Protein AF-A0A2E6X3G9-F1 (afdb_monomer_lite)

pLDDT: mean 79.65, std 15.15, range [26.84, 96.88]

Sequence (685 aa):
MIRTSRDEYEKSLRKLVILDYIDKNKSSPKREELFELMRIARKKYPNLDNIGFSGYEVRVPSFKDISSSEMENSNNSLIRKDFATIIEKLSGLSDLIEDHYRSFKATVDKAHKLNSSIEAKLNNLLLLSGRTDVFVAGIEETFDTNEFIQQDVSDVEYNPGYITLGRERFIPEMIDSAKFKVRVHAPKGKLGSSQKSTPRNLLYQDGSDWILYVYTSYAEGDVFANIEVDLTPVNQEGIYVGDVRLSGDPLEVNGKMDASIHYTTNGWDYNLLEPSNIRFEKGENLFSVGKEDVKKLKISLRKTAADTIDGNRSVYIFSLDSLEILTGTYTAKTTSTLVAGPYEVLTDTGEPVNFSLATMVHGTCCIVPSETSVDFFLSKDGVNWYPTSYLEDSIDVVHFSGIANDSIYVMDEDKSDDALIMDNNIFALYDIDTSFGTEALLNAYVPAELADKFVLQNTIVKRNLRQRDVNGNLYEFTGDSYTTCGWFKDQSNLRYKTTIYVDSFEGAVLNLGGTSAYLNGRLVTGEVVIPQGYHDFATNYSNWQTVEPGLEKVDLLQEKDKLYPFNHKYMIEGYAYPPFFEGEKVYNSTGRENFGASLEYVSPERFNSSEFDNNLYIYTVEEYNENLFFKVKVQSNNSNWVNELVDVDYMLRTDDLNTVYVKAILRTSNTAITPHINKFQVRVI

Structure (mmCIF, N/CA/C/O backbone):
data_AF-A0A2E6X3G9-F1
#
_entry.id   AF-A0A2E6X3G9-F1
#
loop_
_atom_site.group_PDB
_atom_site.id
_atom_site.type_symbol
_atom_site.label_atom_id
_atom_site.label_alt_id
_atom_site.label_comp_id
_atom_site.label_asym_id
_atom_site.label_entity_id
_atom_site.label_seq_id
_atom_site.pdbx_PDB_ins_code
_atom_site.Cartn_x
_atom_site.Cartn_y
_atom_site.Cartn_z
_atom_site.occupancy
_atom_site.B_iso_or_equiv
_atom_site.auth_seq_id
_atom_site.auth_comp_id
_atom_site.auth_asym_id
_atom_site.auth_atom_id
_atom_site.pdbx_PDB_model_num
ATOM 1 N N . MET A 1 1 ? -5.910 -5.733 56.977 1.00 45.88 1 MET A N 1
ATOM 2 C CA . MET A 1 1 ? -6.829 -6.887 57.098 1.00 45.88 1 MET A CA 1
ATOM 3 C C . MET A 1 1 ? -7.496 -7.039 58.472 1.00 45.88 1 MET A C 1
ATOM 5 O O . MET A 1 1 ? -8.702 -7.183 58.486 1.00 45.88 1 MET A O 1
ATOM 9 N N . ILE A 1 2 ? -6.816 -6.958 59.629 1.00 41.81 2 ILE A N 1
ATOM 10 C CA . ILE A 1 2 ? -7.485 -7.189 60.943 1.00 41.81 2 ILE A CA 1
ATOM 11 C C . ILE A 1 2 ? -8.426 -6.037 61.381 1.00 41.81 2 ILE A C 1
ATOM 13 O O . ILE A 1 2 ? -9.414 -6.276 62.072 1.00 41.81 2 ILE A O 1
ATOM 17 N N . ARG A 1 3 ? -8.171 -4.789 60.954 1.00 44.38 3 ARG A N 1
ATOM 18 C CA . ARG A 1 3 ? -8.976 -3.614 61.359 1.00 44.38 3 ARG A CA 1
ATOM 19 C C . ARG A 1 3 ? -10.386 -3.550 60.752 1.00 44.38 3 ARG A C 1
ATOM 21 O O . ARG A 1 3 ? -11.263 -3.007 61.404 1.00 44.38 3 ARG A O 1
ATOM 28 N N . THR A 1 4 ? -10.624 -4.123 59.572 1.00 51.69 4 THR A N 1
ATOM 29 C CA . THR A 1 4 ? -11.922 -4.040 58.874 1.00 51.69 4 THR A CA 1
ATOM 30 C C . THR A 1 4 ? -12.985 -4.977 59.455 1.00 51.69 4 THR A C 1
ATOM 32 O O . THR A 1 4 ? -14.165 -4.655 59.420 1.00 51.69 4 THR A O 1
ATOM 35 N N . SER A 1 5 ? -12.591 -6.097 60.080 1.00 49.91 5 SER A N 1
ATOM 36 C CA . SER A 1 5 ? -13.560 -7.057 60.644 1.00 49.91 5 SER A CA 1
ATOM 37 C C . SER A 1 5 ? -14.341 -6.531 61.857 1.00 49.91 5 SER A C 1
ATOM 39 O O . SER A 1 5 ? -15.464 -6.990 62.088 1.00 49.91 5 SER A O 1
ATOM 41 N N . ARG A 1 6 ? -13.743 -5.577 62.589 1.00 57.12 6 ARG A N 1
ATOM 42 C CA . ARG A 1 6 ? -14.258 -4.970 63.826 1.00 57.12 6 ARG A CA 1
ATOM 43 C C . ARG A 1 6 ? -15.338 -3.918 63.549 1.00 57.12 6 ARG A C 1
ATOM 45 O O . ARG A 1 6 ? -16.261 -3.763 64.336 1.00 57.12 6 ARG A O 1
ATOM 52 N N . ASP A 1 7 ? -15.256 -3.240 62.404 1.00 69.00 7 ASP A N 1
ATOM 53 C CA . ASP A 1 7 ? -16.150 -2.124 62.073 1.00 69.00 7 ASP A CA 1
ATOM 54 C C . ASP A 1 7 ? -17.559 -2.578 61.653 1.00 69.00 7 ASP A C 1
ATOM 56 O O . ASP A 1 7 ? -18.525 -1.847 61.868 1.00 69.00 7 ASP A O 1
ATOM 60 N N . GLU A 1 8 ? -17.721 -3.771 61.075 1.00 72.25 8 GLU A N 1
ATOM 61 C CA . GLU A 1 8 ? -19.023 -4.201 60.536 1.00 72.25 8 GLU A CA 1
ATOM 62 C C . GLU A 1 8 ? -19.986 -4.742 61.591 1.00 72.25 8 GLU A C 1
ATOM 64 O O . GLU A 1 8 ? -21.133 -4.305 61.653 1.00 72.25 8 GLU A O 1
ATOM 69 N N . TYR A 1 9 ? -19.525 -5.599 62.503 1.00 76.25 9 TYR A N 1
ATOM 70 C CA . TYR A 1 9 ? -20.349 -6.001 63.649 1.00 76.25 9 TYR A CA 1
ATOM 71 C C . TYR A 1 9 ? -20.615 -4.820 64.590 1.00 76.25 9 TYR A C 1
ATOM 73 O O . TYR A 1 9 ? -21.684 -4.741 65.196 1.00 76.25 9 TYR A O 1
ATOM 81 N N . GLU A 1 10 ? -19.706 -3.843 64.655 1.00 81.62 10 GLU A N 1
ATOM 82 C CA . GLU A 1 10 ? -19.920 -2.588 65.374 1.00 81.62 10 GLU A CA 1
ATOM 83 C C . GLU A 1 10 ? -21.004 -1.713 64.713 1.00 81.62 10 GLU A C 1
ATOM 85 O O . GLU A 1 10 ? -21.842 -1.139 65.420 1.00 81.62 10 GLU A O 1
ATOM 90 N N . LYS A 1 11 ? -21.063 -1.662 63.374 1.00 83.12 11 LYS A N 1
ATOM 91 C CA . LYS A 1 11 ? -22.165 -1.037 62.617 1.00 83.12 11 LYS A CA 1
ATOM 92 C C . LYS A 1 11 ? -23.489 -1.778 62.821 1.00 83.12 11 LYS A C 1
ATOM 94 O O . LYS A 1 11 ? -24.495 -1.124 63.107 1.00 83.12 11 LYS A O 1
ATOM 99 N N . SER A 1 12 ? -23.499 -3.109 62.750 1.00 81.25 12 SER A N 1
ATOM 100 C CA . SER A 1 12 ? -24.694 -3.929 62.995 1.00 81.25 12 SER A CA 1
ATOM 101 C C . SER A 1 12 ? -25.208 -3.775 64.429 1.00 81.25 12 SER A C 1
ATOM 103 O O . SER A 1 12 ? -26.409 -3.596 64.639 1.00 81.25 12 SER A O 1
ATOM 105 N N . LEU A 1 13 ? -24.311 -3.735 65.420 1.00 84.38 13 LEU A N 1
ATOM 106 C CA . LEU A 1 13 ? -24.647 -3.472 66.822 1.00 84.38 13 LEU A CA 1
ATOM 107 C C . LEU A 1 13 ? -25.245 -2.074 66.990 1.00 84.38 13 LEU A C 1
ATOM 109 O O . LEU A 1 13 ? -26.254 -1.906 67.673 1.00 84.38 13 LEU A O 1
ATOM 113 N N . ARG A 1 14 ? -24.669 -1.073 66.319 1.00 87.94 14 ARG A N 1
ATOM 114 C CA . ARG A 1 14 ? -25.187 0.298 66.319 1.00 87.94 14 ARG A CA 1
ATOM 115 C C . ARG A 1 14 ? -26.580 0.388 65.713 1.00 87.94 14 ARG A C 1
ATOM 117 O O . ARG A 1 14 ? -27.444 1.039 66.294 1.00 87.94 14 ARG A O 1
ATOM 124 N N . LYS A 1 15 ? -26.816 -0.284 64.587 1.00 85.75 15 LYS A N 1
ATOM 125 C CA . LYS A 1 15 ? -28.132 -0.362 63.941 1.00 85.75 15 LYS A CA 1
ATOM 126 C C . LYS A 1 15 ? -29.156 -1.028 64.860 1.00 85.75 15 LYS A C 1
ATOM 128 O O . LYS A 1 15 ? -30.250 -0.501 65.020 1.00 85.75 15 LYS A O 1
ATOM 133 N N . LEU A 1 16 ? -28.780 -2.125 65.516 1.00 82.94 16 LEU A N 1
ATOM 134 C CA . LEU A 1 16 ? -29.636 -2.845 66.461 1.00 82.94 16 LEU A CA 1
ATOM 135 C C . LEU A 1 16 ? -30.019 -1.978 67.663 1.00 82.94 16 LEU A C 1
ATOM 137 O O . LEU A 1 16 ? -31.193 -1.879 67.996 1.00 82.94 16 LEU A O 1
ATOM 141 N N . VAL A 1 17 ? -29.048 -1.288 68.260 1.00 88.38 17 VAL A N 1
ATOM 142 C CA . VAL A 1 17 ? -29.282 -0.370 69.382 1.00 88.38 17 VAL A CA 1
ATOM 143 C C . VAL A 1 17 ? -30.216 0.780 68.995 1.00 88.38 17 VAL A C 1
ATOM 145 O O . VAL A 1 17 ? -31.086 1.157 69.779 1.00 88.38 17 VAL A O 1
ATOM 148 N N . ILE A 1 18 ? -30.050 1.335 67.792 1.00 86.88 18 ILE A N 1
ATOM 149 C CA . ILE A 1 18 ? -30.921 2.398 67.277 1.00 86.88 18 ILE A CA 1
ATOM 150 C C . ILE A 1 18 ? -32.346 1.872 67.075 1.00 86.88 18 ILE A C 1
ATOM 152 O O . ILE A 1 18 ? -33.290 2.527 67.509 1.00 86.88 18 ILE A O 1
ATOM 156 N N . LEU A 1 19 ? -32.507 0.696 66.463 1.00 84.38 19 LEU A N 1
ATOM 157 C CA . LEU A 1 19 ? -33.818 0.089 66.218 1.00 84.38 19 LEU A CA 1
ATOM 158 C C . LEU A 1 19 ? -34.545 -0.254 67.524 1.00 84.38 19 LEU A C 1
ATOM 160 O O . LEU A 1 19 ? -35.695 0.141 67.689 1.00 84.38 19 LEU A O 1
ATOM 164 N N . ASP A 1 20 ? -33.861 -0.880 68.485 1.00 84.06 20 ASP A N 1
ATOM 165 C CA . ASP A 1 20 ? -34.421 -1.199 69.805 1.00 84.06 20 ASP A CA 1
ATOM 166 C C . ASP A 1 20 ? -34.873 0.062 70.560 1.00 84.06 20 ASP A C 1
ATOM 168 O O . ASP A 1 20 ? -35.872 0.047 71.286 1.00 84.06 20 ASP A O 1
ATOM 172 N N . TYR A 1 21 ? -34.132 1.163 70.410 1.00 89.31 21 TYR A N 1
ATOM 173 C CA . TYR A 1 21 ? -34.493 2.442 71.010 1.00 89.31 21 TYR A CA 1
ATOM 174 C C . TYR A 1 21 ? -35.708 3.070 70.322 1.00 89.31 21 TYR A C 1
ATOM 176 O O . TYR A 1 21 ? -36.612 3.544 71.013 1.00 89.31 21 TYR A O 1
ATOM 184 N N . ILE A 1 22 ? -35.753 3.052 68.986 1.00 89.12 22 ILE A N 1
ATOM 185 C CA . ILE A 1 22 ? -36.886 3.559 68.202 1.00 89.12 22 ILE A CA 1
ATOM 186 C C . ILE A 1 22 ? -38.154 2.773 68.537 1.00 89.12 22 ILE A C 1
ATOM 188 O O . ILE A 1 22 ? -39.205 3.376 68.752 1.00 89.12 22 ILE A O 1
ATOM 192 N N . ASP A 1 23 ? -38.070 1.450 68.658 1.00 85.06 23 ASP A N 1
ATOM 193 C CA . ASP A 1 23 ? -39.238 0.628 68.967 1.00 85.06 23 ASP A CA 1
ATOM 194 C C . ASP A 1 23 ? -39.823 0.937 70.345 1.00 85.06 23 ASP A C 1
ATOM 196 O O . ASP A 1 23 ? -41.051 1.011 70.481 1.00 85.06 23 ASP A O 1
ATOM 200 N N . LYS A 1 24 ? -38.959 1.183 71.338 1.00 89.56 24 LYS A N 1
ATOM 201 C CA . LYS A 1 24 ? -39.355 1.502 72.717 1.00 89.56 24 LYS A CA 1
ATOM 202 C C . LYS A 1 24 ? -39.828 2.941 72.902 1.00 89.56 24 LYS A C 1
ATOM 204 O O . LYS A 1 24 ? -40.799 3.163 73.617 1.00 89.56 24 LYS A O 1
ATOM 209 N N . ASN A 1 25 ? -39.158 3.908 72.277 1.00 89.12 25 ASN A N 1
ATOM 210 C CA . ASN A 1 25 ? -39.354 5.336 72.555 1.00 89.12 25 ASN A CA 1
ATOM 211 C C . ASN A 1 25 ? -40.037 6.101 71.413 1.00 89.12 25 ASN A C 1
ATOM 213 O O . ASN A 1 25 ? -40.255 7.306 71.534 1.00 89.12 25 ASN A O 1
ATOM 217 N N . LYS A 1 26 ? -40.334 5.426 70.294 1.00 90.94 26 LYS A N 1
ATOM 218 C CA . LYS A 1 26 ? -40.932 5.991 69.069 1.00 90.94 26 LYS A CA 1
ATOM 219 C C . LYS A 1 26 ? -40.206 7.238 68.541 1.00 90.94 26 LYS A C 1
ATOM 221 O O . LYS A 1 26 ? -40.800 8.072 67.867 1.00 90.94 26 LYS A O 1
ATOM 226 N N . SER A 1 27 ? -38.914 7.364 68.841 1.00 87.38 27 SER A N 1
ATOM 227 C CA . SER A 1 27 ? -38.043 8.459 68.411 1.00 87.38 27 SER A CA 1
ATOM 228 C C . SER A 1 27 ? -36.598 7.970 68.269 1.00 87.38 27 SER A C 1
ATOM 230 O O . SER A 1 27 ? -36.230 6.945 68.841 1.00 87.38 27 SER A O 1
ATOM 232 N N . SER A 1 28 ? -35.782 8.673 67.479 1.00 88.50 28 SER A N 1
ATOM 233 C CA . SER A 1 28 ? -34.363 8.336 67.295 1.00 88.50 28 SER A CA 1
ATOM 234 C C . SER A 1 28 ? -33.524 8.792 68.497 1.00 88.50 28 SER A C 1
ATOM 236 O O . SER A 1 28 ? -33.748 9.899 68.993 1.00 88.50 28 SER A O 1
ATOM 238 N N . PRO A 1 29 ? -32.529 8.003 68.945 1.00 91.44 29 PRO A N 1
ATOM 239 C CA . PRO A 1 29 ? -31.705 8.372 70.093 1.00 91.44 29 PRO A CA 1
ATOM 240 C C . PRO A 1 29 ? -30.840 9.596 69.784 1.00 91.44 29 PRO A C 1
ATOM 242 O O . PRO A 1 29 ? -30.264 9.713 68.695 1.00 91.44 29 PRO A O 1
ATOM 245 N N . LYS A 1 30 ? -30.686 10.495 70.762 1.00 91.94 30 LYS A N 1
ATOM 246 C CA . LYS A 1 30 ? -29.699 11.584 70.668 1.00 91.94 30 LYS A CA 1
ATOM 247 C C . LYS A 1 30 ? -28.282 11.008 70.691 1.00 91.94 30 LYS A C 1
ATOM 249 O O . LYS A 1 30 ? -28.054 9.901 71.170 1.00 91.94 30 LYS A O 1
ATOM 254 N N . ARG A 1 31 ? -27.294 11.766 70.204 1.00 88.62 31 ARG A N 1
ATOM 255 C CA . ARG A 1 31 ? -25.899 11.294 70.099 1.00 88.62 31 ARG A CA 1
ATOM 256 C C . ARG A 1 31 ? -25.341 10.778 71.433 1.00 88.62 31 ARG A C 1
ATOM 258 O O . ARG A 1 31 ? -24.706 9.730 71.449 1.00 88.62 31 ARG A O 1
ATOM 265 N N . GLU A 1 32 ? -25.594 11.492 72.526 1.00 88.75 32 GLU A N 1
ATOM 266 C CA . GLU A 1 32 ? -25.148 11.132 73.883 1.00 88.75 32 GLU A CA 1
ATOM 267 C C . GLU A 1 32 ? -25.835 9.858 74.399 1.00 88.75 32 GLU A C 1
ATOM 269 O O . GLU A 1 32 ? -25.177 8.969 74.935 1.00 88.75 32 GLU A O 1
ATOM 274 N N . GLU A 1 33 ? -27.139 9.721 74.150 1.00 88.38 33 GLU A N 1
ATOM 275 C CA . GLU A 1 33 ? -27.919 8.527 74.497 1.00 88.38 33 GLU A CA 1
ATOM 276 C C . GLU A 1 33 ? -27.451 7.309 73.696 1.00 88.38 33 GLU A C 1
ATOM 278 O O . GLU A 1 33 ? -27.271 6.228 74.251 1.00 88.38 33 GLU A O 1
ATOM 283 N N . LEU A 1 34 ? -27.175 7.488 72.401 1.00 90.00 34 LEU A N 1
ATOM 284 C CA . LEU A 1 34 ? -26.642 6.438 71.542 1.00 90.00 34 LEU A CA 1
ATOM 285 C C . LEU A 1 34 ? -25.278 5.943 72.034 1.00 90.00 34 LEU A C 1
ATOM 287 O O . LEU A 1 34 ? -25.022 4.743 71.984 1.00 90.00 34 LEU A O 1
ATOM 291 N N . PHE A 1 35 ? -24.409 6.831 72.527 1.00 88.56 35 PHE A N 1
ATOM 292 C CA . PHE A 1 35 ? -23.124 6.426 73.101 1.00 88.56 35 PHE A CA 1
ATOM 293 C C . PHE A 1 35 ? -23.295 5.559 74.349 1.00 88.56 35 PHE A C 1
ATOM 295 O O . PHE A 1 35 ? -22.632 4.525 74.459 1.00 88.56 35 PHE A O 1
ATOM 302 N N . GLU A 1 36 ? -24.196 5.929 75.260 1.00 89.00 36 GLU A N 1
ATOM 303 C CA . GLU A 1 36 ? -24.451 5.118 76.454 1.00 89.00 36 GLU A CA 1
ATOM 304 C C . GLU A 1 36 ? -25.123 3.785 76.124 1.00 89.00 36 GLU A C 1
ATOM 306 O O . GLU A 1 36 ? -24.706 2.737 76.623 1.00 89.00 36 GLU A O 1
ATOM 311 N N . LEU A 1 37 ? -26.092 3.779 75.209 1.00 90.12 37 LEU A N 1
ATOM 312 C CA . LEU A 1 37 ? -26.730 2.547 74.752 1.00 90.12 37 LEU A CA 1
ATOM 313 C C . LEU A 1 37 ? -25.734 1.619 74.048 1.00 90.12 37 LEU A C 1
ATOM 315 O O . LEU A 1 37 ? -25.735 0.414 74.295 1.00 90.12 37 LEU A O 1
ATOM 319 N N . MET A 1 38 ? -24.830 2.171 73.236 1.00 90.62 38 MET A N 1
ATOM 320 C CA . MET A 1 38 ? -23.735 1.417 72.623 1.00 90.62 38 MET A CA 1
ATOM 321 C C . MET A 1 38 ? -22.768 0.858 73.666 1.00 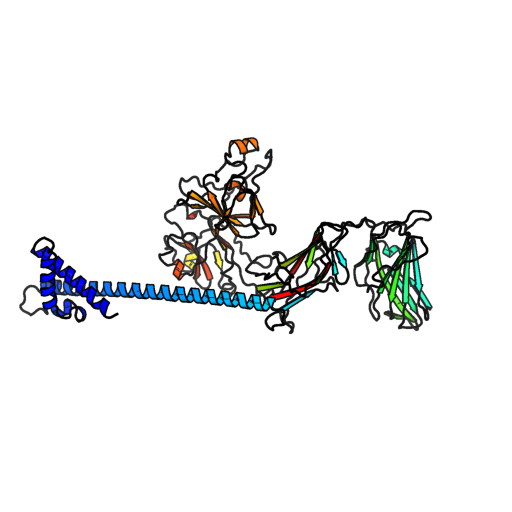90.62 38 MET A C 1
ATOM 323 O O . MET A 1 38 ? -22.312 -0.277 73.529 1.00 90.62 38 MET A O 1
ATOM 327 N N . ARG A 1 39 ? -22.465 1.610 74.730 1.00 89.12 39 ARG A N 1
ATOM 328 C CA . ARG A 1 39 ? -21.618 1.132 75.832 1.00 89.12 39 ARG A CA 1
ATOM 329 C C . ARG A 1 39 ? -22.267 -0.043 76.565 1.00 89.12 39 ARG A C 1
ATOM 331 O O . ARG A 1 39 ? -21.594 -1.039 76.833 1.00 89.12 39 ARG A O 1
ATOM 338 N N . ILE A 1 40 ? -23.568 0.046 76.841 1.00 88.56 40 ILE A N 1
ATOM 339 C CA . ILE A 1 40 ? -24.354 -1.034 77.454 1.00 88.56 40 ILE A CA 1
ATOM 340 C C . ILE A 1 40 ? -24.380 -2.259 76.534 1.00 88.56 40 ILE A C 1
ATOM 342 O O . ILE A 1 40 ? -24.102 -3.372 76.983 1.00 88.56 40 ILE A O 1
ATOM 346 N N . ALA A 1 41 ? -24.645 -2.059 75.244 1.00 85.94 41 ALA A N 1
ATOM 347 C CA . ALA A 1 41 ? -24.705 -3.134 74.264 1.00 85.94 41 ALA A CA 1
ATOM 348 C C . ALA A 1 41 ? -23.351 -3.846 74.105 1.00 85.94 41 ALA A C 1
ATOM 350 O O . ALA A 1 41 ? -23.295 -5.070 74.142 1.00 85.94 41 ALA A O 1
ATOM 351 N N . ARG A 1 42 ? -22.233 -3.113 74.057 1.00 86.50 42 ARG A N 1
ATOM 352 C CA . ARG A 1 42 ? -20.881 -3.709 74.029 1.00 86.50 42 ARG A CA 1
ATOM 353 C C . ARG A 1 42 ? -20.564 -4.543 75.263 1.00 86.50 42 ARG A C 1
ATOM 355 O O . ARG A 1 42 ? -19.873 -5.550 75.160 1.00 86.50 42 ARG A O 1
ATOM 362 N N . LYS A 1 43 ? -21.062 -4.133 76.431 1.00 88.25 43 LYS A N 1
ATOM 363 C CA . LYS A 1 43 ? -20.915 -4.916 77.662 1.00 88.25 43 LYS A CA 1
ATOM 364 C C . LYS A 1 43 ? -21.759 -6.194 77.622 1.00 88.25 43 LYS A C 1
ATOM 366 O O . LYS A 1 43 ? -21.354 -7.195 78.202 1.00 88.25 43 LYS A O 1
ATOM 371 N N . LYS A 1 44 ? -22.914 -6.150 76.951 1.00 85.06 44 LYS A N 1
ATOM 372 C CA . LYS A 1 44 ? -23.829 -7.285 76.772 1.00 85.06 44 LYS A CA 1
ATOM 373 C C . LYS A 1 44 ? -23.314 -8.308 75.750 1.00 85.06 44 LYS A C 1
ATOM 375 O O . LYS A 1 44 ? -23.487 -9.498 75.978 1.00 85.06 44 LYS A O 1
ATOM 380 N N . TYR A 1 45 ? -22.640 -7.861 74.689 1.00 85.31 45 TYR A N 1
ATOM 381 C CA . TYR A 1 45 ? -22.064 -8.717 73.643 1.00 85.31 45 TYR A CA 1
ATOM 382 C C . TYR A 1 45 ? -20.523 -8.595 73.584 1.00 85.31 45 TYR A C 1
ATOM 384 O O . TYR A 1 45 ? -19.974 -8.034 72.628 1.00 85.31 45 TYR A O 1
ATOM 392 N N . PRO A 1 46 ? -19.786 -9.067 74.609 1.00 79.94 46 PRO A N 1
ATOM 393 C CA . PRO A 1 46 ? -18.330 -8.963 74.638 1.00 79.94 46 PRO A CA 1
ATOM 394 C C . PRO A 1 46 ? -17.693 -9.986 73.691 1.00 79.94 46 PRO A C 1
ATOM 396 O O . PRO A 1 46 ? -17.771 -11.176 73.976 1.00 79.94 46 PRO A O 1
ATOM 399 N N . ASN A 1 47 ? -16.999 -9.532 72.638 1.00 81.19 47 ASN A N 1
ATOM 400 C CA . ASN A 1 47 ? -16.427 -10.334 71.530 1.00 81.19 47 ASN A CA 1
ATOM 401 C C . ASN A 1 47 ? -17.411 -10.711 70.405 1.00 81.19 47 ASN A C 1
ATOM 403 O O . ASN A 1 47 ? -17.224 -11.732 69.741 1.00 81.19 47 ASN A O 1
ATOM 407 N N . LEU A 1 48 ? -18.417 -9.862 70.162 1.00 81.44 48 LEU A N 1
ATOM 408 C CA . LEU A 1 48 ? -19.401 -10.017 69.083 1.00 81.44 48 LEU A CA 1
ATOM 409 C C . LEU A 1 48 ? -18.777 -10.387 67.723 1.00 81.44 48 LEU A C 1
ATOM 411 O O . LEU A 1 48 ? -19.310 -11.240 67.024 1.00 81.44 48 LEU A O 1
ATOM 415 N N . ASP A 1 49 ? -17.616 -9.821 67.394 1.00 74.81 49 ASP A N 1
ATOM 416 C CA . ASP A 1 49 ? -16.926 -10.046 66.116 1.00 74.81 49 ASP A CA 1
ATOM 417 C C . ASP A 1 49 ? -16.508 -11.509 65.876 1.00 74.81 49 ASP A C 1
ATOM 419 O O . ASP A 1 49 ? -16.351 -11.915 64.725 1.00 74.81 49 ASP A O 1
ATOM 423 N N . ASN A 1 50 ? -16.324 -12.290 66.949 1.00 77.38 50 ASN A N 1
ATOM 424 C CA . ASN A 1 50 ? -15.849 -13.675 66.886 1.00 77.38 50 ASN A CA 1
ATOM 425 C C . ASN A 1 50 ? -16.983 -14.709 66.938 1.00 77.38 50 ASN A C 1
ATOM 427 O O . ASN A 1 50 ? -16.801 -15.817 66.444 1.00 77.38 50 ASN A O 1
ATOM 431 N N . ILE A 1 51 ? -18.109 -14.384 67.586 1.00 79.19 51 ILE A N 1
ATOM 432 C CA . ILE A 1 51 ? -19.163 -15.363 67.924 1.00 79.19 51 ILE A CA 1
ATOM 433 C C . ILE A 1 51 ? -20.533 -14.990 67.316 1.00 79.19 51 ILE A C 1
ATOM 435 O O . ILE A 1 51 ? -21.430 -15.828 67.275 1.00 79.19 51 ILE A O 1
ATOM 439 N N . GLY A 1 52 ? -20.705 -13.762 66.808 1.00 79.94 52 GLY A N 1
ATOM 440 C CA . GLY A 1 52 ? -21.973 -13.276 66.249 1.00 79.94 52 GLY A CA 1
ATOM 441 C C . GLY A 1 52 ? -23.051 -13.025 67.313 1.00 79.94 52 GLY A C 1
ATOM 442 O O . GLY A 1 52 ? -22.877 -13.343 68.490 1.00 79.94 52 GLY A O 1
ATOM 443 N N . PHE A 1 53 ? -24.179 -12.427 66.928 1.00 80.19 53 PHE A N 1
ATOM 444 C CA . PHE A 1 53 ? -25.326 -12.187 67.812 1.00 80.19 53 PHE A CA 1
ATOM 445 C C . PHE A 1 53 ? -25.962 -13.498 68.291 1.00 80.19 53 PHE A C 1
ATOM 447 O O . PHE A 1 53 ? -26.357 -13.611 69.455 1.00 80.19 53 PHE A O 1
ATOM 454 N N . SER A 1 54 ? -26.024 -14.501 67.414 1.00 80.12 54 SER A N 1
ATOM 455 C CA . SER A 1 54 ? -26.558 -15.829 67.721 1.00 80.12 54 SER A CA 1
ATOM 456 C C . SER A 1 54 ? -25.757 -16.548 68.811 1.00 80.12 54 SER A C 1
ATOM 458 O O . SER A 1 54 ? -26.345 -17.241 69.639 1.00 80.12 54 SER A O 1
ATOM 460 N N . GLY A 1 55 ? -24.448 -16.301 68.906 1.00 76.00 55 GLY A N 1
ATOM 461 C CA . GLY A 1 55 ? -23.584 -16.878 69.935 1.00 76.00 55 GLY A CA 1
ATOM 462 C C . GLY A 1 55 ? -23.903 -16.465 71.377 1.00 76.00 55 GLY A C 1
ATOM 463 O O . GLY A 1 55 ? -23.523 -17.178 72.304 1.00 76.00 55 GLY A O 1
ATOM 464 N N . TYR A 1 56 ? -24.602 -15.341 71.588 1.00 76.12 56 TYR A N 1
ATOM 465 C CA . TYR A 1 56 ? -24.926 -14.832 72.932 1.00 76.12 56 TYR A CA 1
ATOM 466 C C . TYR A 1 56 ? -26.386 -15.029 73.333 1.00 76.12 56 TYR A C 1
ATOM 468 O O . TYR A 1 56 ? -26.681 -15.129 74.523 1.00 76.12 56 TYR A O 1
ATOM 476 N N . GLU A 1 57 ? -27.309 -15.016 72.370 1.00 74.19 57 GLU A N 1
ATOM 477 C CA . GLU A 1 57 ? -28.742 -14.891 72.662 1.00 74.19 57 GLU A CA 1
ATOM 478 C C . GLU A 1 57 ? -29.599 -16.060 72.201 1.00 74.19 57 GLU A C 1
ATOM 480 O O . GLU A 1 57 ? -30.771 -16.110 72.576 1.00 74.19 57 GLU A O 1
ATOM 485 N N . VAL A 1 58 ? -29.035 -17.020 71.461 1.00 77.25 58 VAL A N 1
ATOM 486 C CA . VAL A 1 58 ? -29.770 -18.240 71.121 1.00 77.25 58 VAL A CA 1
ATOM 487 C C . VAL A 1 58 ? -30.104 -19.000 72.400 1.00 77.25 58 VAL A C 1
ATOM 489 O O . VAL A 1 58 ? -29.228 -19.396 73.171 1.00 77.25 58 VAL A O 1
ATOM 492 N N . ARG A 1 59 ? -31.401 -19.206 72.629 1.00 74.00 59 ARG A N 1
ATOM 493 C CA . ARG A 1 59 ? -31.907 -19.994 73.756 1.00 74.00 59 ARG A CA 1
ATOM 494 C C . ARG A 1 59 ? -32.361 -21.355 73.262 1.00 74.00 59 ARG A C 1
ATOM 496 O O . ARG A 1 59 ? -33.085 -21.446 72.271 1.00 74.00 59 ARG A O 1
ATOM 503 N N . VAL A 1 60 ? -31.953 -22.402 73.973 1.00 69.69 60 VAL A N 1
ATOM 504 C CA . VAL A 1 60 ? -32.477 -23.753 73.760 1.00 69.69 60 VAL A CA 1
ATOM 505 C C . VAL A 1 60 ? -33.803 -23.854 74.517 1.00 69.69 60 VAL A C 1
ATOM 507 O O . VAL A 1 60 ? -33.812 -23.581 75.721 1.00 69.69 60 VAL A O 1
ATOM 510 N N . PRO A 1 61 ? -34.919 -24.209 73.857 1.00 61.97 61 PRO A N 1
ATOM 511 C CA . PRO A 1 61 ? -36.209 -24.294 74.527 1.00 61.97 61 PRO A CA 1
ATOM 512 C C . PRO A 1 61 ? -36.175 -25.364 75.620 1.00 61.97 61 PRO A C 1
ATOM 514 O O . PRO A 1 61 ? -35.824 -26.518 75.367 1.00 61.97 61 PRO A O 1
ATOM 517 N N . SER A 1 62 ? -36.538 -24.984 76.849 1.00 59.91 62 SER A N 1
ATOM 518 C CA . SER A 1 62 ? -36.752 -25.943 77.930 1.00 59.91 62 SER A CA 1
ATOM 519 C C . SER A 1 62 ? -38.183 -26.486 77.865 1.00 59.91 62 SER A C 1
ATOM 521 O O . SER A 1 62 ? -39.103 -25.797 77.426 1.00 59.91 62 SER A O 1
ATOM 523 N N . PHE A 1 63 ? -38.394 -27.729 78.309 1.00 54.44 63 PHE A N 1
ATOM 524 C CA . PHE A 1 63 ? -39.655 -28.481 78.155 1.00 54.44 63 PHE A CA 1
ATOM 525 C C . PHE A 1 63 ? -40.890 -27.834 78.836 1.00 54.44 63 PHE A C 1
ATOM 527 O O . PHE A 1 63 ? -41.982 -28.395 78.792 1.00 54.44 63 PHE A O 1
ATOM 534 N N . LYS A 1 64 ? -40.736 -26.683 79.508 1.00 56.22 64 LYS A N 1
ATOM 535 C CA . LYS A 1 64 ? -41.794 -25.974 80.246 1.00 56.22 64 LYS A CA 1
ATOM 536 C C . LYS A 1 64 ? -41.949 -24.491 79.883 1.00 56.22 64 LYS A C 1
ATOM 538 O O . LYS A 1 64 ? -42.792 -23.832 80.489 1.00 56.22 64 LYS A O 1
ATOM 543 N N . ASP A 1 65 ? -41.175 -23.968 78.935 1.00 52.69 65 ASP A N 1
ATOM 544 C CA . ASP A 1 65 ? -41.251 -22.549 78.578 1.00 52.69 65 ASP A CA 1
ATOM 545 C C . ASP A 1 65 ? -42.377 -22.248 77.574 1.00 52.69 65 ASP A C 1
ATOM 547 O O . ASP A 1 65 ? -42.784 -23.088 76.770 1.00 52.69 65 ASP A O 1
ATOM 551 N N . ILE A 1 66 ? -42.898 -21.022 77.668 1.00 52.94 66 ILE A N 1
ATOM 552 C CA . ILE A 1 66 ? -43.978 -20.454 76.851 1.00 52.94 66 ILE A CA 1
ATOM 553 C C . ILE A 1 66 ? -43.632 -20.561 75.356 1.00 52.94 66 ILE A C 1
ATOM 555 O O . ILE A 1 66 ? -42.524 -20.220 74.957 1.00 52.94 66 ILE A O 1
ATOM 559 N N . SER A 1 67 ? -44.606 -21.040 74.571 1.00 59.50 67 SER A N 1
ATOM 560 C CA . SER A 1 67 ? -44.661 -21.131 73.101 1.00 59.50 67 SER A CA 1
ATOM 561 C C . SER A 1 67 ? -43.313 -21.280 72.383 1.00 59.50 67 SER A C 1
ATOM 563 O O . SER A 1 67 ? -42.657 -20.294 72.044 1.00 59.50 67 SER A O 1
ATOM 565 N N . SER A 1 68 ? -42.945 -22.519 72.040 1.00 64.69 68 SER A N 1
ATOM 566 C CA . SER A 1 68 ? -41.738 -22.851 71.262 1.00 64.69 68 SER A CA 1
ATOM 567 C C . SER A 1 68 ? -41.554 -21.997 69.997 1.00 64.69 68 SER A C 1
ATOM 569 O O . SER A 1 68 ? -40.422 -21.707 69.618 1.00 64.69 68 SER A O 1
ATOM 571 N N . SER A 1 69 ? -42.649 -21.527 69.392 1.00 69.88 69 SER A N 1
ATOM 572 C CA . SER A 1 69 ? -42.647 -20.678 68.197 1.00 69.88 69 SER A CA 1
ATOM 573 C C . SER A 1 69 ? -42.098 -19.262 68.416 1.00 69.88 69 SER A C 1
ATOM 575 O O . SER A 1 69 ? -41.434 -18.730 67.531 1.00 69.88 69 SER A O 1
ATOM 577 N N . GLU A 1 70 ? -42.326 -18.626 69.570 1.00 74.19 70 GLU A N 1
ATOM 578 C CA . GLU A 1 70 ? -41.798 -17.276 69.839 1.00 74.19 70 GLU A CA 1
ATOM 579 C C . GLU A 1 70 ? -40.279 -17.314 70.029 1.00 74.19 70 GLU A C 1
ATOM 581 O O . GLU A 1 70 ? -39.551 -16.457 69.521 1.00 74.19 70 GLU A O 1
ATOM 586 N N . MET A 1 71 ? -39.797 -18.354 70.712 1.00 73.94 71 MET A N 1
ATOM 587 C CA . MET A 1 71 ? -38.371 -18.575 70.936 1.00 73.94 71 MET A CA 1
ATOM 588 C C . MET A 1 71 ? -37.648 -18.929 69.631 1.00 73.94 71 MET A C 1
ATOM 590 O O . MET A 1 71 ? -36.583 -18.382 69.347 1.00 73.94 71 MET A O 1
ATOM 594 N N . GLU A 1 72 ? -38.256 -19.772 68.797 1.00 76.94 72 GLU A N 1
ATOM 595 C CA . GLU A 1 72 ? -37.743 -20.103 67.467 1.00 76.94 72 GLU A CA 1
ATOM 596 C C . GLU A 1 72 ? -37.698 -18.875 66.544 1.00 76.94 72 GLU A C 1
ATOM 598 O O . GLU A 1 72 ? -36.679 -18.625 65.900 1.00 76.94 72 GLU A O 1
ATOM 603 N N . ASN A 1 73 ? -38.742 -18.040 66.540 1.00 79.94 73 ASN A N 1
ATOM 604 C CA . ASN A 1 73 ? -38.767 -16.796 65.765 1.00 79.94 73 ASN A CA 1
ATOM 605 C C . ASN A 1 73 ? -37.678 -15.806 66.208 1.00 79.94 73 ASN A C 1
ATOM 607 O O . ASN A 1 73 ? -37.046 -15.160 65.366 1.00 79.94 73 ASN A O 1
ATOM 611 N N . SER A 1 74 ? -37.420 -15.706 67.515 1.00 78.75 74 SER A N 1
ATOM 612 C CA . SER A 1 74 ? -36.344 -14.871 68.058 1.00 78.75 74 SER A CA 1
ATOM 613 C C . SER A 1 74 ? -34.961 -15.382 67.640 1.00 78.75 74 SER A C 1
ATOM 615 O O . SER A 1 74 ? -34.158 -14.610 67.107 1.00 78.75 74 SER A O 1
ATOM 617 N N . ASN A 1 75 ? -34.715 -16.689 67.778 1.00 80.25 75 ASN A N 1
ATOM 618 C CA . ASN A 1 75 ? -33.470 -17.326 67.345 1.00 80.25 75 ASN A CA 1
ATOM 619 C C . ASN A 1 75 ? -33.248 -17.146 65.831 1.00 80.25 75 ASN A C 1
ATOM 621 O O . ASN A 1 75 ? -32.166 -16.740 65.409 1.00 80.25 75 ASN A O 1
ATOM 625 N N . ASN A 1 76 ? -34.287 -17.351 65.013 1.00 80.62 76 ASN A N 1
ATOM 626 C CA . ASN A 1 76 ? -34.226 -17.160 63.562 1.00 80.62 76 ASN A CA 1
ATOM 627 C C . ASN A 1 76 ? -33.916 -15.709 63.174 1.00 80.62 76 ASN A C 1
ATOM 629 O O . ASN A 1 76 ? -33.133 -15.465 62.256 1.00 80.62 76 ASN A O 1
ATOM 633 N N . SER A 1 77 ? -34.486 -14.730 63.878 1.00 80.44 77 SER A N 1
ATOM 634 C CA . SER A 1 77 ? -34.168 -13.314 63.668 1.00 80.44 77 SER A CA 1
ATOM 635 C C . SER A 1 77 ? -32.698 -13.000 63.982 1.00 80.44 77 SER A C 1
ATOM 637 O O . SER A 1 77 ? -32.072 -12.225 63.261 1.00 80.44 77 SER A O 1
ATOM 639 N N . LEU A 1 78 ? -32.128 -13.589 65.036 1.00 78.00 78 LEU A N 1
ATOM 640 C CA . LEU A 1 78 ? -30.718 -13.396 65.399 1.00 78.00 78 LEU A CA 1
ATOM 641 C C . LEU A 1 78 ? -29.773 -14.031 64.373 1.00 78.00 78 LEU A C 1
ATOM 643 O O . LEU A 1 78 ? -28.836 -13.377 63.924 1.00 78.00 78 LEU A O 1
ATOM 647 N N . ILE A 1 79 ? -30.075 -15.251 63.926 1.00 81.81 79 ILE A N 1
ATOM 648 C CA . ILE A 1 79 ? -29.317 -15.938 62.872 1.00 81.81 79 ILE A CA 1
ATOM 649 C C . ILE A 1 79 ? -29.351 -15.129 61.566 1.00 81.81 79 ILE A C 1
ATOM 651 O O . ILE A 1 79 ? -28.313 -14.915 60.946 1.00 81.81 79 ILE A O 1
ATOM 655 N N . ARG A 1 80 ? -30.515 -14.593 61.170 1.00 81.12 80 ARG A N 1
ATOM 656 C CA . ARG A 1 80 ? -30.633 -13.725 59.981 1.00 81.12 80 ARG A CA 1
ATOM 657 C C . ARG A 1 80 ? -29.772 -12.462 60.071 1.00 81.12 80 ARG A C 1
ATOM 659 O O . ARG A 1 80 ? -29.257 -12.015 59.050 1.00 81.12 80 ARG A O 1
ATOM 666 N N . LYS A 1 81 ? -29.602 -11.888 61.267 1.00 78.12 81 LYS A N 1
ATOM 667 C CA . LYS A 1 81 ? -28.741 -10.712 61.487 1.00 78.12 81 LYS A CA 1
ATOM 668 C C . LYS A 1 81 ? -27.255 -11.046 61.324 1.00 78.12 81 LYS A C 1
ATOM 670 O O . LYS A 1 81 ? -26.523 -10.254 60.727 1.00 78.12 81 LYS A O 1
ATOM 675 N N . ASP A 1 82 ? -26.828 -12.213 61.800 1.00 77.94 82 ASP A N 1
ATOM 676 C CA . ASP A 1 82 ? -25.464 -12.703 61.570 1.00 77.94 82 ASP A CA 1
ATOM 677 C C . ASP A 1 82 ? -25.222 -12.985 60.084 1.00 77.94 82 ASP A C 1
ATOM 679 O O . ASP A 1 82 ? -24.231 -12.512 59.530 1.00 77.94 82 ASP A O 1
ATOM 683 N N . PHE A 1 83 ? -26.166 -13.647 59.405 1.00 80.88 83 PHE A N 1
ATOM 684 C CA . PHE A 1 83 ? -26.097 -13.869 57.957 1.00 80.88 83 PHE A CA 1
ATOM 685 C C . PHE A 1 83 ? -25.975 -12.565 57.165 1.00 80.88 83 PHE A C 1
ATOM 687 O O . PHE A 1 83 ? -25.114 -12.470 56.298 1.00 80.88 83 PHE A O 1
ATOM 694 N N . ALA A 1 84 ? -26.783 -11.548 57.478 1.00 78.44 84 ALA A N 1
ATOM 695 C CA . ALA A 1 84 ? -26.700 -10.251 56.806 1.00 78.44 84 ALA A CA 1
ATOM 696 C C . ALA A 1 84 ? -25.319 -9.595 56.979 1.00 78.44 84 ALA A C 1
ATOM 698 O O . ALA A 1 84 ? -24.757 -9.083 56.017 1.00 78.44 84 ALA A O 1
ATOM 699 N N . THR A 1 85 ? -24.743 -9.674 58.184 1.00 78.31 85 THR A N 1
ATOM 700 C CA . THR A 1 85 ? -23.407 -9.120 58.463 1.00 78.31 85 THR A CA 1
ATOM 701 C C . THR A 1 85 ? -22.308 -9.904 57.733 1.00 78.31 85 THR A C 1
ATOM 703 O O . THR A 1 85 ? -21.339 -9.322 57.263 1.00 78.31 85 THR A O 1
ATOM 706 N N . ILE A 1 86 ? -22.442 -11.228 57.598 1.00 78.12 86 ILE A N 1
ATOM 707 C CA . ILE A 1 86 ? -21.499 -12.057 56.827 1.00 78.12 86 ILE A CA 1
ATOM 708 C C . ILE A 1 86 ? -21.587 -11.752 55.325 1.00 78.12 86 ILE A C 1
ATOM 710 O O . ILE A 1 86 ? -20.554 -11.693 54.662 1.00 78.12 86 ILE A O 1
ATOM 714 N N . ILE A 1 87 ? -22.793 -11.546 54.791 1.00 79.31 87 ILE A N 1
ATOM 715 C CA . ILE A 1 87 ? -23.002 -11.195 53.379 1.00 79.31 87 ILE A CA 1
ATOM 716 C C . ILE A 1 87 ? -22.345 -9.850 53.051 1.00 79.31 87 ILE A C 1
ATOM 718 O O . ILE A 1 87 ? -21.635 -9.764 52.052 1.00 79.31 87 ILE A O 1
ATOM 722 N N . GLU A 1 88 ? -22.511 -8.831 53.902 1.00 76.44 88 GLU A N 1
ATOM 723 C CA . GLU A 1 88 ? -21.831 -7.537 53.726 1.00 76.44 88 GLU A CA 1
ATOM 724 C C . GLU A 1 88 ? -20.299 -7.703 53.706 1.00 76.44 88 GLU A C 1
ATOM 726 O O . GLU A 1 88 ? -19.645 -7.195 52.792 1.00 76.44 88 GLU A O 1
ATOM 731 N N . LYS A 1 89 ? -19.733 -8.520 54.612 1.00 76.62 89 LYS A N 1
ATOM 732 C CA . LYS A 1 89 ? -18.293 -8.847 54.608 1.00 76.62 89 LYS A CA 1
ATOM 733 C C . LYS A 1 89 ? -17.836 -9.518 53.318 1.00 76.62 89 LYS A C 1
ATOM 735 O O . LYS A 1 89 ? -16.765 -9.195 52.807 1.00 76.62 89 LYS A O 1
ATOM 740 N N . LEU A 1 90 ? -18.602 -10.493 52.830 1.00 75.06 90 LEU A N 1
ATOM 741 C CA . LEU A 1 90 ? -18.276 -11.218 51.602 1.00 75.06 90 LEU A CA 1
ATOM 742 C C . LEU A 1 90 ? -18.317 -10.289 50.386 1.00 75.06 90 LEU A C 1
ATOM 744 O O . LEU A 1 90 ? -17.405 -10.352 49.567 1.00 75.06 90 LEU A O 1
ATOM 748 N N . SER A 1 91 ? -19.301 -9.388 50.316 1.00 73.56 91 SER A N 1
ATOM 749 C CA . SER A 1 91 ? -19.378 -8.363 49.270 1.00 73.56 91 SER A CA 1
ATOM 750 C C . SER A 1 91 ? -18.146 -7.457 49.292 1.00 73.56 91 SER A C 1
ATOM 752 O O . SER A 1 91 ? -17.469 -7.334 48.280 1.00 73.56 91 SER A O 1
ATOM 754 N N . GLY A 1 92 ? -17.774 -6.912 50.456 1.00 76.44 92 GLY A N 1
ATOM 755 C CA . GLY A 1 92 ? -16.605 -6.032 50.555 1.00 76.44 92 GLY A CA 1
ATOM 756 C C . GLY A 1 92 ? -15.269 -6.728 50.257 1.00 76.44 92 GLY A C 1
ATOM 757 O O . GLY A 1 92 ? -14.328 -6.093 49.783 1.00 76.44 92 GLY A O 1
ATOM 758 N N . LEU A 1 93 ? -15.158 -8.037 50.518 1.00 77.38 93 LEU A N 1
ATOM 759 C CA . LEU A 1 93 ? -13.999 -8.832 50.094 1.00 77.38 93 LEU A CA 1
ATOM 760 C C . LEU A 1 93 ? -13.986 -9.072 48.581 1.00 77.38 93 LEU A C 1
ATOM 762 O O . LEU A 1 93 ? -12.907 -9.039 47.993 1.00 77.38 93 LEU A O 1
ATOM 766 N N . SER A 1 94 ? -15.152 -9.302 47.972 1.00 77.94 94 SER A N 1
ATOM 767 C CA . SER A 1 94 ? -15.298 -9.433 46.519 1.00 77.94 94 SER A CA 1
ATOM 768 C C . SER A 1 94 ? -14.832 -8.164 45.808 1.00 77.94 94 SER A C 1
ATOM 770 O O . SER A 1 94 ? -13.964 -8.250 44.942 1.00 77.94 94 SER A O 1
ATOM 772 N N . ASP A 1 95 ? -15.308 -6.997 46.252 1.00 75.88 95 ASP A N 1
ATOM 773 C CA . ASP A 1 95 ? -14.928 -5.693 45.691 1.00 75.88 95 ASP A CA 1
ATOM 774 C C . ASP A 1 95 ? -13.404 -5.479 45.756 1.00 75.88 95 ASP A C 1
ATOM 776 O O . ASP A 1 95 ? -12.767 -5.056 44.795 1.00 75.88 95 ASP A O 1
ATOM 780 N N . LEU A 1 96 ? -12.780 -5.850 46.881 1.00 76.69 96 LEU A N 1
ATOM 781 C CA . LEU A 1 96 ? -11.334 -5.708 47.073 1.00 76.69 96 LEU A CA 1
ATOM 782 C C . LEU A 1 96 ? -10.524 -6.648 46.165 1.00 76.69 96 LEU A C 1
ATOM 784 O O . LEU A 1 96 ? -9.459 -6.269 45.671 1.00 76.69 96 LEU A O 1
ATOM 788 N N . ILE A 1 97 ? -11.005 -7.878 45.952 1.00 80.94 97 ILE A N 1
ATOM 789 C CA . ILE A 1 97 ? -10.393 -8.823 45.007 1.00 80.94 97 ILE A CA 1
ATOM 790 C C . ILE A 1 97 ? -10.495 -8.277 43.582 1.00 80.94 97 ILE A C 1
ATOM 792 O O . ILE A 1 97 ? -9.510 -8.331 42.845 1.00 80.94 97 ILE A O 1
ATOM 796 N N . GLU A 1 98 ? -11.647 -7.722 43.212 1.00 78.12 98 GLU A N 1
ATOM 797 C CA . GLU A 1 98 ? -11.873 -7.136 41.896 1.00 78.12 98 GLU A CA 1
ATOM 798 C C . GLU A 1 98 ? -10.956 -5.930 41.645 1.00 78.12 98 GLU A C 1
ATOM 800 O O . GLU A 1 98 ? -10.273 -5.879 40.621 1.00 78.12 98 GLU A O 1
ATOM 805 N N . ASP A 1 99 ? -10.844 -5.014 42.609 1.00 77.81 99 ASP A N 1
ATOM 806 C CA . ASP A 1 99 ? -9.937 -3.863 42.537 1.00 77.81 99 ASP A CA 1
ATOM 807 C C . ASP A 1 99 ? -8.472 -4.296 42.362 1.00 77.81 99 ASP A C 1
ATOM 809 O O . ASP A 1 99 ? -7.731 -3.754 41.533 1.00 77.81 99 ASP A O 1
ATOM 813 N N . HIS A 1 100 ? -8.037 -5.305 43.123 1.00 83.25 100 HIS A N 1
ATOM 814 C CA . HIS A 1 100 ? -6.691 -5.861 42.996 1.00 83.25 100 HIS A CA 1
ATOM 815 C C . HIS A 1 100 ? -6.469 -6.537 41.639 1.00 83.25 100 HIS A C 1
ATOM 817 O O . HIS A 1 100 ? -5.406 -6.356 41.041 1.00 83.25 100 HIS A O 1
ATOM 823 N N . TYR A 1 101 ? -7.456 -7.281 41.136 1.00 84.19 101 TYR A N 1
ATOM 824 C CA . TYR A 1 101 ? -7.396 -7.909 39.820 1.00 84.19 101 TYR A CA 1
ATOM 825 C C . TYR A 1 101 ? -7.293 -6.861 38.705 1.00 84.19 101 TYR A C 1
ATOM 827 O O . TYR A 1 101 ? -6.401 -6.958 37.861 1.00 84.19 101 TYR A O 1
ATOM 835 N N . ARG A 1 102 ? -8.123 -5.808 38.745 1.00 71.88 102 ARG A N 1
ATOM 836 C CA . ARG A 1 102 ? -8.076 -4.677 37.800 1.00 71.88 102 ARG A CA 1
ATOM 837 C C . ARG A 1 102 ? -6.701 -4.006 37.795 1.00 71.88 102 ARG A C 1
ATOM 839 O O . ARG A 1 102 ? -6.135 -3.763 36.731 1.00 71.88 102 ARG A O 1
ATOM 846 N N . SER A 1 103 ? -6.129 -3.761 38.976 1.00 73.62 103 SER A N 1
ATOM 847 C CA . SER A 1 103 ? -4.790 -3.173 39.123 1.00 73.62 103 SER A CA 1
ATOM 848 C C . SER A 1 103 ? -3.679 -4.077 38.567 1.00 73.62 103 SER A C 1
ATOM 850 O O . SER A 1 103 ? -2.783 -3.615 37.849 1.00 73.62 103 SER A O 1
ATOM 852 N N . PHE A 1 104 ? -3.748 -5.384 38.842 1.00 81.38 104 PHE A N 1
ATOM 853 C CA . PHE A 1 104 ? -2.790 -6.356 38.316 1.00 81.38 104 PHE A CA 1
ATOM 854 C C . PHE A 1 104 ? -2.881 -6.466 36.791 1.00 81.38 104 PHE A C 1
ATOM 856 O O . PHE A 1 104 ? -1.856 -6.364 36.118 1.00 81.38 104 PHE A O 1
ATOM 863 N N . LYS A 1 105 ? -4.093 -6.571 36.234 1.00 72.12 105 LYS A N 1
ATOM 864 C CA . LYS A 1 105 ? -4.332 -6.606 34.785 1.00 72.12 105 LYS A CA 1
ATOM 865 C C . LYS A 1 105 ? -3.799 -5.351 34.098 1.00 72.12 105 LYS A C 1
ATOM 867 O O . LYS A 1 105 ? -3.012 -5.468 33.169 1.00 72.12 105 LYS A O 1
ATOM 872 N N . ALA A 1 106 ? -4.098 -4.162 34.624 1.00 64.00 106 ALA A N 1
ATOM 873 C CA . ALA A 1 106 ? -3.553 -2.911 34.091 1.00 64.00 106 ALA A CA 1
ATOM 874 C C . ALA A 1 106 ? -2.011 -2.889 34.087 1.00 64.00 106 ALA A C 1
ATOM 876 O O . ALA A 1 106 ? -1.387 -2.328 33.183 1.00 64.00 106 ALA A O 1
ATOM 877 N N . THR A 1 107 ? -1.382 -3.517 35.086 1.00 77.38 107 THR A N 1
ATOM 878 C CA . THR A 1 107 ? 0.079 -3.662 35.151 1.00 77.38 107 THR A CA 1
ATOM 879 C C . THR A 1 107 ? 0.600 -4.641 34.096 1.00 77.38 107 THR A C 1
ATOM 881 O O . THR A 1 107 ? 1.591 -4.333 33.433 1.00 77.38 107 THR A O 1
ATOM 884 N N . VAL A 1 108 ? -0.071 -5.780 33.903 1.00 76.00 108 VAL A N 1
ATOM 885 C CA . VAL A 1 108 ? 0.253 -6.766 32.859 1.00 76.00 108 VAL A CA 1
ATOM 886 C C . VAL A 1 108 ? 0.097 -6.156 31.466 1.00 76.00 108 VAL A C 1
ATOM 888 O O . VAL A 1 108 ? 1.032 -6.228 30.675 1.00 76.00 108 VAL A O 1
ATOM 891 N N . ASP A 1 109 ? -1.006 -5.460 31.192 1.00 60.94 109 ASP A N 1
ATOM 892 C CA . ASP A 1 109 ? -1.253 -4.789 29.910 1.00 60.94 109 ASP A CA 1
ATOM 893 C C . ASP A 1 109 ? -0.182 -3.732 29.621 1.00 60.94 109 ASP A C 1
ATOM 895 O O . ASP A 1 109 ? 0.317 -3.607 28.500 1.00 60.94 109 ASP A O 1
ATOM 899 N N . LYS A 1 110 ? 0.225 -2.974 30.646 1.00 68.56 110 LYS A N 1
ATOM 900 C CA . LYS A 1 110 ? 1.318 -2.006 30.527 1.00 68.56 110 LYS A CA 1
ATOM 901 C C . LYS A 1 110 ? 2.653 -2.693 30.239 1.00 68.56 110 LYS A C 1
ATOM 903 O O . LYS A 1 110 ? 3.413 -2.192 29.413 1.00 68.56 110 LYS A O 1
ATOM 908 N N . ALA A 1 111 ? 2.944 -3.813 30.899 1.00 70.56 111 ALA A N 1
ATOM 909 C CA . ALA A 1 111 ? 4.154 -4.594 30.656 1.00 70.56 111 ALA A CA 1
ATOM 910 C C . ALA A 1 111 ? 4.165 -5.194 29.241 1.00 70.56 111 ALA A C 1
ATOM 912 O O . ALA A 1 111 ? 5.181 -5.101 28.560 1.00 70.56 111 ALA A O 1
ATOM 913 N N . HIS A 1 112 ? 3.031 -5.712 28.766 1.00 63.09 112 HIS A N 1
ATOM 914 C CA . HIS A 1 112 ? 2.874 -6.219 27.404 1.00 63.09 112 HIS A CA 1
ATOM 915 C C . HIS A 1 112 ? 3.099 -5.112 26.367 1.00 63.09 112 HIS A C 1
ATOM 917 O O . HIS A 1 112 ? 3.911 -5.273 25.462 1.00 63.09 112 HIS A O 1
ATOM 923 N N . LYS A 1 113 ? 2.463 -3.942 26.536 1.00 59.38 113 LYS A N 1
ATOM 924 C CA . LYS A 1 113 ? 2.678 -2.771 25.662 1.00 59.38 113 LYS A CA 1
ATOM 925 C C . LYS A 1 113 ? 4.141 -2.325 25.637 1.00 59.38 113 LYS A C 1
ATOM 927 O O . LYS A 1 113 ? 4.657 -1.965 24.582 1.00 59.38 113 LYS A O 1
ATOM 932 N N . LEU A 1 114 ? 4.815 -2.349 26.789 1.00 66.12 114 LEU A N 1
ATOM 933 C CA . LEU A 1 114 ? 6.247 -2.059 26.868 1.00 66.12 114 LEU A CA 1
ATOM 934 C C . LEU A 1 114 ? 7.078 -3.112 26.129 1.00 66.12 114 LEU A C 1
ATOM 936 O O . LEU A 1 114 ? 7.994 -2.730 25.410 1.00 66.12 114 LEU A O 1
ATOM 940 N N . ASN A 1 115 ? 6.749 -4.398 26.265 1.00 65.88 115 ASN A N 1
ATOM 941 C CA . ASN A 1 115 ? 7.463 -5.478 25.590 1.00 65.88 115 ASN A CA 1
ATOM 942 C C . ASN A 1 115 ? 7.327 -5.377 24.065 1.00 65.88 115 ASN A C 1
ATOM 944 O O . ASN A 1 115 ? 8.342 -5.314 23.380 1.00 65.88 115 ASN A O 1
ATOM 948 N N . SER A 1 116 ? 6.105 -5.219 23.545 1.00 58.50 116 SER A N 1
ATOM 949 C CA . SER A 1 116 ? 5.871 -4.997 22.110 1.00 58.50 116 SER A CA 1
ATOM 950 C C . SER A 1 116 ? 6.571 -3.734 21.596 1.00 58.50 116 SER A C 1
ATOM 952 O O . SER A 1 116 ? 7.098 -3.716 20.489 1.00 58.50 116 SER A O 1
ATOM 954 N N . SER A 1 117 ? 6.635 -2.669 22.405 1.00 59.19 117 SER A N 1
ATOM 955 C CA . SER A 1 117 ? 7.377 -1.455 22.041 1.00 59.19 117 SER A CA 1
ATOM 956 C C . SER A 1 117 ? 8.894 -1.673 22.002 1.00 59.19 117 SER A C 1
ATOM 958 O O . SER A 1 117 ? 9.568 -1.072 21.167 1.00 59.19 117 SER A O 1
ATOM 960 N N . ILE A 1 118 ? 9.445 -2.493 22.902 1.00 69.31 118 ILE A N 1
ATOM 961 C CA . ILE A 1 118 ? 10.869 -2.855 22.905 1.00 69.31 118 ILE A CA 1
ATOM 962 C C . ILE A 1 118 ? 11.191 -3.736 21.698 1.00 69.31 118 ILE A C 1
ATOM 964 O O . ILE A 1 118 ? 12.184 -3.478 21.027 1.00 69.31 118 ILE A O 1
ATOM 968 N N . GLU A 1 119 ? 10.344 -4.717 21.399 1.00 67.25 119 GLU A N 1
ATOM 969 C CA . GLU A 1 119 ? 10.479 -5.604 20.242 1.00 67.25 119 GLU A CA 1
ATOM 970 C C . GLU A 1 119 ? 10.446 -4.823 18.924 1.00 67.25 119 GLU A C 1
ATOM 972 O O . GLU A 1 119 ? 11.373 -4.933 18.129 1.00 67.25 119 GLU A O 1
ATOM 977 N N . ALA A 1 120 ? 9.473 -3.925 18.740 1.00 62.84 120 ALA A N 1
ATOM 978 C CA . ALA A 1 120 ? 9.414 -3.057 17.563 1.00 62.84 120 ALA A CA 1
ATOM 979 C C . ALA A 1 120 ? 10.677 -2.189 17.413 1.00 62.84 120 ALA A C 1
ATOM 981 O O . ALA A 1 120 ? 11.216 -2.039 16.319 1.00 62.84 120 ALA A O 1
ATOM 982 N N . LYS A 1 121 ? 11.199 -1.645 18.522 1.00 68.12 121 LYS A N 1
ATOM 983 C CA . LYS A 1 121 ? 12.465 -0.895 18.507 1.00 68.12 121 LYS A CA 1
ATOM 984 C C . LYS A 1 121 ? 13.653 -1.782 18.147 1.00 68.12 121 LYS A C 1
ATOM 986 O O . LYS A 1 121 ? 14.533 -1.317 17.432 1.00 68.12 121 LYS A O 1
ATOM 991 N N . LEU A 1 122 ? 13.696 -3.018 18.643 1.00 74.50 122 LEU A N 1
ATOM 992 C CA . LEU A 1 122 ? 14.753 -3.976 18.331 1.00 74.50 122 LEU A CA 1
ATOM 993 C C . LEU A 1 122 ? 14.725 -4.346 16.844 1.00 74.50 122 LEU A C 1
ATOM 995 O O . LEU A 1 122 ? 15.761 -4.256 16.198 1.00 74.50 122 LEU A O 1
ATOM 999 N N . ASN A 1 123 ? 13.554 -4.672 16.296 1.00 68.50 123 ASN A N 1
ATOM 1000 C CA . ASN A 1 123 ? 13.390 -5.023 14.883 1.00 68.50 123 ASN A CA 1
ATOM 1001 C C . ASN A 1 123 ? 13.804 -3.862 13.971 1.00 68.50 123 ASN A C 1
ATOM 1003 O O . ASN A 1 123 ? 14.576 -4.059 13.036 1.00 68.50 123 ASN A O 1
ATOM 1007 N N . ASN A 1 124 ? 13.397 -2.632 14.302 1.00 67.38 124 ASN A N 1
ATOM 1008 C CA . ASN A 1 124 ? 13.827 -1.446 13.561 1.00 67.38 124 ASN A CA 1
ATOM 1009 C C . ASN A 1 124 ? 15.346 -1.254 13.640 1.00 67.38 124 ASN A C 1
ATOM 1011 O O . ASN A 1 124 ? 15.986 -0.968 12.634 1.00 67.38 124 ASN A O 1
ATOM 1015 N N . LEU A 1 125 ? 15.948 -1.441 14.818 1.00 73.06 125 LEU A N 1
ATOM 1016 C CA . LEU A 1 125 ? 17.402 -1.363 14.963 1.00 73.06 125 LEU A CA 1
ATOM 1017 C C . LEU A 1 125 ? 18.118 -2.449 14.153 1.00 73.06 125 LEU A C 1
ATOM 1019 O O . LEU A 1 125 ? 19.136 -2.148 13.538 1.00 73.06 125 LEU A O 1
ATOM 1023 N N . LEU A 1 126 ? 17.601 -3.679 14.123 1.00 75.62 126 LEU A N 1
ATOM 1024 C CA . LEU A 1 126 ? 18.176 -4.777 13.343 1.00 75.62 126 LEU A CA 1
ATOM 1025 C C . LEU A 1 126 ? 18.153 -4.459 11.845 1.00 75.62 126 LEU A C 1
ATOM 1027 O O . LEU A 1 126 ? 19.205 -4.516 11.206 1.00 75.62 126 LEU A O 1
ATOM 1031 N N . LEU A 1 127 ? 17.003 -4.022 11.320 1.00 73.50 127 LEU A N 1
ATOM 1032 C CA . LEU A 1 127 ? 16.847 -3.629 9.917 1.00 73.50 127 LEU A CA 1
ATOM 1033 C C . LEU A 1 127 ? 17.786 -2.478 9.521 1.00 73.50 127 LEU A C 1
ATOM 1035 O O . LEU A 1 127 ? 18.413 -2.530 8.463 1.00 73.50 127 LEU A O 1
ATOM 1039 N N . LEU A 1 128 ? 17.942 -1.478 10.395 1.00 69.75 128 LEU A N 1
ATOM 1040 C CA . LEU A 1 128 ? 18.724 -0.266 10.122 1.00 69.75 128 LEU A CA 1
ATOM 1041 C C . LEU A 1 128 ? 20.227 -0.411 10.401 1.00 69.75 128 LEU A C 1
ATOM 1043 O O . LEU A 1 128 ? 21.024 0.367 9.885 1.00 69.75 128 LEU A O 1
ATOM 1047 N N . SER A 1 129 ? 20.654 -1.385 11.211 1.00 67.38 129 SER A N 1
ATOM 1048 C CA . SER A 1 129 ? 22.044 -1.467 11.699 1.00 67.38 129 SER A CA 1
ATOM 1049 C C . SER A 1 129 ? 23.096 -1.799 10.630 1.00 67.38 129 SER A C 1
ATOM 1051 O O . SER A 1 129 ? 24.289 -1.837 10.943 1.00 67.38 129 SER A O 1
ATOM 1053 N N . GLY A 1 130 ? 22.695 -2.046 9.377 1.00 57.34 130 GLY A N 1
ATOM 1054 C CA . GLY A 1 130 ? 23.578 -2.238 8.218 1.00 57.34 130 GLY A CA 1
ATOM 1055 C C . GLY A 1 130 ? 24.451 -3.501 8.252 1.00 57.34 130 GLY A C 1
ATOM 1056 O O . GLY A 1 130 ? 24.937 -3.941 7.210 1.00 57.34 130 GLY A O 1
ATOM 1057 N N . ARG A 1 131 ? 24.617 -4.147 9.410 1.00 58.81 131 ARG A N 1
ATOM 1058 C CA . ARG A 1 131 ? 25.365 -5.399 9.572 1.00 58.81 131 ARG A CA 1
ATOM 1059 C C . ARG A 1 131 ? 24.538 -6.582 9.071 1.00 58.81 131 ARG A C 1
ATOM 1061 O O . ARG A 1 131 ? 23.313 -6.550 9.132 1.00 58.81 131 ARG A O 1
ATOM 1068 N N . THR A 1 132 ? 25.218 -7.589 8.529 1.00 54.06 132 THR A N 1
ATOM 1069 C CA . THR A 1 132 ? 24.639 -8.902 8.227 1.00 54.06 132 THR A CA 1
ATOM 1070 C C . THR A 1 132 ? 24.321 -9.579 9.556 1.00 54.06 132 THR A C 1
ATOM 1072 O O . THR A 1 132 ? 25.242 -9.950 10.289 1.00 54.06 132 THR A O 1
ATOM 1075 N N . ASP A 1 133 ? 23.040 -9.661 9.891 1.00 59.44 133 ASP A N 1
ATOM 1076 C CA . ASP A 1 133 ? 22.540 -10.381 11.059 1.00 59.44 133 ASP A CA 1
ATOM 1077 C C . ASP A 1 133 ? 21.741 -11.593 10.570 1.00 59.44 133 ASP A C 1
ATOM 1079 O O . ASP A 1 133 ? 21.100 -11.527 9.525 1.00 59.44 133 ASP A O 1
ATOM 1083 N N . VAL A 1 134 ? 21.785 -12.697 11.314 1.00 59.53 134 VAL A N 1
ATOM 1084 C CA . VAL A 1 134 ? 21.193 -13.993 10.922 1.00 59.53 134 VAL A CA 1
ATOM 1085 C C . VAL A 1 134 ? 19.667 -13.904 10.797 1.00 59.53 134 VAL A C 1
ATOM 1087 O O . VAL A 1 134 ? 19.040 -14.734 10.150 1.00 59.53 134 VAL A O 1
ATOM 1090 N N . PHE A 1 135 ? 19.069 -12.886 11.413 1.00 59.81 135 PHE A N 1
ATOM 1091 C CA . PHE A 1 135 ? 17.628 -12.656 11.422 1.00 59.81 135 PHE A CA 1
ATOM 1092 C C . PHE A 1 135 ? 17.128 -11.785 10.266 1.00 59.81 135 PHE A C 1
ATOM 1094 O O . PHE A 1 135 ? 15.929 -11.557 10.182 1.00 59.81 135 PHE A O 1
ATOM 1101 N N . VAL A 1 136 ? 18.013 -11.272 9.407 1.00 74.12 136 VAL A N 1
ATOM 1102 C CA . VAL A 1 136 ? 17.639 -10.362 8.318 1.00 74.12 136 VAL A CA 1
ATOM 1103 C C . VAL A 1 136 ? 17.886 -11.048 6.981 1.00 74.12 136 VAL A C 1
ATOM 1105 O O . VAL A 1 136 ? 19.029 -11.345 6.639 1.00 74.12 136 VAL A O 1
ATOM 1108 N N . ALA A 1 137 ? 16.819 -11.248 6.215 1.00 83.75 137 ALA A N 1
ATOM 1109 C CA . ALA A 1 137 ? 16.897 -11.663 4.817 1.00 83.75 137 ALA A CA 1
ATOM 1110 C C . ALA A 1 137 ? 16.729 -10.445 3.895 1.00 83.75 137 ALA A C 1
ATOM 1112 O O . ALA A 1 137 ? 16.455 -9.331 4.354 1.00 83.75 137 ALA A O 1
ATOM 1113 N N . GLY A 1 138 ? 16.912 -10.620 2.590 1.00 88.12 138 GLY A N 1
ATOM 1114 C CA . GLY A 1 138 ? 16.762 -9.513 1.657 1.00 88.12 138 GLY A CA 1
ATOM 1115 C C . GLY A 1 138 ? 16.953 -9.895 0.202 1.00 88.12 138 GLY A C 1
ATOM 1116 O O . GLY A 1 138 ? 17.255 -11.039 -0.122 1.00 88.12 138 GLY A O 1
ATOM 1117 N N . ILE A 1 139 ? 16.780 -8.900 -0.659 1.00 92.44 139 ILE A N 1
ATOM 1118 C CA . ILE A 1 139 ? 16.965 -9.009 -2.105 1.00 92.44 139 ILE A CA 1
ATOM 1119 C C . ILE A 1 139 ? 17.910 -7.910 -2.593 1.00 92.44 139 ILE A C 1
ATOM 1121 O O . ILE A 1 139 ? 18.027 -6.845 -1.975 1.00 92.44 139 ILE A O 1
ATOM 1125 N N . GLU A 1 140 ? 18.558 -8.161 -3.723 1.00 92.44 140 GLU A N 1
ATOM 1126 C CA . GLU A 1 140 ? 19.386 -7.195 -4.437 1.00 92.44 140 GLU A CA 1
ATOM 1127 C C . GLU A 1 140 ? 19.092 -7.289 -5.934 1.00 92.44 140 GLU A C 1
ATOM 1129 O O . GLU A 1 140 ? 19.063 -8.381 -6.493 1.00 92.44 140 GLU A O 1
ATOM 1134 N N . GLU A 1 141 ? 18.898 -6.135 -6.567 1.00 92.94 141 GLU A N 1
ATOM 1135 C CA . GLU A 1 141 ? 18.730 -5.999 -8.012 1.00 92.94 141 GLU A CA 1
ATOM 1136 C C . GLU A 1 141 ? 19.814 -5.065 -8.553 1.00 92.94 141 GLU A C 1
ATOM 1138 O O . GLU A 1 141 ? 19.989 -3.953 -8.042 1.00 92.94 141 GLU A O 1
ATOM 1143 N N . THR A 1 142 ? 20.535 -5.517 -9.580 1.00 90.06 142 THR A N 1
ATOM 1144 C CA . THR A 1 142 ? 21.641 -4.793 -10.233 1.00 90.06 142 THR A CA 1
ATOM 1145 C C . THR A 1 142 ? 21.333 -4.400 -11.676 1.00 90.06 142 THR A C 1
ATOM 1147 O O . THR A 1 142 ? 22.153 -3.740 -12.311 1.00 90.06 142 THR A O 1
ATOM 1150 N N . PHE A 1 143 ? 20.168 -4.785 -12.207 1.00 88.31 143 PHE A N 1
ATOM 1151 C CA . PHE A 1 143 ? 19.740 -4.525 -13.584 1.00 88.31 143 PHE A CA 1
ATOM 1152 C C . PHE A 1 143 ? 20.716 -5.057 -14.643 1.00 88.31 143 PHE A C 1
ATOM 1154 O O . PHE A 1 143 ? 20.741 -4.591 -15.785 1.00 88.31 143 PHE A O 1
ATOM 1161 N N . ASP A 1 144 ? 21.508 -6.069 -14.281 1.00 78.25 144 ASP A N 1
ATOM 1162 C CA . ASP A 1 144 ? 22.293 -6.845 -15.242 1.00 78.25 144 ASP A CA 1
ATOM 1163 C C . ASP A 1 144 ? 21.375 -7.651 -16.173 1.00 78.25 144 ASP A C 1
ATOM 1165 O O . ASP A 1 144 ? 21.771 -7.990 -17.282 1.00 78.25 144 ASP A O 1
ATOM 1169 N N . THR A 1 145 ? 20.146 -7.936 -15.729 1.00 77.44 145 THR A N 1
ATOM 1170 C CA . THR A 1 145 ? 19.097 -8.596 -16.512 1.00 77.44 145 THR A CA 1
ATOM 1171 C C . THR A 1 145 ? 17.751 -7.898 -16.309 1.00 77.44 145 THR A C 1
ATOM 1173 O O . THR A 1 145 ? 17.573 -7.137 -15.359 1.00 77.44 145 THR A O 1
ATOM 1176 N N . ASN A 1 146 ? 16.794 -8.189 -17.193 1.00 77.88 146 ASN A N 1
ATOM 1177 C CA . ASN A 1 146 ? 15.432 -7.640 -17.159 1.00 77.88 146 ASN A CA 1
ATOM 1178 C C . ASN A 1 146 ? 14.379 -8.586 -16.590 1.00 77.88 146 ASN A C 1
ATOM 1180 O O . ASN A 1 146 ? 13.190 -8.296 -16.696 1.00 77.88 146 ASN A O 1
ATOM 1184 N N . GLU A 1 147 ? 14.790 -9.728 -16.045 1.00 84.81 147 GLU A N 1
ATOM 1185 C CA . GLU A 1 147 ? 13.879 -10.826 -15.714 1.00 84.81 147 GLU A CA 1
ATOM 1186 C C . GLU A 1 147 ? 12.784 -10.414 -14.722 1.00 84.81 147 GLU A C 1
ATOM 1188 O O . GLU A 1 147 ? 11.631 -10.807 -14.880 1.00 84.81 147 GLU A O 1
ATOM 1193 N N . PHE A 1 148 ? 13.126 -9.570 -13.748 1.00 87.38 148 PHE A N 1
ATOM 1194 C CA . PHE A 1 148 ? 12.208 -9.141 -12.695 1.00 87.38 148 PHE A CA 1
ATOM 1195 C C . PHE A 1 148 ? 11.507 -7.808 -12.984 1.00 87.38 148 PHE A C 1
ATOM 1197 O O . PHE A 1 148 ? 10.732 -7.345 -12.152 1.00 87.38 148 PHE A O 1
ATOM 1204 N N . ILE A 1 149 ? 11.750 -7.166 -14.131 1.00 89.19 149 ILE A N 1
ATOM 1205 C CA . ILE A 1 149 ? 11.104 -5.891 -14.474 1.00 89.19 149 ILE A CA 1
ATOM 1206 C C . ILE A 1 149 ? 9.766 -6.168 -15.160 1.00 89.19 149 ILE A C 1
ATOM 1208 O O . ILE A 1 149 ? 9.714 -6.774 -16.231 1.00 89.19 149 ILE A O 1
ATOM 1212 N N . GLN A 1 150 ? 8.679 -5.643 -14.594 1.00 87.88 150 GLN A N 1
ATOM 1213 C CA . GLN A 1 150 ? 7.347 -5.747 -15.188 1.00 87.88 150 GLN A CA 1
ATOM 1214 C C . GLN A 1 150 ? 7.189 -4.701 -16.296 1.00 87.88 150 GLN A C 1
ATOM 1216 O O . GLN A 1 150 ? 6.829 -3.550 -16.044 1.00 87.88 150 GLN A O 1
ATOM 1221 N N . GLN A 1 151 ? 7.536 -5.076 -17.528 1.00 82.44 151 GLN A N 1
ATOM 1222 C CA . GLN A 1 151 ? 7.589 -4.166 -18.684 1.00 82.44 151 GLN A CA 1
ATOM 1223 C C . GLN A 1 151 ? 6.220 -3.619 -19.121 1.00 82.44 151 GLN A C 1
ATOM 1225 O O . GLN A 1 151 ? 6.152 -2.620 -19.831 1.00 82.44 151 GLN A O 1
ATOM 1230 N N . ASP A 1 152 ? 5.133 -4.277 -18.735 1.00 78.25 152 ASP A N 1
ATOM 1231 C CA . ASP A 1 152 ? 3.755 -3.898 -19.048 1.00 78.25 152 ASP A CA 1
ATOM 1232 C C . ASP A 1 152 ? 3.258 -2.711 -18.212 1.00 78.25 152 ASP A C 1
ATOM 1234 O O . ASP A 1 152 ? 2.489 -1.884 -18.709 1.00 78.25 152 ASP A O 1
ATOM 1238 N N . VAL A 1 153 ? 3.727 -2.603 -16.968 1.00 85.44 153 VAL A N 1
ATOM 1239 C CA . VAL A 1 153 ? 3.381 -1.516 -16.037 1.00 85.44 153 VAL A CA 1
ATOM 1240 C C . VAL A 1 153 ? 4.517 -0.516 -15.825 1.00 85.44 153 VAL A C 1
ATOM 1242 O O . VAL A 1 153 ? 4.278 0.597 -15.352 1.00 85.44 153 VAL A O 1
ATOM 1245 N N . SER A 1 154 ? 5.747 -0.885 -16.186 1.00 88.75 154 SER A N 1
ATOM 1246 C CA . SER A 1 154 ? 6.909 -0.003 -16.123 1.00 88.75 154 SER A CA 1
ATOM 1247 C C . SER A 1 154 ? 7.016 0.846 -17.381 1.00 88.75 154 SER A C 1
ATOM 1249 O O . SER A 1 154 ? 6.941 0.345 -18.499 1.00 88.75 154 SER A O 1
ATOM 1251 N N . ASP A 1 155 ? 7.264 2.140 -17.212 1.00 88.75 155 ASP A N 1
ATOM 1252 C CA . ASP A 1 155 ? 7.439 3.069 -18.328 1.00 88.75 155 ASP A CA 1
ATOM 1253 C C . ASP A 1 155 ? 8.787 3.792 -18.295 1.00 88.75 155 ASP A C 1
ATOM 1255 O O . ASP A 1 155 ? 8.909 4.873 -18.867 1.00 88.75 155 ASP A O 1
ATOM 1259 N N . VAL A 1 156 ? 9.771 3.176 -17.637 1.00 89.75 156 VAL A N 1
ATOM 1260 C CA . VAL A 1 156 ? 11.190 3.552 -17.580 1.00 89.75 156 VAL A CA 1
ATOM 1261 C C . VAL A 1 156 ? 11.981 3.033 -18.780 1.00 89.75 156 VAL A C 1
ATOM 1263 O O . VAL A 1 156 ? 11.549 2.135 -19.499 1.00 89.75 156 VAL A O 1
ATOM 1266 N N . GLU A 1 157 ? 13.167 3.593 -18.993 1.00 85.94 157 GLU A N 1
ATOM 1267 C CA . GLU A 1 157 ? 14.120 3.080 -19.968 1.00 85.94 157 GLU A CA 1
ATOM 1268 C C . GLU A 1 157 ? 15.151 2.178 -19.286 1.00 85.94 157 GLU A C 1
ATOM 1270 O O . GLU A 1 157 ? 15.819 2.580 -18.328 1.00 85.94 157 GLU A O 1
ATOM 1275 N N . TYR A 1 158 ? 15.307 0.974 -19.827 1.00 82.19 158 TYR A N 1
ATOM 1276 C CA . TYR A 1 158 ? 16.312 0.023 -19.386 1.00 82.19 158 TYR A CA 1
ATOM 1277 C C . TYR A 1 158 ? 17.625 0.182 -20.155 1.00 82.19 158 TYR A C 1
ATOM 1279 O O . TYR A 1 158 ? 17.639 0.198 -21.386 1.00 82.19 158 TYR A O 1
ATOM 1287 N N . ASN A 1 159 ? 18.732 0.223 -19.418 1.00 76.31 159 ASN A N 1
ATOM 1288 C CA . ASN A 1 159 ? 20.080 0.097 -19.946 1.00 76.31 159 ASN A CA 1
ATOM 1289 C C . ASN A 1 159 ? 20.828 -0.997 -19.156 1.00 76.31 159 ASN A C 1
ATOM 1291 O O . ASN A 1 159 ? 20.575 -1.168 -17.964 1.00 76.31 159 ASN A O 1
ATOM 1295 N N . PRO A 1 160 ? 21.779 -1.726 -19.765 1.00 73.44 160 PRO A N 1
ATOM 1296 C CA . PRO A 1 160 ? 22.576 -2.706 -19.031 1.00 73.44 160 PRO A CA 1
ATOM 1297 C C . PRO A 1 160 ? 23.252 -2.078 -17.798 1.00 73.44 160 PRO A C 1
ATOM 1299 O O . PRO A 1 160 ? 24.092 -1.182 -17.930 1.00 73.44 160 PRO A O 1
ATOM 1302 N N . GLY A 1 161 ? 22.864 -2.533 -16.602 1.00 74.81 161 GLY A N 1
ATOM 1303 C CA . GLY A 1 161 ? 23.389 -2.066 -15.314 1.00 74.81 161 GLY A CA 1
ATOM 1304 C C . GLY A 1 161 ? 22.778 -0.771 -14.756 1.00 74.81 161 GLY A C 1
ATOM 1305 O O . GLY A 1 161 ? 23.288 -0.259 -13.752 1.00 74.81 161 GLY A O 1
ATOM 1306 N N . TYR A 1 162 ? 21.740 -0.194 -15.384 1.00 87.00 162 TYR A N 1
ATOM 1307 C CA . TYR A 1 162 ? 20.943 0.882 -14.776 1.00 87.00 162 TYR A CA 1
ATOM 1308 C C . TYR A 1 162 ? 19.586 1.140 -15.453 1.00 87.00 162 TYR A C 1
ATOM 1310 O O . TYR A 1 162 ? 19.377 0.901 -16.638 1.00 87.00 162 TYR A O 1
ATOM 1318 N N . ILE A 1 163 ? 18.676 1.761 -14.707 1.00 90.12 163 ILE A N 1
ATOM 1319 C CA . ILE A 1 163 ? 17.378 2.233 -15.205 1.00 90.12 163 ILE A CA 1
ATOM 1320 C C . ILE A 1 163 ? 17.305 3.756 -15.130 1.00 90.12 163 ILE A C 1
ATOM 1322 O O . ILE A 1 163 ? 17.828 4.361 -14.193 1.00 90.12 163 ILE A O 1
ATOM 1326 N N . THR A 1 164 ? 16.655 4.384 -16.110 1.00 91.31 164 THR A N 1
ATOM 1327 C CA . THR A 1 164 ? 16.450 5.839 -16.171 1.00 91.31 164 THR A CA 1
ATOM 1328 C C . THR A 1 164 ? 15.023 6.199 -16.598 1.00 91.31 164 THR A C 1
ATOM 1330 O O . THR A 1 164 ? 14.193 5.326 -16.858 1.00 91.31 164 THR A O 1
ATOM 1333 N N . LEU A 1 165 ? 14.710 7.497 -16.634 1.00 88.56 165 LEU A N 1
ATOM 1334 C CA . LEU A 1 165 ? 13.436 8.013 -17.137 1.00 88.56 165 LEU A CA 1
ATOM 1335 C C . LEU A 1 165 ? 13.136 7.447 -18.524 1.00 88.56 165 LEU A C 1
ATOM 1337 O O . LEU A 1 165 ? 13.973 7.485 -19.424 1.00 88.56 165 LEU A O 1
ATOM 1341 N N . GLY A 1 166 ? 11.919 6.949 -18.693 1.00 83.69 166 GLY A N 1
ATOM 1342 C CA . GLY A 1 166 ? 11.461 6.473 -19.977 1.00 83.69 166 GLY A CA 1
ATOM 1343 C C . GLY A 1 166 ? 11.240 7.593 -20.970 1.00 83.69 166 GLY A C 1
ATOM 1344 O O . GLY A 1 166 ? 11.241 8.789 -20.665 1.00 83.69 166 GLY A O 1
ATOM 1345 N N . ARG A 1 167 ? 11.036 7.166 -22.207 1.00 76.50 167 ARG A N 1
ATOM 1346 C CA . ARG A 1 167 ? 11.004 8.039 -23.375 1.00 76.50 167 ARG A CA 1
ATOM 1347 C C . ARG A 1 167 ? 9.594 8.087 -23.948 1.00 76.50 167 ARG A C 1
ATOM 1349 O O . ARG A 1 167 ? 8.837 7.117 -23.850 1.00 76.50 167 ARG A O 1
ATOM 1356 N N . GLU A 1 168 ? 9.213 9.220 -24.530 1.00 65.00 168 GLU A N 1
ATOM 1357 C CA . GLU A 1 168 ? 8.037 9.248 -25.403 1.00 65.00 168 GLU A CA 1
ATOM 1358 C C . GLU A 1 168 ? 8.281 8.328 -26.610 1.00 65.00 168 GLU A C 1
ATOM 1360 O O . GLU A 1 168 ? 9.414 8.193 -27.074 1.00 65.00 168 GLU A O 1
ATOM 1365 N N . ARG A 1 169 ? 7.233 7.632 -27.082 1.00 56.97 169 ARG A N 1
ATOM 1366 C CA . ARG A 1 169 ? 7.364 6.633 -28.154 1.00 56.97 169 ARG A CA 1
ATOM 1367 C C . ARG A 1 169 ? 8.032 7.261 -29.375 1.00 56.97 169 ARG A C 1
ATOM 1369 O O . ARG A 1 169 ? 7.479 8.174 -29.984 1.00 56.97 169 ARG A O 1
ATOM 1376 N N . PHE A 1 170 ? 9.186 6.719 -29.748 1.00 60.50 170 PHE A N 1
ATOM 1377 C CA . PHE A 1 170 ? 9.819 7.033 -31.017 1.00 60.50 170 PHE A CA 1
ATOM 1378 C C . PHE A 1 170 ? 8.906 6.644 -32.176 1.00 60.50 170 PHE A C 1
ATOM 1380 O O . PHE A 1 170 ? 8.188 5.643 -32.112 1.00 60.50 170 PHE A O 1
ATOM 1387 N N . ILE A 1 171 ? 8.963 7.423 -33.251 1.00 58.69 171 ILE A N 1
ATOM 1388 C CA . ILE A 1 171 ? 8.416 7.007 -34.534 1.00 58.69 171 ILE A CA 1
ATOM 1389 C C . ILE A 1 171 ? 9.526 6.165 -35.178 1.00 58.69 171 ILE A C 1
ATOM 1391 O O . ILE A 1 171 ? 10.625 6.684 -35.383 1.00 58.69 171 ILE A O 1
ATOM 1395 N N . PRO A 1 172 ? 9.315 4.860 -35.426 1.00 62.19 172 PRO A N 1
ATOM 1396 C CA . PRO A 1 172 ? 10.288 4.089 -36.177 1.00 62.19 172 PRO A CA 1
ATOM 1397 C C . PRO A 1 172 ? 10.405 4.708 -37.567 1.00 62.19 172 PRO A C 1
ATOM 1399 O O . PRO A 1 172 ? 9.400 4.879 -38.265 1.00 62.19 172 PRO A O 1
ATOM 1402 N N . GLU A 1 173 ? 11.624 5.051 -37.971 1.00 71.50 173 GLU A N 1
ATOM 1403 C CA . GLU A 1 173 ? 11.861 5.471 -39.343 1.00 71.50 173 GLU A CA 1
ATOM 1404 C C . GLU A 1 173 ? 11.672 4.253 -40.233 1.00 71.50 173 GLU A C 1
ATOM 1406 O O . GLU A 1 173 ? 12.303 3.212 -40.021 1.00 71.50 173 GLU A O 1
ATOM 1411 N N . MET A 1 174 ? 10.819 4.369 -41.250 1.00 66.94 174 MET A N 1
ATOM 1412 C CA . MET A 1 174 ? 10.705 3.310 -42.243 1.00 66.94 174 MET A CA 1
ATOM 1413 C C . MET A 1 174 ? 12.006 3.237 -43.046 1.00 66.94 174 MET A C 1
ATOM 1415 O O . MET A 1 174 ? 12.210 3.944 -44.033 1.00 66.94 174 MET A O 1
ATOM 1419 N N . ILE A 1 175 ? 12.889 2.327 -42.644 1.00 73.31 175 ILE A N 1
ATOM 1420 C CA . ILE A 1 175 ? 14.157 2.038 -43.321 1.00 73.31 175 ILE A CA 1
ATOM 1421 C C . ILE A 1 175 ? 13.974 1.169 -44.578 1.00 73.31 175 ILE A C 1
ATOM 1423 O O . ILE A 1 175 ? 14.950 0.676 -45.142 1.00 73.31 175 ILE A O 1
ATOM 1427 N N . ASP A 1 176 ? 12.746 1.034 -45.084 1.00 72.75 176 ASP A N 1
ATOM 1428 C CA . ASP A 1 176 ? 12.393 0.267 -46.287 1.00 72.75 176 ASP A CA 1
ATOM 1429 C C . ASP A 1 176 ? 13.205 0.688 -47.526 1.00 72.75 176 ASP A C 1
ATOM 1431 O O . ASP A 1 176 ? 13.495 -0.124 -48.413 1.00 72.75 176 ASP A O 1
ATOM 1435 N N . SER A 1 177 ? 13.609 1.963 -47.591 1.00 71.62 177 SER A N 1
ATOM 1436 C CA . SER A 1 177 ? 14.461 2.504 -48.657 1.00 71.62 177 SER A CA 1
ATOM 1437 C C . SER A 1 177 ? 15.968 2.467 -48.368 1.00 71.62 177 SER A C 1
ATOM 1439 O O . SER A 1 177 ? 16.761 2.809 -49.253 1.00 71.62 177 SER A O 1
ATOM 1441 N N . ALA A 1 178 ? 16.384 2.059 -47.167 1.00 80.00 178 ALA A N 1
ATOM 1442 C CA . ALA A 1 178 ? 17.785 2.034 -46.765 1.00 80.00 178 ALA A CA 1
ATOM 1443 C C . ALA A 1 178 ? 18.573 0.955 -47.523 1.00 80.00 178 ALA A C 1
ATOM 1445 O O . ALA A 1 178 ? 18.080 -0.131 -47.852 1.00 80.00 178 ALA A O 1
ATOM 1446 N N . LYS A 1 179 ? 19.845 1.245 -47.817 1.00 84.81 179 LYS A N 1
ATOM 1447 C CA . LYS A 1 179 ? 20.739 0.281 -48.472 1.00 84.81 179 LYS A CA 1
ATOM 1448 C C . LYS A 1 179 ? 21.585 -0.430 -47.431 1.00 84.81 179 LYS A C 1
ATOM 1450 O O . LYS A 1 179 ? 22.416 0.188 -46.775 1.00 84.81 179 LYS A O 1
ATOM 1455 N N . PHE A 1 180 ? 21.426 -1.746 -47.366 1.00 87.88 180 PHE A N 1
ATOM 1456 C CA . PHE A 1 180 ? 22.209 -2.611 -46.494 1.00 87.88 180 PHE A CA 1
ATOM 1457 C C . PHE A 1 180 ? 23.438 -3.147 -47.219 1.00 87.88 180 PHE A C 1
ATOM 1459 O O . PHE A 1 180 ? 23.350 -3.688 -48.327 1.00 87.88 180 PHE A O 1
ATOM 1466 N N . LYS A 1 181 ? 24.594 -3.066 -46.566 1.00 91.56 181 LYS A N 1
ATOM 1467 C CA . LYS A 1 181 ? 25.828 -3.697 -47.022 1.00 91.56 181 LYS A CA 1
ATOM 1468 C C . LYS A 1 181 ? 26.461 -4.484 -45.887 1.00 91.56 181 LYS A C 1
ATOM 1470 O O . LYS A 1 181 ? 27.010 -3.921 -44.948 1.00 91.56 181 LYS A O 1
ATOM 1475 N N . VAL A 1 182 ? 26.462 -5.805 -46.025 1.00 92.75 182 VAL A N 1
ATOM 1476 C CA . VAL A 1 182 ? 27.109 -6.698 -45.060 1.00 92.75 182 VAL A CA 1
ATOM 1477 C C . VAL A 1 182 ? 28.548 -6.977 -45.489 1.00 92.75 182 VAL A C 1
ATOM 1479 O O . VAL A 1 182 ? 28.810 -7.366 -46.630 1.00 92.75 182 VAL A O 1
ATOM 1482 N N . ARG A 1 183 ? 29.501 -6.807 -44.571 1.00 94.00 183 ARG A N 1
ATOM 1483 C CA . ARG A 1 183 ? 30.911 -7.163 -44.761 1.00 94.00 183 ARG A CA 1
ATOM 1484 C C . ARG A 1 183 ? 31.402 -8.007 -43.599 1.00 94.00 183 ARG A C 1
ATOM 1486 O O . ARG A 1 183 ? 31.286 -7.629 -42.441 1.00 94.00 183 ARG A O 1
ATOM 1493 N N . VAL A 1 184 ? 32.037 -9.121 -43.931 1.00 94.56 184 VAL A N 1
ATOM 1494 C CA . VAL A 1 184 ? 32.614 -10.033 -42.941 1.00 94.56 184 VAL A CA 1
ATOM 1495 C C . VAL A 1 184 ? 34.126 -9.890 -42.919 1.00 94.56 184 VAL A C 1
ATOM 1497 O O . VAL A 1 184 ? 34.761 -9.999 -43.977 1.00 94.56 184 VAL A O 1
ATOM 1500 N N . HIS A 1 185 ? 34.687 -9.724 -41.725 1.00 93.56 185 HIS A N 1
ATOM 1501 C CA . HIS A 1 185 ? 36.119 -9.652 -41.476 1.00 93.56 185 HIS A CA 1
ATOM 1502 C C . HIS A 1 185 ? 36.546 -10.751 -40.493 1.00 93.56 185 HIS A C 1
ATOM 1504 O O . HIS A 1 185 ? 36.006 -10.857 -39.400 1.00 93.56 185 HIS A O 1
ATOM 1510 N N . ALA A 1 186 ? 37.518 -11.567 -40.898 1.00 92.88 186 ALA A N 1
ATOM 1511 C CA . ALA A 1 186 ? 38.132 -12.611 -40.078 1.00 92.88 186 ALA A CA 1
ATOM 1512 C C . ALA A 1 186 ? 39.655 -12.547 -40.320 1.00 92.88 186 ALA A C 1
ATOM 1514 O O . ALA A 1 186 ? 40.105 -12.965 -41.395 1.00 92.88 186 ALA A O 1
ATOM 1515 N N . PRO A 1 187 ? 40.450 -11.978 -39.390 1.00 87.44 187 PRO A N 1
ATOM 1516 C CA . PRO A 1 187 ? 41.833 -11.567 -39.651 1.00 87.44 187 PRO A CA 1
ATOM 1517 C C . PRO A 1 187 ? 42.786 -12.700 -40.048 1.00 87.44 187 PRO A C 1
ATOM 1519 O O . PRO A 1 187 ? 43.737 -12.466 -40.789 1.00 87.44 187 PRO A O 1
ATOM 1522 N N . LYS A 1 188 ? 42.561 -13.925 -39.552 1.00 82.56 188 LYS A N 1
ATOM 1523 C CA . LYS A 1 188 ? 43.552 -15.017 -39.605 1.00 82.56 188 LYS A CA 1
ATOM 1524 C C . LYS A 1 188 ? 43.221 -16.168 -40.562 1.00 82.56 188 LYS A C 1
ATOM 1526 O O . LYS A 1 188 ? 43.950 -17.153 -40.573 1.00 82.56 188 LYS A O 1
ATOM 1531 N N . GLY A 1 189 ? 42.148 -16.088 -41.354 1.00 84.88 189 GLY A N 1
ATOM 1532 C CA . GLY A 1 189 ? 41.775 -17.231 -42.202 1.00 84.88 189 GLY A CA 1
ATOM 1533 C C . GLY A 1 189 ? 40.312 -17.317 -42.607 1.00 84.88 189 GLY A C 1
ATOM 1534 O O . GLY A 1 189 ? 39.705 -18.377 -42.473 1.00 84.88 189 GLY A O 1
ATOM 1535 N N . LYS A 1 190 ? 39.730 -16.219 -43.104 1.00 94.19 190 LYS A N 1
ATOM 1536 C CA . LYS A 1 190 ? 38.400 -16.257 -43.728 1.00 94.19 190 LYS A CA 1
ATOM 1537 C C . LYS A 1 190 ? 38.426 -17.170 -44.959 1.00 94.19 190 LYS A C 1
ATOM 1539 O O . LYS A 1 190 ? 39.115 -16.867 -45.929 1.00 94.19 190 LYS A O 1
ATOM 1544 N N . LEU A 1 191 ? 37.641 -18.243 -44.939 1.00 93.81 191 LEU A N 1
ATOM 1545 C CA . LEU A 1 191 ? 37.473 -19.158 -46.073 1.00 93.81 191 LEU A CA 1
ATOM 1546 C C . LEU A 1 191 ? 36.274 -18.767 -46.944 1.00 93.81 191 LEU A C 1
ATOM 1548 O O . LEU A 1 191 ? 36.296 -18.961 -48.156 1.00 93.81 191 LEU A O 1
ATOM 1552 N N . GLY A 1 192 ? 35.233 -18.196 -46.338 1.00 93.19 192 GLY A N 1
ATOM 1553 C CA . GLY A 1 192 ? 34.034 -17.759 -47.044 1.00 93.19 192 GLY A CA 1
ATOM 1554 C C . GLY A 1 192 ? 32.946 -17.268 -46.096 1.00 93.19 192 GLY A C 1
ATOM 1555 O O . GLY A 1 192 ? 33.130 -17.223 -44.882 1.00 93.19 192 GLY A O 1
ATOM 1556 N N . SER A 1 193 ? 31.802 -16.895 -46.656 1.00 93.69 193 SER A N 1
ATOM 1557 C CA . SER A 1 193 ? 30.586 -16.593 -45.900 1.00 93.69 193 SER A CA 1
ATOM 1558 C C . SER A 1 193 ? 29.364 -16.902 -46.757 1.00 93.69 193 SER A C 1
ATOM 1560 O O . SER A 1 193 ? 29.401 -16.651 -47.962 1.00 93.69 193 SER A O 1
ATOM 1562 N N . SER A 1 194 ? 28.296 -17.408 -46.154 1.00 93.81 194 SER A N 1
ATOM 1563 C CA . SER A 1 194 ? 27.005 -17.635 -46.807 1.00 93.81 194 SER A CA 1
ATOM 1564 C C . SER A 1 194 ? 25.898 -16.974 -45.988 1.00 93.81 194 SER A C 1
ATOM 1566 O O . SER A 1 194 ? 25.952 -16.932 -44.762 1.00 93.81 194 SER A O 1
ATOM 1568 N N . GLN A 1 195 ? 24.911 -16.404 -46.670 1.00 91.00 195 GLN A N 1
ATOM 1569 C CA . GLN A 1 195 ? 23.723 -15.827 -46.043 1.00 91.00 195 GLN A CA 1
ATOM 1570 C C . GLN A 1 195 ? 22.547 -16.749 -46.328 1.00 91.00 195 GLN A C 1
ATOM 1572 O O . GLN A 1 195 ? 22.336 -17.124 -47.482 1.00 91.00 195 GLN A O 1
ATOM 1577 N N . LYS A 1 196 ? 21.804 -17.127 -45.288 1.00 89.62 196 LYS A N 1
ATOM 1578 C CA . LYS A 1 196 ? 20.585 -17.937 -45.435 1.00 89.62 196 LYS A CA 1
ATOM 1579 C C . LYS A 1 196 ? 19.365 -17.069 -45.727 1.00 89.62 196 LYS A C 1
ATOM 1581 O O . LYS A 1 196 ? 18.464 -17.508 -46.433 1.00 89.62 196 LYS A O 1
ATOM 1586 N N . SER A 1 197 ? 19.380 -15.836 -45.240 1.00 85.19 197 SER A N 1
ATOM 1587 C CA . SER A 1 197 ? 18.325 -14.839 -45.406 1.00 85.19 197 SER A CA 1
ATOM 1588 C C . SER A 1 197 ? 18.922 -13.497 -45.819 1.00 85.19 197 SER A C 1
ATOM 1590 O O . SER A 1 197 ? 20.112 -13.221 -45.632 1.00 85.19 197 SER A O 1
ATOM 1592 N N . THR A 1 198 ? 18.106 -12.667 -46.466 1.00 83.88 198 THR A N 1
ATOM 1593 C CA . THR A 1 198 ? 18.560 -11.365 -46.962 1.00 83.88 198 THR A CA 1
ATOM 1594 C C . THR A 1 198 ? 18.608 -10.351 -45.822 1.00 83.88 198 THR A C 1
ATOM 1596 O O . THR A 1 198 ? 17.779 -10.439 -44.924 1.00 83.88 198 THR A O 1
ATOM 1599 N N . PRO A 1 199 ? 19.492 -9.337 -45.858 1.00 83.12 199 PRO A N 1
ATOM 1600 C CA . PRO A 1 199 ? 19.483 -8.266 -44.857 1.00 83.12 199 PRO A CA 1
ATOM 1601 C C . PRO A 1 199 ? 18.158 -7.495 -44.763 1.00 83.12 199 PRO A C 1
ATOM 1603 O O . PRO A 1 199 ? 17.953 -6.788 -43.790 1.00 83.12 199 PRO A O 1
ATOM 1606 N N . ARG A 1 200 ? 17.252 -7.631 -45.746 1.00 79.62 200 ARG A N 1
ATOM 1607 C CA . ARG A 1 200 ? 15.896 -7.065 -45.668 1.00 79.62 200 ARG A CA 1
ATOM 1608 C C . ARG A 1 200 ? 15.025 -7.718 -44.600 1.00 79.62 200 ARG A C 1
ATOM 1610 O O . ARG A 1 200 ? 14.063 -7.096 -44.186 1.00 79.62 200 ARG A O 1
ATOM 1617 N N . ASN A 1 201 ? 15.356 -8.930 -44.161 1.00 83.19 201 ASN A N 1
ATOM 1618 C CA . ASN A 1 201 ? 14.674 -9.561 -43.037 1.00 83.19 201 ASN A CA 1
ATOM 1619 C C . ASN A 1 201 ? 14.807 -8.729 -41.753 1.00 83.19 201 ASN A C 1
ATOM 1621 O O . ASN A 1 201 ? 13.903 -8.742 -40.943 1.00 83.19 201 ASN A O 1
ATOM 1625 N N . LEU A 1 202 ? 15.865 -7.917 -41.635 1.00 86.00 202 LEU A N 1
ATOM 1626 C CA . LEU A 1 202 ? 16.059 -7.019 -40.498 1.00 86.00 202 LEU A CA 1
ATOM 1627 C C . LEU A 1 202 ? 15.032 -5.873 -40.428 1.00 86.00 202 LEU A C 1
ATOM 1629 O O . LEU A 1 202 ? 15.029 -5.144 -39.446 1.00 86.00 202 LEU A O 1
ATOM 1633 N N . LEU A 1 203 ? 14.219 -5.647 -41.468 1.00 82.50 203 LEU A N 1
ATOM 1634 C CA . LEU A 1 203 ? 13.302 -4.501 -41.536 1.00 82.50 203 LEU A CA 1
ATOM 1635 C C . LEU A 1 203 ? 12.075 -4.646 -40.629 1.00 82.50 203 LEU A C 1
ATOM 1637 O O . LEU A 1 203 ? 11.484 -3.636 -40.258 1.00 82.50 203 LEU A O 1
ATOM 1641 N N . TYR A 1 204 ? 11.676 -5.876 -40.304 1.00 78.31 204 TYR A N 1
ATOM 1642 C CA . TYR A 1 204 ? 10.460 -6.149 -39.546 1.00 78.31 204 TYR A CA 1
ATOM 1643 C C . TYR A 1 204 ? 10.749 -7.196 -38.475 1.00 78.31 204 TYR A C 1
ATOM 1645 O O . TYR A 1 204 ? 11.400 -8.196 -38.752 1.00 78.31 204 TYR A O 1
ATOM 1653 N N . GLN A 1 205 ? 10.232 -6.984 -37.266 1.00 78.19 205 GLN A N 1
ATOM 1654 C CA . GLN A 1 205 ? 10.236 -7.988 -36.202 1.00 78.19 205 GLN A CA 1
ATOM 1655 C C . GLN A 1 205 ? 9.117 -9.006 -36.467 1.00 78.19 205 GLN A C 1
ATOM 1657 O O . GLN A 1 205 ? 8.031 -8.935 -35.892 1.00 78.19 205 GLN A O 1
ATOM 1662 N N . ASP A 1 206 ? 9.344 -9.899 -37.430 1.00 79.19 206 ASP A N 1
ATOM 1663 C CA . ASP A 1 206 ? 8.377 -10.917 -37.857 1.00 79.19 206 ASP A CA 1
ATOM 1664 C C . ASP A 1 206 ? 8.797 -12.350 -37.476 1.00 79.19 206 ASP A C 1
ATOM 1666 O O . ASP A 1 206 ? 8.105 -13.313 -37.821 1.00 79.19 206 ASP A O 1
ATOM 1670 N N . GLY A 1 207 ? 9.909 -12.490 -36.743 1.00 79.31 207 GLY A N 1
ATOM 1671 C CA . GLY A 1 207 ? 10.501 -13.765 -36.349 1.00 79.31 207 GLY A CA 1
ATOM 1672 C C . GLY A 1 207 ? 11.317 -14.440 -37.457 1.00 79.31 207 GLY A C 1
ATOM 1673 O O . GLY A 1 207 ? 11.723 -15.596 -37.303 1.00 79.31 207 GLY A O 1
ATOM 1674 N N . SER A 1 208 ? 11.537 -13.780 -38.599 1.00 83.75 208 SER A N 1
ATOM 1675 C CA . SER A 1 208 ? 12.303 -14.319 -39.725 1.00 83.75 208 SER A CA 1
ATOM 1676 C C . SER A 1 208 ? 13.773 -13.912 -39.662 1.00 83.75 208 SER A C 1
ATOM 1678 O O . SER A 1 208 ? 14.235 -13.133 -40.496 1.00 83.75 208 SER A O 1
ATOM 1680 N N . ASP A 1 209 ? 14.546 -14.536 -38.774 1.00 87.06 209 ASP A N 1
ATOM 1681 C CA . ASP A 1 209 ? 15.958 -14.201 -38.551 1.00 87.06 209 ASP A CA 1
ATOM 1682 C C . ASP A 1 209 ? 16.788 -13.996 -39.837 1.00 87.06 209 ASP A C 1
ATOM 1684 O O . ASP A 1 209 ? 16.878 -14.851 -40.736 1.00 87.06 209 ASP A O 1
ATOM 1688 N N . TRP A 1 210 ? 17.508 -12.878 -39.889 1.00 92.75 210 TRP A N 1
ATOM 1689 C CA . TRP A 1 210 ? 18.691 -12.712 -40.716 1.00 92.75 210 TRP A CA 1
ATOM 1690 C C . TRP A 1 210 ? 19.837 -13.571 -40.168 1.00 92.75 210 TRP A C 1
ATOM 1692 O O . TRP A 1 210 ? 20.347 -13.315 -39.082 1.00 92.75 210 TRP A O 1
ATOM 1702 N N . ILE A 1 211 ? 20.279 -14.571 -40.938 1.00 93.19 211 ILE A N 1
ATOM 1703 C CA . ILE A 1 211 ? 21.328 -15.511 -40.524 1.00 93.19 211 ILE A CA 1
ATOM 1704 C C . ILE A 1 211 ? 22.506 -15.470 -41.501 1.00 93.19 211 ILE A C 1
ATOM 1706 O O . ILE A 1 211 ? 22.371 -15.737 -42.705 1.00 93.19 211 ILE A O 1
ATOM 1710 N N . LEU A 1 212 ? 23.692 -15.207 -40.954 1.00 95.25 212 LEU A N 1
ATOM 1711 C CA . LEU A 1 212 ? 24.971 -15.196 -41.652 1.00 95.25 212 LEU A CA 1
ATOM 1712 C C . LEU A 1 212 ? 25.902 -16.274 -41.093 1.00 95.25 212 LEU A C 1
ATOM 1714 O O . LEU A 1 212 ? 26.291 -16.236 -39.928 1.00 95.25 212 LEU A O 1
ATOM 1718 N N . TYR A 1 213 ? 26.348 -17.170 -41.969 1.00 96.19 213 TYR A N 1
ATOM 1719 C CA . TYR A 1 213 ? 27.400 -18.138 -41.686 1.00 96.19 213 TYR A CA 1
ATOM 1720 C C . TYR A 1 213 ? 28.741 -17.598 -42.176 1.00 96.19 213 TYR A C 1
ATOM 1722 O O . TYR A 1 213 ? 28.893 -17.203 -43.338 1.00 96.19 213 TYR A O 1
ATOM 1730 N N . VAL A 1 214 ? 29.745 -17.617 -41.308 1.00 96.31 214 VAL A N 1
ATOM 1731 C CA . VAL A 1 214 ? 31.123 -17.251 -41.631 1.00 96.31 214 VAL A CA 1
ATOM 1732 C C . VAL A 1 214 ? 32.015 -18.465 -41.437 1.00 96.31 214 VAL A C 1
ATOM 1734 O O . VAL A 1 214 ? 32.101 -19.012 -40.343 1.00 96.31 214 VAL A O 1
ATOM 1737 N N . TYR A 1 215 ? 32.700 -18.867 -42.507 1.00 96.69 215 TYR A N 1
ATOM 1738 C CA . TYR A 1 215 ? 33.589 -20.022 -42.507 1.00 96.69 215 TYR A CA 1
ATOM 1739 C C . TYR A 1 215 ? 35.035 -19.565 -42.339 1.00 96.69 215 TYR A C 1
ATOM 1741 O O . TYR A 1 215 ? 35.537 -18.760 -43.136 1.00 96.69 215 TYR A O 1
ATOM 1749 N N . THR A 1 216 ? 35.728 -20.120 -41.354 1.00 96.88 216 THR A N 1
ATOM 1750 C CA . THR A 1 216 ? 37.140 -19.846 -41.069 1.00 96.88 216 THR A CA 1
ATOM 1751 C C . THR A 1 216 ? 37.950 -21.139 -40.980 1.00 96.88 216 THR A C 1
ATOM 1753 O O . THR A 1 216 ? 37.413 -22.242 -40.851 1.00 96.88 216 THR A O 1
ATOM 1756 N N . SER A 1 217 ? 39.274 -21.009 -41.066 1.00 95.12 217 SER A N 1
ATOM 1757 C CA . SER A 1 217 ? 40.223 -22.109 -40.857 1.00 95.12 217 SER A CA 1
ATOM 1758 C C . SER A 1 217 ? 40.593 -22.339 -39.384 1.00 95.12 217 SER A C 1
ATOM 1760 O O . SER A 1 217 ? 41.490 -23.132 -39.111 1.00 95.12 217 SER A O 1
ATOM 1762 N N . TYR A 1 218 ? 39.974 -21.614 -38.447 1.00 94.44 218 TYR A N 1
ATOM 1763 C CA . TYR A 1 218 ? 40.278 -21.648 -37.014 1.00 94.44 218 TYR A CA 1
ATOM 1764 C C . TYR A 1 218 ? 38.991 -21.608 -36.184 1.00 94.44 218 TYR A C 1
ATOM 1766 O O . TYR A 1 218 ? 38.064 -20.884 -36.543 1.00 94.44 218 TYR A O 1
ATOM 1774 N N . ALA A 1 219 ? 38.963 -22.352 -35.076 1.00 91.75 219 ALA A N 1
ATOM 1775 C CA . ALA A 1 219 ? 37.803 -22.435 -34.184 1.00 91.75 219 ALA A CA 1
ATOM 1776 C C . ALA A 1 219 ? 37.750 -21.308 -33.139 1.00 91.75 219 ALA A C 1
ATOM 1778 O O . ALA A 1 219 ? 36.670 -20.978 -32.662 1.00 91.75 219 ALA A O 1
ATOM 1779 N N . GLU A 1 220 ? 38.900 -20.709 -32.811 1.00 92.81 220 GLU A N 1
ATOM 1780 C CA . GLU A 1 220 ? 39.027 -19.618 -31.840 1.00 92.81 220 GLU A CA 1
ATOM 1781 C C . GLU A 1 220 ? 39.790 -18.433 -32.444 1.00 92.81 220 GLU A C 1
ATOM 1783 O O . GLU A 1 220 ? 40.873 -18.578 -33.020 1.00 92.81 220 GLU A O 1
ATOM 1788 N N . GLY A 1 221 ? 39.211 -17.245 -32.319 1.00 91.31 221 GLY A N 1
ATOM 1789 C CA . GLY A 1 221 ? 39.711 -15.982 -32.841 1.00 91.31 221 GLY A CA 1
ATOM 1790 C C . GLY A 1 221 ? 38.575 -15.037 -33.225 1.00 91.31 221 GLY A C 1
ATOM 1791 O O . GLY A 1 221 ? 37.435 -15.455 -33.421 1.00 91.31 221 GLY A O 1
ATOM 1792 N N . ASP A 1 222 ? 38.904 -13.756 -33.367 1.00 93.62 222 ASP A N 1
ATOM 1793 C CA . ASP A 1 222 ? 37.910 -12.727 -33.657 1.00 93.62 222 ASP A CA 1
ATOM 1794 C C . ASP A 1 222 ? 37.332 -12.855 -35.067 1.00 93.62 222 ASP A C 1
ATOM 1796 O O . ASP A 1 222 ? 38.059 -12.884 -36.068 1.00 93.62 222 ASP A O 1
ATOM 1800 N N . VAL A 1 223 ? 36.006 -12.890 -35.145 1.00 95.44 223 VAL A N 1
ATOM 1801 C CA . VAL A 1 223 ? 35.237 -12.825 -36.384 1.00 95.44 223 VAL A CA 1
ATOM 1802 C C . VAL A 1 223 ? 34.205 -11.717 -36.246 1.00 95.44 223 VAL A C 1
ATOM 1804 O O . VAL A 1 223 ? 33.464 -11.676 -35.269 1.00 95.44 223 VAL A O 1
ATOM 1807 N N . PHE A 1 224 ? 34.160 -10.829 -37.239 1.00 95.81 224 PHE A N 1
ATOM 1808 C CA . PHE A 1 224 ? 33.277 -9.669 -37.260 1.00 95.81 224 PHE A CA 1
ATOM 1809 C C . PHE A 1 224 ? 32.311 -9.727 -38.444 1.00 95.81 224 PHE A C 1
ATOM 1811 O O . PHE A 1 224 ? 32.738 -9.867 -39.599 1.00 95.81 224 PHE A O 1
ATOM 1818 N N . ALA A 1 225 ? 31.027 -9.519 -38.176 1.00 95.56 225 ALA A N 1
ATOM 1819 C CA . ALA A 1 225 ? 30.000 -9.239 -39.167 1.00 95.56 225 ALA A CA 1
ATOM 1820 C C . ALA A 1 225 ? 29.593 -7.763 -39.059 1.00 95.56 225 ALA A C 1
ATOM 1822 O O . ALA A 1 225 ? 29.020 -7.332 -38.067 1.00 95.56 225 ALA A O 1
ATOM 1823 N N . ASN A 1 226 ? 29.918 -6.976 -40.084 1.00 95.50 226 ASN A N 1
ATOM 1824 C CA . ASN A 1 226 ? 29.609 -5.551 -40.133 1.00 95.50 226 ASN A CA 1
ATOM 1825 C C . ASN A 1 226 ? 28.414 -5.321 -41.056 1.00 95.50 226 ASN A C 1
ATOM 1827 O O . ASN A 1 226 ? 28.507 -5.618 -42.250 1.00 95.50 226 ASN A O 1
ATOM 1831 N N . ILE A 1 227 ? 27.333 -4.767 -40.526 1.00 94.50 227 ILE A N 1
ATOM 1832 C CA . ILE A 1 227 ? 26.134 -4.363 -41.256 1.00 94.50 227 ILE A CA 1
ATOM 1833 C C . ILE A 1 227 ? 26.186 -2.843 -41.390 1.00 94.50 227 ILE A C 1
ATOM 1835 O O . ILE A 1 227 ? 26.086 -2.118 -40.407 1.00 94.50 227 ILE A O 1
ATOM 1839 N N . GLU A 1 228 ? 26.413 -2.361 -42.606 1.00 94.19 228 GLU A N 1
ATOM 1840 C CA . GLU A 1 228 ? 26.417 -0.937 -42.942 1.00 94.19 228 GLU A CA 1
ATOM 1841 C C . GLU A 1 228 ? 25.042 -0.566 -43.507 1.00 94.19 228 GLU A C 1
ATOM 1843 O O . GLU A 1 228 ? 24.589 -1.189 -44.471 1.00 94.19 228 GLU A O 1
ATOM 1848 N N . VAL A 1 229 ? 24.389 0.422 -42.898 1.00 91.94 229 VAL A N 1
ATOM 1849 C CA . VAL A 1 229 ? 23.073 0.937 -43.286 1.00 91.94 229 VAL A CA 1
ATOM 1850 C C . VAL A 1 229 ? 23.240 2.369 -43.762 1.00 91.94 229 VAL A C 1
ATOM 1852 O O . VAL A 1 229 ? 23.669 3.243 -43.007 1.00 91.94 229 VAL A O 1
ATOM 1855 N N . ASP A 1 230 ? 22.938 2.590 -45.038 1.00 90.50 230 ASP A N 1
ATOM 1856 C CA . ASP A 1 230 ? 22.933 3.920 -45.638 1.00 90.50 230 ASP A CA 1
ATOM 1857 C C . ASP A 1 230 ? 21.557 4.562 -45.439 1.00 90.50 230 ASP A C 1
ATOM 1859 O O . ASP A 1 230 ? 20.565 4.071 -45.988 1.00 90.50 230 ASP A O 1
ATOM 1863 N N . LEU A 1 231 ? 21.515 5.623 -44.631 1.00 86.00 231 LEU A N 1
ATOM 1864 C CA . LEU A 1 231 ? 20.288 6.310 -44.214 1.00 86.00 231 LEU A CA 1
ATOM 1865 C C . LEU A 1 231 ? 19.939 7.485 -45.117 1.00 86.00 231 LEU A C 1
ATOM 1867 O O . LEU A 1 231 ? 18.832 8.004 -45.053 1.00 86.00 231 LEU A O 1
ATOM 1871 N N . THR A 1 232 ? 20.867 7.899 -45.980 1.00 79.19 232 THR A N 1
ATOM 1872 C CA . THR A 1 232 ? 20.646 9.017 -46.897 1.00 79.19 232 THR A CA 1
ATOM 1873 C C . THR A 1 232 ? 20.513 8.520 -48.335 1.00 79.19 232 THR A C 1
ATOM 1875 O O . THR A 1 232 ? 21.422 7.879 -48.872 1.00 79.19 232 THR A O 1
ATOM 1878 N N . PRO A 1 233 ? 19.424 8.863 -49.045 1.00 62.97 233 PRO A N 1
ATOM 1879 C CA . PRO A 1 233 ? 19.449 8.888 -50.496 1.00 62.97 233 PRO A CA 1
ATOM 1880 C C . PRO A 1 233 ? 20.543 9.862 -50.955 1.00 62.97 233 PRO A C 1
ATOM 1882 O O . PRO A 1 233 ? 20.768 10.910 -50.351 1.00 62.97 233 PRO A O 1
ATOM 1885 N N . VAL A 1 234 ? 21.259 9.505 -52.021 1.00 52.62 234 VAL A N 1
ATOM 1886 C CA . VAL A 1 234 ? 22.418 10.257 -52.530 1.00 52.62 234 VAL A CA 1
ATOM 1887 C C . VAL A 1 234 ? 22.088 11.761 -52.651 1.00 52.62 234 VAL A C 1
ATOM 1889 O O . VAL A 1 234 ? 21.242 12.125 -53.463 1.00 52.62 234 VAL A O 1
ATOM 1892 N N . ASN A 1 235 ? 22.800 12.611 -51.890 1.00 50.31 235 ASN A N 1
ATOM 1893 C CA . ASN A 1 235 ? 22.726 14.091 -51.839 1.00 50.31 235 ASN A CA 1
ATOM 1894 C C . ASN A 1 235 ? 21.664 14.753 -50.926 1.00 50.31 235 ASN A C 1
ATOM 1896 O O . ASN A 1 235 ? 21.241 15.869 -51.228 1.00 50.31 235 ASN A O 1
ATOM 1900 N N . GLN A 1 236 ? 21.268 14.137 -49.810 1.00 65.75 236 GLN A N 1
ATOM 1901 C CA . GLN A 1 236 ? 20.407 14.776 -48.797 1.00 65.75 236 GLN A CA 1
ATOM 1902 C C . GLN A 1 236 ? 21.132 15.060 -47.467 1.00 65.75 236 GLN A C 1
ATOM 1904 O O . GLN A 1 236 ? 22.226 14.540 -47.216 1.00 65.75 236 GLN A O 1
ATOM 1909 N N . GLU A 1 237 ? 20.535 15.947 -46.661 1.00 78.50 237 GLU A N 1
ATOM 1910 C CA . GLU A 1 237 ? 20.888 16.174 -45.251 1.00 78.50 237 GLU A CA 1
ATOM 1911 C C . GLU A 1 237 ? 20.701 14.866 -44.465 1.00 78.50 237 GLU A C 1
ATOM 1913 O O . GLU A 1 237 ? 19.903 14.013 -44.863 1.00 78.50 237 GLU A O 1
ATOM 1918 N N . GLY A 1 238 ? 21.523 14.644 -43.434 1.00 81.19 238 GLY A N 1
ATOM 1919 C CA . GLY A 1 238 ? 21.434 13.413 -42.647 1.00 81.19 238 GLY A CA 1
ATOM 1920 C C . GLY A 1 238 ? 20.143 13.380 -41.831 1.00 81.19 238 GLY A C 1
ATOM 1921 O O . GLY A 1 238 ? 19.439 14.381 -41.735 1.00 81.19 238 GLY A O 1
ATOM 1922 N N . ILE A 1 239 ? 19.830 12.235 -41.232 1.00 86.31 239 ILE A N 1
ATOM 1923 C CA . ILE A 1 239 ? 18.673 12.126 -40.337 1.00 86.31 239 ILE A CA 1
ATOM 1924 C C . ILE A 1 239 ? 19.121 12.214 -38.881 1.00 86.31 239 ILE A C 1
ATOM 1926 O O . ILE A 1 239 ? 20.239 11.818 -38.538 1.00 86.31 239 ILE A O 1
ATOM 1930 N N . TYR A 1 240 ? 18.245 12.712 -38.013 1.00 84.56 240 TYR A N 1
ATOM 1931 C CA . TYR A 1 240 ? 18.438 12.560 -36.579 1.00 84.56 240 TYR A CA 1
ATOM 1932 C C . TYR A 1 240 ? 18.242 11.095 -36.198 1.00 84.56 240 TYR A C 1
ATOM 1934 O O . TYR A 1 240 ? 17.168 10.551 -36.432 1.00 84.56 240 TYR A O 1
ATOM 1942 N N . VAL A 1 241 ? 19.240 10.465 -35.585 1.00 85.19 241 VAL A N 1
ATOM 1943 C CA . VAL A 1 241 ? 19.105 9.122 -35.007 1.00 85.19 241 VAL A CA 1
ATOM 1944 C C . VAL A 1 241 ? 19.083 9.266 -33.494 1.00 85.19 241 VAL A C 1
ATOM 1946 O O . VAL A 1 241 ? 20.097 9.630 -32.889 1.00 85.19 241 VAL A O 1
ATOM 1949 N N . GLY A 1 242 ? 17.923 8.977 -32.904 1.00 77.62 242 GLY A N 1
ATOM 1950 C CA . GLY A 1 242 ? 17.758 8.874 -31.460 1.00 77.62 242 GLY A CA 1
ATOM 1951 C C . GLY A 1 242 ? 18.406 7.588 -30.982 1.00 77.62 242 GLY A C 1
ATOM 1952 O O . GLY A 1 242 ? 19.484 7.630 -30.395 1.00 77.62 242 GLY A O 1
ATOM 1953 N N . ASP A 1 243 ? 17.814 6.455 -31.354 1.00 84.75 243 ASP A N 1
ATOM 1954 C CA . ASP A 1 243 ? 18.274 5.133 -30.934 1.00 84.75 243 ASP A CA 1
ATOM 1955 C C . ASP A 1 243 ? 18.367 4.142 -32.089 1.00 84.75 243 ASP A C 1
ATOM 1957 O O . ASP A 1 243 ? 17.737 4.294 -33.141 1.00 84.75 243 ASP A O 1
ATOM 1961 N N . VAL A 1 244 ? 19.136 3.084 -31.850 1.00 87.56 244 VAL A N 1
ATOM 1962 C CA . VAL A 1 244 ? 19.170 1.890 -32.689 1.00 87.56 244 VAL A CA 1
ATOM 1963 C C . VAL A 1 244 ? 18.792 0.693 -31.833 1.00 87.56 244 VAL A C 1
ATOM 1965 O O . VAL A 1 244 ? 19.462 0.407 -30.840 1.00 87.56 244 VAL A O 1
ATOM 1968 N N . ARG A 1 245 ? 17.737 -0.016 -32.225 1.00 88.25 245 ARG A N 1
ATOM 1969 C CA . ARG A 1 245 ? 17.295 -1.251 -31.576 1.00 88.25 245 ARG A CA 1
ATOM 1970 C C . ARG A 1 245 ? 17.686 -2.442 -32.439 1.00 88.25 245 ARG A C 1
ATOM 1972 O O . ARG A 1 245 ? 17.450 -2.446 -33.645 1.00 88.25 245 ARG A O 1
ATOM 1979 N N . LEU A 1 246 ? 18.295 -3.441 -31.817 1.00 90.94 246 LEU A N 1
ATOM 1980 C CA . LEU A 1 246 ? 18.617 -4.724 -32.424 1.00 90.94 246 LEU A CA 1
ATOM 1981 C C . LEU A 1 246 ? 17.870 -5.821 -31.678 1.00 90.94 246 LEU A C 1
ATOM 1983 O O . LEU A 1 246 ? 18.080 -5.978 -30.479 1.00 90.94 246 LEU A O 1
ATOM 1987 N N . SER A 1 247 ? 17.076 -6.617 -32.379 1.00 88.50 247 SER A N 1
ATOM 1988 C CA . SER A 1 247 ? 16.407 -7.771 -31.777 1.00 88.50 247 SER A CA 1
ATOM 1989 C C . SER A 1 247 ? 16.971 -9.061 -32.350 1.00 88.50 247 SER A C 1
ATOM 1991 O O . SER A 1 247 ? 17.330 -9.112 -33.527 1.00 88.50 247 SER A O 1
ATOM 1993 N N . GLY A 1 248 ? 17.082 -10.112 -31.543 1.00 87.12 248 GLY A N 1
ATOM 1994 C CA . GLY A 1 248 ? 17.475 -11.428 -32.040 1.00 87.12 248 GLY A CA 1
ATOM 1995 C C . GLY A 1 248 ? 17.712 -12.468 -30.954 1.00 87.12 248 GLY A C 1
ATOM 1996 O O . GLY A 1 248 ? 17.723 -12.172 -29.762 1.00 87.12 248 GLY A O 1
ATOM 1997 N N . ASP A 1 249 ? 17.932 -13.704 -31.393 1.00 86.62 249 ASP A N 1
ATOM 1998 C CA . ASP A 1 249 ? 18.343 -14.816 -30.536 1.00 86.62 249 ASP A CA 1
ATOM 1999 C C . ASP A 1 249 ? 19.776 -15.234 -30.922 1.00 86.62 249 ASP A C 1
ATOM 2001 O O . ASP A 1 249 ? 19.969 -15.970 -31.903 1.00 86.62 249 ASP A O 1
ATOM 2005 N N . PRO A 1 250 ? 20.819 -14.696 -30.254 1.00 87.00 250 PRO A N 1
ATOM 2006 C CA . PRO A 1 250 ? 22.195 -15.027 -30.584 1.00 87.00 250 PRO A CA 1
ATOM 2007 C C . PRO A 1 250 ? 22.479 -16.483 -30.218 1.00 87.00 250 PRO A C 1
ATOM 2009 O O . PRO A 1 250 ? 22.319 -16.915 -29.079 1.00 87.00 250 PRO A O 1
ATOM 2012 N N . LEU A 1 251 ? 22.976 -17.257 -31.177 1.00 86.62 251 LEU A N 1
ATOM 2013 C CA . LEU A 1 251 ? 23.403 -18.622 -30.894 1.00 86.62 251 LEU A CA 1
ATOM 2014 C C . LEU A 1 251 ? 24.692 -18.594 -30.043 1.00 86.62 251 LEU A C 1
ATOM 2016 O O . LEU A 1 251 ? 25.738 -18.237 -30.569 1.00 86.62 251 LEU A O 1
ATOM 2020 N N . GLU A 1 252 ? 24.654 -18.955 -28.758 1.00 83.25 252 GLU A N 1
ATOM 2021 C CA . GLU A 1 252 ? 25.826 -18.919 -27.854 1.00 83.25 252 GLU A CA 1
ATOM 2022 C C . GLU A 1 252 ? 26.381 -20.328 -27.528 1.00 83.25 252 GLU A C 1
ATOM 2024 O O . GLU A 1 252 ? 26.534 -20.684 -26.364 1.00 83.25 252 GLU A O 1
ATOM 2029 N N . VAL A 1 253 ? 26.685 -21.173 -28.529 1.00 83.19 253 VAL A N 1
ATOM 2030 C CA . VAL A 1 253 ? 27.151 -22.558 -28.248 1.00 83.19 253 VAL A CA 1
ATOM 2031 C C . VAL A 1 253 ? 28.537 -22.572 -27.598 1.00 83.19 253 VAL A C 1
ATOM 2033 O O . VAL A 1 253 ? 28.724 -23.194 -26.557 1.00 83.19 253 VAL A O 1
ATOM 2036 N N . ASN A 1 254 ? 29.515 -21.902 -28.217 1.00 80.81 254 ASN A N 1
ATOM 2037 C CA . ASN A 1 254 ? 30.906 -21.892 -27.739 1.00 80.81 254 ASN A CA 1
ATOM 2038 C C . ASN A 1 254 ? 31.478 -20.478 -27.568 1.00 80.81 254 ASN A C 1
ATOM 2040 O O . ASN A 1 254 ? 32.583 -20.324 -27.052 1.00 80.81 254 ASN A O 1
ATOM 2044 N N . GLY A 1 255 ? 30.763 -19.444 -28.019 1.00 81.69 255 GLY A N 1
ATOM 2045 C CA . GLY A 1 255 ? 31.226 -18.063 -27.987 1.00 81.69 255 GLY A CA 1
ATOM 2046 C C . GLY A 1 255 ? 30.066 -17.082 -27.920 1.00 81.69 255 GLY A C 1
ATOM 2047 O O . GLY A 1 255 ? 29.100 -17.201 -28.671 1.00 81.69 255 GLY A O 1
ATOM 2048 N N . LYS A 1 256 ? 30.193 -16.102 -27.025 1.00 89.38 256 LYS A N 1
ATOM 2049 C CA . LYS A 1 256 ? 29.235 -15.003 -26.872 1.00 89.38 256 LYS A CA 1
ATOM 2050 C C . LYS A 1 256 ? 29.344 -14.038 -28.051 1.00 89.38 256 LYS A C 1
ATOM 2052 O O . LYS A 1 256 ? 30.423 -13.899 -28.638 1.00 89.38 256 LYS A O 1
ATOM 2057 N N . MET A 1 257 ? 28.228 -13.402 -28.400 1.00 93.44 257 MET A N 1
ATOM 2058 C CA . MET A 1 257 ? 28.192 -12.360 -29.422 1.00 93.44 257 MET A CA 1
ATOM 2059 C C . MET A 1 257 ? 28.238 -10.987 -28.755 1.00 93.44 257 MET A C 1
ATOM 2061 O O . MET A 1 257 ? 27.442 -10.714 -27.867 1.00 93.44 257 MET A O 1
ATOM 2065 N N . ASP A 1 258 ? 29.136 -10.122 -29.211 1.00 93.25 258 ASP A N 1
ATOM 2066 C CA . ASP A 1 258 ? 29.171 -8.713 -28.814 1.00 93.25 258 ASP A CA 1
ATOM 2067 C C . ASP A 1 258 ? 28.689 -7.845 -29.977 1.00 93.25 258 ASP A C 1
ATOM 2069 O O . ASP A 1 258 ? 28.900 -8.189 -31.145 1.00 93.25 258 ASP A O 1
ATOM 2073 N N . ALA A 1 259 ? 28.094 -6.697 -29.679 1.00 94.25 259 ALA A N 1
ATOM 2074 C CA . ALA A 1 259 ? 27.647 -5.724 -30.661 1.00 94.25 259 ALA A CA 1
ATOM 2075 C C . ALA A 1 259 ? 28.209 -4.330 -30.359 1.00 94.25 259 ALA A C 1
ATOM 2077 O O . ALA A 1 259 ? 28.297 -3.895 -29.212 1.00 94.25 259 ALA A O 1
ATOM 2078 N N . SER A 1 260 ? 28.586 -3.615 -31.417 1.00 94.06 260 SER A N 1
ATOM 2079 C CA . SER A 1 260 ? 29.008 -2.216 -31.352 1.00 94.06 260 SER A CA 1
ATOM 2080 C C . SER A 1 260 ? 28.430 -1.412 -32.504 1.00 94.06 260 SER A C 1
ATOM 2082 O O . SER A 1 260 ? 28.307 -1.907 -33.629 1.00 94.06 260 SER A O 1
ATOM 2084 N N . ILE A 1 261 ? 28.096 -0.150 -32.243 1.00 93.75 261 ILE A N 1
ATOM 2085 C CA . ILE A 1 261 ? 27.542 0.756 -33.248 1.00 93.75 261 ILE A CA 1
ATOM 2086 C C . ILE A 1 261 ? 28.542 1.855 -33.556 1.00 93.75 261 ILE A C 1
ATOM 2088 O O . ILE A 1 261 ? 29.117 2.476 -32.670 1.00 93.75 261 ILE A O 1
ATOM 2092 N N . HIS A 1 262 ? 28.735 2.103 -34.846 1.00 95.12 262 HIS A N 1
ATOM 2093 C CA . HIS A 1 262 ? 29.442 3.272 -35.331 1.00 95.12 262 HIS A CA 1
ATOM 2094 C C . HIS A 1 262 ? 28.498 4.115 -36.179 1.00 95.12 262 HIS A C 1
ATOM 2096 O O . HIS A 1 262 ? 27.669 3.576 -36.914 1.00 95.12 262 HIS A O 1
ATOM 2102 N N . TYR A 1 263 ? 28.668 5.428 -36.147 1.00 94.25 263 TYR A N 1
ATOM 2103 C CA . TYR A 1 263 ? 27.874 6.364 -36.936 1.00 94.25 263 TYR A CA 1
ATOM 2104 C C . TYR A 1 263 ? 28.777 7.327 -37.707 1.00 94.25 263 TYR A C 1
ATOM 2106 O O . TYR A 1 263 ? 29.920 7.579 -37.322 1.00 94.25 263 TYR A O 1
ATOM 2114 N N . THR A 1 264 ? 28.272 7.886 -38.803 1.00 93.88 264 THR A N 1
ATOM 2115 C CA . THR A 1 264 ? 28.966 8.932 -39.566 1.00 93.88 264 THR A CA 1
ATOM 2116 C C . THR A 1 264 ? 28.026 10.084 -39.885 1.00 93.88 264 THR A C 1
ATOM 2118 O O . THR A 1 264 ? 26.901 9.861 -40.329 1.00 93.88 264 THR A O 1
ATOM 2121 N N . THR A 1 265 ? 28.498 11.315 -39.700 1.00 90.88 265 THR A N 1
ATOM 2122 C CA . THR A 1 265 ? 27.777 12.543 -40.082 1.00 90.88 265 THR A CA 1
ATOM 2123 C C . THR A 1 265 ? 28.265 13.110 -41.417 1.00 90.88 265 THR A C 1
ATOM 2125 O O . THR A 1 265 ? 27.541 13.790 -42.141 1.00 90.88 265 THR A O 1
ATOM 2128 N N . ASN A 1 266 ? 29.498 12.782 -41.814 1.00 88.44 266 ASN A N 1
ATOM 2129 C CA . ASN A 1 266 ? 30.082 13.225 -43.079 1.00 88.44 266 ASN A CA 1
ATOM 2130 C C . ASN A 1 266 ? 29.986 12.173 -44.201 1.00 88.44 266 ASN A C 1
ATOM 2132 O O . ASN A 1 266 ? 30.213 12.507 -45.364 1.00 88.44 266 ASN A O 1
ATOM 2136 N N . GLY A 1 267 ? 29.601 10.932 -43.877 1.00 86.38 267 GLY A N 1
ATOM 2137 C CA . GLY A 1 267 ? 29.415 9.824 -44.819 1.00 86.38 267 GLY A CA 1
ATOM 2138 C C . GLY A 1 267 ? 30.641 8.921 -45.014 1.00 86.38 267 GLY A C 1
ATOM 2139 O O . GLY A 1 267 ? 30.535 7.937 -45.761 1.00 86.38 267 GLY A O 1
ATOM 2140 N N . TRP A 1 268 ? 31.768 9.236 -44.363 1.00 86.19 268 TRP A N 1
ATOM 2141 C CA . TRP A 1 268 ? 33.067 8.576 -44.556 1.00 86.19 268 TRP A CA 1
ATOM 2142 C C . TRP A 1 268 ? 33.751 8.196 -43.239 1.00 86.19 268 TRP A C 1
ATOM 2144 O O . TRP A 1 268 ? 34.219 7.064 -43.112 1.00 86.19 268 TRP A O 1
ATOM 2154 N N . ASP A 1 269 ? 33.780 9.107 -42.265 1.00 90.62 269 ASP A N 1
ATOM 2155 C CA . ASP A 1 269 ? 34.431 8.895 -40.974 1.00 90.62 269 ASP A CA 1
ATOM 2156 C C . ASP A 1 269 ? 33.435 8.312 -39.978 1.00 90.62 269 ASP A C 1
ATOM 2158 O O . ASP A 1 269 ? 32.396 8.914 -39.689 1.00 90.62 269 ASP A O 1
ATOM 2162 N N . TYR A 1 270 ? 33.752 7.121 -39.476 1.00 93.31 270 TYR A N 1
ATOM 2163 C CA . TYR A 1 270 ? 32.948 6.418 -38.487 1.00 93.31 270 TYR A CA 1
ATOM 2164 C C . TYR A 1 270 ? 33.435 6.750 -37.080 1.00 93.31 270 TYR A C 1
ATOM 2166 O O . TYR A 1 270 ? 34.586 6.483 -36.740 1.00 93.31 270 TYR A O 1
ATOM 2174 N N . ASN A 1 271 ? 32.529 7.270 -36.261 1.00 93.06 271 ASN A N 1
ATOM 2175 C CA . ASN A 1 271 ? 32.722 7.445 -34.830 1.00 93.06 271 ASN A CA 1
ATOM 2176 C C . ASN A 1 271 ? 32.095 6.256 -34.106 1.00 93.06 271 ASN A C 1
ATOM 2178 O O . ASN A 1 271 ? 30.983 5.850 -34.445 1.00 93.06 271 ASN A O 1
ATOM 2182 N N . LEU A 1 272 ? 32.815 5.693 -33.141 1.00 91.56 272 LEU A N 1
ATOM 2183 C CA . LEU A 1 272 ? 32.311 4.628 -32.280 1.00 91.56 272 LEU A CA 1
ATOM 2184 C C . LEU A 1 272 ? 31.361 5.223 -31.236 1.00 91.56 272 LEU A C 1
ATOM 2186 O O . LEU A 1 272 ? 31.669 6.258 -30.645 1.00 91.56 272 LEU A O 1
ATOM 2190 N N . LEU A 1 273 ? 30.210 4.584 -31.041 1.00 86.75 273 LEU A N 1
ATOM 2191 C CA . LEU A 1 273 ? 29.280 4.913 -29.972 1.00 86.75 273 LEU A CA 1
ATOM 2192 C C . LEU A 1 273 ? 29.762 4.268 -28.668 1.00 86.75 273 LEU A C 1
ATOM 2194 O O . LEU A 1 273 ? 30.135 3.097 -28.673 1.00 86.75 273 LEU A O 1
ATOM 2198 N N . GLU A 1 274 ? 29.760 5.024 -27.573 1.00 71.94 274 GLU A N 1
ATOM 2199 C CA . GLU A 1 274 ? 30.042 4.480 -26.243 1.00 71.94 274 GLU A CA 1
ATOM 2200 C C . GLU A 1 274 ? 28.731 4.028 -25.574 1.00 71.94 274 GLU A C 1
ATOM 2202 O O . GLU A 1 274 ? 27.746 4.762 -25.665 1.00 71.94 274 GLU A O 1
ATOM 2207 N N . PRO A 1 275 ? 28.697 2.867 -24.893 1.00 71.00 275 PRO A N 1
ATOM 2208 C CA . PRO A 1 275 ? 29.815 1.948 -24.661 1.00 71.00 275 PRO A CA 1
ATOM 2209 C C . PRO A 1 275 ? 30.275 1.204 -25.928 1.00 71.00 275 PRO A C 1
ATOM 2211 O O . PRO A 1 275 ? 29.477 0.678 -26.701 1.00 71.00 275 PRO A O 1
ATOM 2214 N N . SER A 1 276 ? 31.597 1.146 -26.113 1.00 74.75 276 SER A N 1
ATOM 2215 C CA . SER A 1 276 ? 32.261 0.632 -27.323 1.00 74.75 276 SER A CA 1
ATOM 2216 C C . SER A 1 276 ? 31.925 -0.805 -27.733 1.00 74.75 276 SER A C 1
ATOM 2218 O O . SER A 1 276 ? 32.046 -1.125 -28.912 1.00 74.75 276 SER A O 1
ATOM 2220 N N . ASN A 1 277 ? 31.544 -1.679 -26.801 1.00 83.00 277 ASN A N 1
ATOM 2221 C CA . ASN A 1 277 ? 31.008 -3.012 -27.076 1.00 83.00 277 ASN A CA 1
ATOM 2222 C C . ASN A 1 277 ? 30.039 -3.382 -25.956 1.00 83.00 277 ASN A C 1
ATOM 2224 O O . ASN A 1 277 ? 30.410 -3.313 -24.783 1.00 83.00 277 ASN A O 1
ATOM 2228 N N . ILE A 1 278 ? 28.846 -3.832 -26.322 1.00 82.44 278 ILE A N 1
ATOM 2229 C CA . ILE A 1 278 ? 27.913 -4.469 -25.395 1.00 82.44 278 ILE A CA 1
ATOM 2230 C C . ILE A 1 278 ? 27.818 -5.951 -25.729 1.00 82.44 278 ILE A C 1
ATOM 2232 O O . ILE A 1 278 ? 27.946 -6.338 -26.894 1.00 82.44 278 ILE A O 1
ATOM 2236 N N . ARG A 1 279 ? 27.585 -6.784 -24.716 1.00 87.69 279 ARG A N 1
ATOM 2237 C CA . ARG A 1 279 ? 27.187 -8.167 -24.963 1.00 87.69 279 ARG A CA 1
ATOM 2238 C C . ARG A 1 279 ? 25.809 -8.144 -25.619 1.00 87.69 279 ARG A C 1
ATOM 2240 O O . ARG A 1 279 ? 24.933 -7.425 -25.158 1.00 87.69 279 ARG A O 1
ATOM 2247 N N . PHE A 1 280 ? 25.641 -8.905 -26.691 1.00 86.12 280 PHE A N 1
ATOM 2248 C CA . PHE A 1 280 ? 24.353 -9.052 -27.348 1.00 86.12 280 PHE A CA 1
ATOM 2249 C C . PHE A 1 280 ? 23.545 -10.134 -26.635 1.00 86.12 280 PHE A C 1
ATOM 2251 O O . PHE A 1 280 ? 23.941 -11.302 -26.639 1.00 86.12 280 PHE A O 1
ATOM 2258 N N . GLU A 1 281 ? 22.436 -9.749 -26.017 1.00 86.19 281 GLU A N 1
ATOM 2259 C CA . GLU A 1 281 ? 21.559 -10.659 -25.284 1.00 86.19 281 GLU A CA 1
ATOM 2260 C C . GLU A 1 281 ? 20.381 -11.121 -26.140 1.00 86.19 281 GLU A C 1
ATOM 2262 O O . GLU A 1 281 ? 20.069 -10.536 -27.181 1.00 86.19 281 GLU A O 1
ATOM 2267 N N . LYS A 1 282 ? 19.735 -12.209 -25.715 1.00 84.94 282 LYS A N 1
ATOM 2268 C CA . LYS A 1 282 ? 18.506 -12.687 -26.347 1.00 84.94 282 LYS A CA 1
ATOM 2269 C C . LYS A 1 282 ? 17.383 -11.673 -26.121 1.00 84.94 282 LYS A C 1
ATOM 2271 O O . LYS A 1 282 ? 17.137 -11.279 -24.988 1.00 84.94 282 LYS A O 1
ATOM 2276 N N . GLY A 1 283 ? 16.661 -11.328 -27.184 1.00 84.12 283 GLY A N 1
ATOM 2277 C CA . GLY A 1 283 ? 15.602 -10.321 -27.148 1.00 84.12 283 GLY A CA 1
ATOM 2278 C C . GLY A 1 283 ? 16.075 -8.996 -27.735 1.00 84.12 283 GLY A C 1
ATOM 2279 O O . GLY A 1 283 ? 16.758 -8.991 -28.759 1.00 84.12 283 GLY A O 1
ATOM 2280 N N . GLU A 1 284 ? 15.674 -7.883 -27.122 1.00 82.19 284 GLU A N 1
ATOM 2281 C CA . GLU A 1 284 ? 15.953 -6.533 -27.621 1.00 82.19 284 GLU A CA 1
ATOM 2282 C C . GLU A 1 284 ? 17.207 -5.932 -26.977 1.00 82.19 284 GLU A C 1
ATOM 2284 O O . GLU A 1 284 ? 17.374 -5.943 -25.761 1.00 82.19 284 GLU A O 1
ATOM 2289 N N . ASN A 1 285 ? 18.071 -5.350 -27.804 1.00 84.56 285 ASN A N 1
ATOM 2290 C CA . ASN A 1 285 ? 19.286 -4.647 -27.409 1.00 84.56 285 ASN A CA 1
ATOM 2291 C C . ASN A 1 285 ? 19.201 -3.208 -27.938 1.00 84.56 285 ASN A C 1
ATOM 2293 O O . ASN A 1 285 ? 19.110 -2.997 -29.151 1.00 84.56 285 ASN A O 1
ATOM 2297 N N . LEU A 1 286 ? 19.230 -2.214 -27.049 1.00 83.94 286 LEU A N 1
ATOM 2298 C CA . LEU A 1 286 ? 19.061 -0.799 -27.394 1.00 83.94 286 LEU A CA 1
ATOM 2299 C C . LEU A 1 286 ? 20.393 -0.040 -27.318 1.00 83.94 286 LEU A C 1
ATOM 2301 O O . LEU A 1 286 ? 21.169 -0.213 -26.382 1.00 83.94 286 LEU A O 1
ATOM 2305 N N . PHE A 1 287 ? 20.638 0.838 -28.289 1.00 84.31 287 PHE A N 1
ATOM 2306 C CA . PHE A 1 287 ? 21.804 1.715 -28.336 1.00 84.31 287 PHE A CA 1
ATOM 2307 C C . PHE A 1 287 ? 21.371 3.173 -28.467 1.00 84.31 287 PHE A C 1
ATOM 2309 O O . PHE A 1 287 ? 20.787 3.557 -29.483 1.00 84.31 287 PHE A O 1
ATOM 2316 N N . SER A 1 288 ? 21.730 3.992 -27.478 1.00 81.12 288 SER A N 1
ATOM 2317 C CA . SER A 1 288 ? 21.428 5.426 -27.473 1.00 81.12 288 SER A CA 1
ATOM 2318 C C . SER A 1 288 ? 22.430 6.224 -28.305 1.00 81.12 288 SER A C 1
ATOM 2320 O O . SER A 1 288 ? 23.580 6.383 -27.902 1.00 81.12 288 SER A O 1
ATOM 2322 N N . VAL A 1 289 ? 22.011 6.741 -29.465 1.00 84.81 289 VAL A N 1
ATOM 2323 C CA . VAL A 1 289 ? 22.871 7.505 -30.389 1.00 84.81 289 VAL A CA 1
ATOM 2324 C C . VAL A 1 289 ? 22.760 9.010 -30.133 1.00 84.81 289 VAL A C 1
ATOM 2326 O O . VAL A 1 289 ? 23.773 9.673 -29.893 1.00 84.81 289 VAL A O 1
ATOM 2329 N N . GLY A 1 290 ? 21.543 9.557 -30.192 1.00 80.31 290 GLY A N 1
ATOM 2330 C CA . GLY A 1 290 ? 21.223 10.963 -29.942 1.00 80.31 290 GLY A CA 1
ATOM 2331 C C . GLY A 1 290 ? 21.988 11.956 -30.825 1.00 80.31 290 GLY A C 1
ATOM 2332 O O . GLY A 1 290 ? 22.506 12.953 -30.313 1.00 80.31 290 GLY A O 1
ATOM 2333 N N . LYS A 1 291 ? 22.127 11.686 -32.132 1.00 84.88 291 LYS A N 1
ATOM 2334 C CA . LYS A 1 291 ? 22.899 12.534 -33.063 1.00 84.88 291 LYS A CA 1
ATOM 2335 C C . LYS A 1 291 ? 22.066 13.035 -34.236 1.00 84.88 291 LYS A C 1
ATOM 2337 O O . LYS A 1 291 ? 21.378 12.263 -34.892 1.00 84.88 291 LYS A O 1
ATOM 2342 N N . GLU A 1 292 ? 22.230 14.322 -34.527 1.00 85.12 292 GLU A N 1
ATOM 2343 C CA . GLU A 1 292 ? 21.771 14.979 -35.755 1.00 85.12 292 GLU A CA 1
ATOM 2344 C C . GLU A 1 292 ? 22.664 14.616 -36.952 1.00 85.12 292 GLU A C 1
ATOM 2346 O O . GLU A 1 292 ? 23.827 14.227 -36.785 1.00 85.12 292 GLU A O 1
ATOM 2351 N N . ASP A 1 293 ? 22.130 14.794 -38.162 1.00 88.38 293 ASP A N 1
ATOM 2352 C CA . ASP A 1 293 ? 22.853 14.652 -39.432 1.00 88.38 293 ASP A CA 1
ATOM 2353 C C . ASP A 1 293 ? 23.548 13.292 -39.643 1.00 88.38 293 ASP A C 1
ATOM 2355 O O . ASP A 1 293 ? 24.562 13.193 -40.346 1.00 88.38 293 ASP A O 1
ATOM 2359 N N . VAL A 1 294 ? 23.024 12.204 -39.073 1.00 90.25 294 VAL A N 1
ATOM 2360 C CA . VAL A 1 294 ? 23.593 10.867 -39.269 1.00 90.25 294 VAL A CA 1
ATOM 2361 C C . VAL A 1 294 ? 23.277 10.380 -40.682 1.00 90.25 294 VAL A C 1
ATOM 2363 O O . VAL A 1 294 ? 22.125 10.260 -41.094 1.00 90.25 294 VAL A O 1
ATOM 2366 N N . LYS A 1 295 ? 24.332 10.075 -41.440 1.00 91.38 295 LYS A N 1
ATOM 2367 C CA . LYS A 1 295 ? 24.244 9.622 -42.836 1.00 91.38 295 LYS A CA 1
ATOM 2368 C C . LYS A 1 295 ? 24.305 8.111 -42.973 1.00 91.38 295 LYS A C 1
ATOM 2370 O O . LYS A 1 295 ? 23.623 7.551 -43.828 1.00 91.38 295 LYS A O 1
ATOM 2375 N N . LYS A 1 296 ? 25.138 7.448 -42.163 1.00 93.19 296 LYS A N 1
ATOM 2376 C CA . LYS A 1 296 ? 25.255 5.981 -42.147 1.00 93.19 296 LYS A CA 1
ATOM 2377 C C . LYS A 1 296 ? 25.463 5.461 -40.738 1.00 93.19 296 LYS A C 1
ATOM 2379 O O . LYS A 1 296 ? 26.132 6.101 -39.922 1.00 93.19 296 LYS A O 1
ATOM 2384 N N . LEU A 1 297 ? 24.966 4.253 -40.515 1.00 93.94 297 LEU A N 1
ATOM 2385 C CA . LEU A 1 297 ? 25.248 3.449 -39.337 1.00 93.94 297 LEU A CA 1
ATOM 2386 C C . LEU A 1 297 ? 26.017 2.197 -39.738 1.00 93.94 297 LEU A C 1
ATOM 2388 O O . LEU A 1 297 ? 25.824 1.639 -40.818 1.00 93.94 297 LEU A O 1
ATOM 2392 N N . LYS A 1 298 ? 26.897 1.745 -38.856 1.00 95.56 298 LYS A N 1
ATOM 2393 C CA . LYS A 1 298 ? 27.625 0.492 -38.994 1.00 95.56 298 LYS A CA 1
ATOM 2394 C C . LYS A 1 298 ? 27.509 -0.286 -37.691 1.00 95.56 298 LYS A C 1
ATOM 2396 O O . LYS A 1 298 ? 28.171 0.046 -36.710 1.00 95.56 298 LYS A O 1
ATOM 2401 N N . ILE A 1 299 ? 26.705 -1.341 -37.721 1.00 95.19 299 ILE A N 1
ATOM 2402 C CA . ILE A 1 299 ? 26.577 -2.312 -36.634 1.00 95.19 299 ILE A CA 1
ATOM 2403 C C . ILE A 1 299 ? 27.648 -3.382 -36.830 1.00 95.19 299 ILE A C 1
ATOM 2405 O O . ILE A 1 299 ? 27.740 -3.984 -37.899 1.00 95.19 299 ILE A O 1
ATOM 2409 N N . SER A 1 300 ? 28.489 -3.605 -35.829 1.00 95.88 300 SER A N 1
ATOM 2410 C CA . SER A 1 300 ? 29.557 -4.599 -35.851 1.00 95.88 300 SER A CA 1
ATOM 2411 C C . SER A 1 300 ? 29.281 -5.663 -34.800 1.00 95.88 300 SER A C 1
ATOM 2413 O O . SER A 1 300 ? 29.441 -5.414 -33.610 1.00 95.88 300 SER A O 1
ATOM 2415 N N . LEU A 1 301 ? 28.908 -6.856 -35.256 1.00 96.12 301 LEU A N 1
ATOM 2416 C CA . LEU A 1 301 ? 28.754 -8.037 -34.416 1.00 96.12 301 LEU A CA 1
ATOM 2417 C C . LEU A 1 301 ? 30.079 -8.796 -34.363 1.00 96.12 301 LEU A C 1
ATOM 2419 O O . LEU A 1 301 ? 30.691 -9.034 -35.409 1.00 96.12 301 LEU A O 1
ATOM 2423 N N . ARG A 1 302 ? 30.523 -9.201 -33.176 1.00 95.94 302 ARG A N 1
ATOM 2424 C CA . ARG A 1 302 ? 31.781 -9.920 -32.950 1.00 95.94 302 ARG A CA 1
ATOM 2425 C C . ARG A 1 302 ? 31.521 -11.239 -32.233 1.00 95.94 302 ARG A C 1
ATOM 2427 O O . ARG A 1 302 ? 30.743 -11.286 -31.293 1.00 95.94 302 ARG A O 1
ATOM 2434 N N . LYS A 1 303 ? 32.237 -12.286 -32.642 1.00 95.50 303 LYS A N 1
ATOM 2435 C CA . LYS A 1 303 ? 32.374 -13.548 -31.902 1.00 95.50 303 LYS A CA 1
ATOM 2436 C C . LYS A 1 303 ? 33.839 -13.963 -31.826 1.00 95.50 303 LYS A C 1
ATOM 2438 O O . LYS A 1 303 ? 34.611 -13.684 -32.745 1.00 95.50 303 LYS A O 1
ATOM 2443 N N . THR A 1 304 ? 34.207 -14.650 -30.750 1.00 94.94 304 THR A N 1
ATOM 2444 C CA . THR A 1 304 ? 35.580 -15.123 -30.491 1.00 94.94 304 THR A CA 1
ATOM 2445 C C . THR A 1 304 ? 35.751 -16.632 -30.666 1.00 94.94 304 THR A C 1
ATOM 2447 O O . THR A 1 304 ? 36.880 -17.091 -30.818 1.00 94.94 304 THR A O 1
ATOM 2450 N N . ALA A 1 305 ? 34.666 -17.407 -30.709 1.00 95.25 305 ALA A N 1
ATOM 2451 C CA . ALA A 1 305 ? 34.694 -18.855 -30.910 1.00 95.25 305 ALA A CA 1
ATOM 2452 C C . ALA A 1 305 ? 33.585 -19.312 -31.870 1.00 95.25 305 ALA A C 1
ATOM 2454 O O . ALA A 1 305 ? 32.532 -18.679 -31.959 1.00 95.25 305 ALA A O 1
ATOM 2455 N N . ALA A 1 306 ? 33.853 -20.385 -32.614 1.00 94.50 306 ALA A N 1
ATOM 2456 C CA . ALA A 1 306 ? 32.945 -20.943 -33.611 1.00 94.50 306 ALA A CA 1
ATOM 2457 C C . ALA A 1 306 ? 31.784 -21.713 -32.967 1.00 94.50 306 ALA A C 1
ATOM 2459 O O . ALA A 1 306 ? 31.981 -22.493 -32.038 1.00 94.50 306 ALA A O 1
ATOM 2460 N N . ASP A 1 307 ? 30.579 -21.572 -33.513 1.00 94.88 307 ASP A N 1
ATOM 2461 C CA . ASP A 1 307 ? 29.380 -22.243 -33.002 1.00 94.88 307 ASP A CA 1
ATOM 2462 C C . ASP A 1 307 ? 29.321 -23.720 -33.399 1.00 94.88 307 ASP A C 1
ATOM 2464 O O . ASP A 1 307 ? 28.778 -24.553 -32.677 1.00 94.88 307 ASP A O 1
ATOM 2468 N N . THR A 1 308 ? 29.878 -24.059 -34.563 1.00 95.25 308 THR A N 1
ATOM 2469 C CA . THR A 1 308 ? 29.909 -25.434 -35.065 1.00 95.25 308 THR A CA 1
ATOM 2470 C C . THR A 1 308 ? 31.082 -25.673 -36.019 1.00 95.25 308 THR A C 1
ATOM 2472 O O . THR A 1 308 ? 31.823 -24.755 -36.384 1.00 95.25 308 THR A O 1
ATOM 2475 N N . ILE A 1 309 ? 31.266 -26.928 -36.421 1.00 92.44 309 ILE A N 1
ATOM 2476 C CA . ILE A 1 309 ? 32.294 -27.372 -37.364 1.00 92.44 309 ILE A CA 1
ATOM 2477 C C . ILE A 1 309 ? 31.595 -28.058 -38.542 1.00 92.44 309 ILE A C 1
ATOM 2479 O O . ILE A 1 309 ? 30.842 -29.010 -38.353 1.00 92.44 309 ILE A O 1
ATOM 2483 N N . ASP A 1 310 ? 31.874 -27.593 -39.761 1.00 92.62 310 ASP A N 1
ATOM 2484 C CA . ASP A 1 310 ? 31.379 -28.170 -41.017 1.00 92.62 310 ASP A CA 1
ATOM 2485 C C . ASP A 1 310 ? 32.566 -28.700 -41.839 1.00 92.62 310 ASP A C 1
ATOM 2487 O O . ASP A 1 310 ? 33.322 -27.951 -42.474 1.00 92.62 310 ASP A O 1
ATOM 2491 N N . GLY A 1 311 ? 32.796 -30.013 -41.754 1.00 91.75 311 GLY A N 1
ATOM 2492 C CA . GLY A 1 311 ? 33.982 -30.665 -42.311 1.00 91.75 311 GLY A CA 1
ATOM 2493 C C . GLY A 1 311 ? 35.275 -30.152 -41.667 1.00 91.75 311 GLY A C 1
ATOM 2494 O O . GLY A 1 311 ? 35.463 -30.265 -40.462 1.00 91.75 311 GLY A O 1
ATOM 2495 N N . ASN A 1 312 ? 36.172 -29.568 -42.471 1.00 91.69 312 ASN A N 1
ATOM 2496 C CA . ASN A 1 312 ? 37.436 -28.976 -41.998 1.00 91.69 312 ASN A CA 1
ATOM 2497 C C . ASN A 1 312 ? 37.337 -27.456 -41.762 1.00 91.69 312 ASN A C 1
ATOM 2499 O O . ASN A 1 312 ? 38.354 -26.759 -41.794 1.00 91.69 312 ASN A O 1
ATOM 2503 N N . ARG A 1 313 ? 36.125 -26.909 -41.619 1.00 94.62 313 ARG A N 1
ATOM 2504 C CA . ARG A 1 313 ? 35.886 -25.468 -41.474 1.00 94.62 313 ARG A CA 1
ATOM 2505 C C . ARG A 1 313 ? 35.174 -25.196 -40.163 1.00 94.62 313 ARG A C 1
ATOM 2507 O O . ARG A 1 313 ? 34.215 -25.878 -39.819 1.00 94.62 313 ARG A O 1
ATOM 2514 N N . SER A 1 314 ? 35.631 -24.176 -39.455 1.00 95.62 314 SER A N 1
ATOM 2515 C CA . SER A 1 314 ? 34.928 -23.645 -38.291 1.00 95.62 314 SER A CA 1
ATOM 2516 C C . SER A 1 314 ? 33.869 -22.651 -38.763 1.00 95.62 314 SER A C 1
ATOM 2518 O O . SER A 1 314 ? 34.119 -21.882 -39.697 1.00 95.62 314 SER A O 1
ATOM 2520 N N . VAL A 1 315 ? 32.679 -22.701 -38.170 1.00 96.25 315 VAL A N 1
ATOM 2521 C CA . VAL A 1 315 ? 31.513 -21.928 -38.605 1.00 96.25 315 VAL A CA 1
ATOM 2522 C C . VAL A 1 315 ? 31.048 -21.024 -37.473 1.00 96.25 315 VAL A C 1
ATOM 2524 O O . VAL A 1 315 ? 30.678 -21.496 -36.402 1.00 96.25 315 VAL A O 1
ATOM 2527 N N . TYR A 1 316 ? 31.045 -19.725 -37.742 1.00 96.69 316 TYR A N 1
ATOM 2528 C CA . TYR A 1 316 ? 30.505 -18.693 -36.865 1.00 96.69 316 TYR A CA 1
ATOM 2529 C C . TYR A 1 316 ? 29.150 -18.259 -37.420 1.00 96.69 316 TYR A C 1
ATOM 2531 O O . TYR A 1 316 ? 29.044 -17.936 -38.607 1.00 96.69 316 TYR A O 1
ATOM 2539 N N . ILE A 1 317 ? 28.126 -18.270 -36.581 1.00 95.50 317 ILE A N 1
ATOM 2540 C CA . ILE A 1 317 ? 26.741 -17.982 -36.937 1.00 95.50 317 ILE A CA 1
ATOM 2541 C C . ILE A 1 317 ? 26.353 -16.663 -36.273 1.00 95.50 317 ILE A C 1
ATOM 2543 O O . ILE A 1 317 ? 26.396 -16.543 -35.051 1.00 95.50 317 ILE A O 1
ATOM 2547 N N . PHE A 1 318 ? 25.980 -15.678 -37.083 1.00 95.00 318 PHE A N 1
ATOM 2548 C CA . PHE A 1 318 ? 25.393 -14.423 -36.619 1.00 95.00 318 PHE A CA 1
ATOM 2549 C C . PHE A 1 318 ? 23.911 -14.429 -36.979 1.00 95.00 318 PHE A C 1
ATOM 2551 O O . PHE A 1 318 ? 23.577 -14.687 -38.138 1.00 95.00 318 PHE A O 1
ATOM 2558 N N . SER A 1 319 ? 23.057 -14.159 -35.998 1.00 93.25 319 SER A N 1
ATOM 2559 C CA . SER A 1 319 ? 21.605 -14.078 -36.142 1.00 93.25 319 SER A CA 1
ATOM 2560 C C . SER A 1 319 ? 21.098 -12.763 -35.563 1.00 93.25 319 SER A C 1
ATOM 2562 O O . SER A 1 319 ? 21.543 -12.343 -34.498 1.00 93.25 319 SER A O 1
ATOM 2564 N N . LEU A 1 320 ? 20.189 -12.117 -36.285 1.00 92.81 320 LEU A N 1
ATO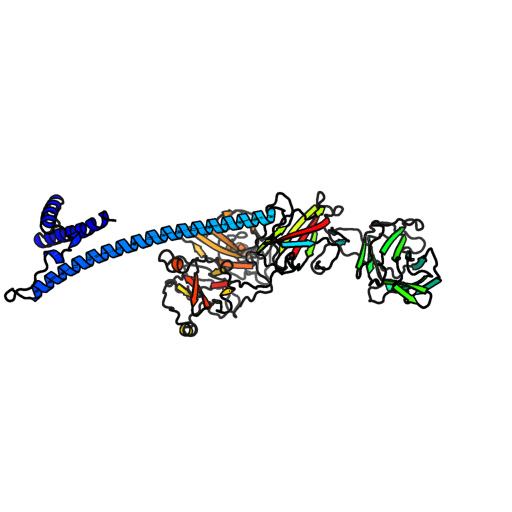M 2565 C CA . LEU A 1 320 ? 19.394 -10.978 -35.828 1.00 92.81 320 LEU A CA 1
ATOM 2566 C C . LEU A 1 320 ? 17.989 -11.136 -36.410 1.00 92.81 320 LEU A C 1
ATOM 2568 O O . LEU A 1 320 ? 17.873 -11.504 -37.575 1.00 92.81 320 LEU A O 1
ATOM 2572 N N . ASP A 1 321 ? 16.961 -10.828 -35.638 1.00 89.62 321 ASP A N 1
ATOM 2573 C CA . ASP A 1 321 ? 15.570 -10.787 -36.090 1.00 89.62 321 ASP A CA 1
ATOM 2574 C C . ASP A 1 321 ? 15.284 -9.432 -36.754 1.00 89.62 321 ASP A C 1
ATOM 2576 O O . ASP A 1 321 ? 15.022 -9.369 -37.952 1.00 89.62 321 ASP A O 1
ATOM 2580 N N . SER A 1 322 ? 15.498 -8.327 -36.029 1.00 90.56 322 SER A N 1
ATOM 2581 C CA . SER A 1 322 ? 15.224 -6.974 -36.528 1.00 90.56 322 SER A CA 1
ATOM 2582 C C . SER A 1 322 ? 16.320 -5.950 -36.205 1.00 90.56 322 SER A C 1
ATOM 2584 O O . SER A 1 322 ? 17.135 -6.109 -35.291 1.00 90.56 322 SER A O 1
ATOM 2586 N N . LEU A 1 323 ? 16.346 -4.886 -37.007 1.00 91.25 323 LEU A N 1
ATOM 2587 C CA . LEU A 1 323 ? 17.094 -3.650 -36.809 1.00 91.25 323 LEU A CA 1
ATOM 2588 C C . LEU A 1 323 ? 16.116 -2.487 -36.984 1.00 91.25 323 LEU A C 1
ATOM 2590 O O . LEU A 1 323 ? 15.681 -2.214 -38.101 1.00 91.25 323 LEU A O 1
ATOM 2594 N N . GLU A 1 324 ? 15.848 -1.749 -35.915 1.00 88.50 324 GLU A N 1
ATOM 2595 C CA . GLU A 1 324 ? 14.997 -0.561 -35.961 1.00 88.50 324 GLU A CA 1
ATOM 2596 C C . GLU A 1 324 ? 15.828 0.692 -35.698 1.00 88.50 324 GLU A C 1
ATOM 2598 O O . GLU A 1 324 ? 16.693 0.724 -34.818 1.00 88.50 324 GLU A O 1
ATOM 2603 N N . ILE A 1 325 ? 15.561 1.739 -36.477 1.00 86.50 325 ILE A N 1
ATOM 2604 C CA . ILE A 1 325 ? 16.175 3.054 -36.303 1.00 86.50 325 ILE A CA 1
ATOM 2605 C C . ILE A 1 325 ? 15.077 4.004 -35.864 1.00 86.50 325 ILE A C 1
ATOM 2607 O O . ILE A 1 325 ? 14.078 4.189 -36.558 1.00 86.50 325 ILE A O 1
ATOM 2611 N N . LEU A 1 326 ? 15.267 4.584 -34.688 1.00 82.44 326 LEU A N 1
ATOM 2612 C CA . LEU A 1 326 ? 14.260 5.382 -34.017 1.00 82.44 326 LEU A CA 1
ATOM 2613 C C . LEU A 1 326 ? 14.574 6.868 -34.230 1.00 82.44 326 LEU A C 1
ATOM 2615 O O . LEU A 1 326 ? 15.610 7.369 -33.776 1.00 82.44 326 LEU A O 1
ATOM 2619 N N . THR A 1 327 ? 13.690 7.564 -34.952 1.00 71.25 327 THR A N 1
ATOM 2620 C CA . THR A 1 327 ? 13.827 8.981 -35.310 1.00 71.25 327 THR A CA 1
ATOM 2621 C C . THR A 1 327 ? 12.787 9.789 -34.530 1.00 71.25 327 THR A C 1
ATOM 2623 O O . THR A 1 327 ? 11.575 9.658 -34.679 1.00 71.25 327 THR A O 1
ATOM 2626 N N . GLY A 1 328 ? 13.255 10.604 -33.591 1.00 62.41 328 GLY A N 1
ATOM 2627 C CA . GLY A 1 328 ? 12.396 11.442 -32.759 1.00 62.41 328 GLY A CA 1
ATOM 2628 C C . GLY A 1 328 ? 13.234 12.186 -31.737 1.00 62.41 328 GLY A C 1
ATOM 2629 O O . GLY A 1 328 ? 14.127 11.589 -31.146 1.00 62.41 328 GLY A O 1
ATOM 2630 N N . THR A 1 329 ? 12.989 13.485 -31.554 1.00 55.41 329 THR A N 1
ATOM 2631 C CA . THR A 1 329 ? 13.730 14.289 -30.577 1.00 55.41 329 THR A CA 1
ATOM 2632 C C . THR A 1 329 ? 13.647 13.635 -29.205 1.00 55.41 329 THR A C 1
ATOM 2634 O O . THR A 1 329 ? 12.552 13.314 -28.749 1.00 55.41 329 THR A O 1
ATOM 2637 N N . TYR A 1 330 ? 14.804 13.444 -28.569 1.00 57.53 330 TYR A N 1
ATOM 2638 C CA . TYR A 1 330 ? 14.921 12.950 -27.201 1.00 57.53 330 TYR A CA 1
ATOM 2639 C C . TYR A 1 330 ? 14.131 13.861 -26.251 1.00 57.53 330 TYR A C 1
ATOM 2641 O O . TYR A 1 330 ? 14.630 14.888 -25.792 1.00 57.53 330 TYR A O 1
ATOM 2649 N N . THR A 1 331 ? 12.882 13.501 -25.974 1.00 62.28 331 THR A N 1
ATOM 2650 C CA . THR A 1 331 ? 12.096 14.103 -24.902 1.00 62.28 331 THR A CA 1
ATOM 2651 C C . THR A 1 331 ? 11.947 13.030 -23.840 1.00 62.28 331 THR A C 1
ATOM 2653 O O . THR A 1 331 ? 11.063 12.174 -23.914 1.00 62.28 331 THR A O 1
ATOM 2656 N N . ALA A 1 332 ? 12.874 13.029 -22.878 1.00 65.31 332 ALA A N 1
ATOM 2657 C CA . ALA A 1 332 ? 12.695 12.243 -21.668 1.00 65.31 332 ALA A CA 1
ATOM 2658 C C . ALA A 1 332 ? 11.349 12.628 -21.051 1.00 65.31 332 ALA A C 1
ATOM 2660 O O . ALA A 1 332 ? 11.014 13.818 -20.973 1.00 65.31 332 ALA A O 1
ATOM 2661 N N . LYS A 1 333 ? 10.576 11.634 -20.616 1.00 81.00 333 LYS A N 1
ATOM 2662 C CA . LYS A 1 333 ? 9.382 11.914 -19.829 1.00 81.00 333 LYS A CA 1
ATOM 2663 C C . LYS A 1 333 ? 9.794 12.681 -18.579 1.00 81.00 333 LYS A C 1
ATOM 2665 O O . LYS A 1 333 ? 10.857 12.452 -18.007 1.00 81.00 333 LYS A O 1
ATOM 2670 N N . THR A 1 334 ? 8.930 13.569 -18.113 1.00 86.12 334 THR A N 1
ATOM 2671 C CA . THR A 1 334 ? 9.144 14.257 -16.833 1.00 86.12 334 THR A CA 1
ATOM 2672 C C . THR A 1 334 ? 8.953 13.320 -15.641 1.00 86.12 334 THR A C 1
ATOM 2674 O O . THR A 1 334 ? 9.388 13.624 -14.531 1.00 86.12 334 THR A O 1
ATOM 2677 N N . THR A 1 335 ? 8.278 12.184 -15.839 1.00 90.31 335 THR A N 1
ATOM 2678 C CA . THR A 1 335 ? 8.030 11.169 -14.812 1.00 90.31 335 THR A CA 1
ATOM 2679 C C . THR A 1 335 ? 7.994 9.781 -15.438 1.00 90.31 335 THR A C 1
ATOM 2681 O O . THR A 1 335 ? 7.419 9.602 -16.512 1.00 90.31 335 THR A O 1
ATOM 2684 N N . SER A 1 336 ? 8.599 8.805 -14.767 1.00 92.75 336 SER A N 1
ATOM 2685 C CA . SER A 1 336 ? 8.514 7.389 -15.128 1.00 92.75 336 SER A CA 1
ATOM 2686 C C . SER A 1 336 ? 8.473 6.515 -13.883 1.00 92.75 336 SER A C 1
ATOM 2688 O O . SER A 1 336 ? 8.941 6.906 -12.816 1.00 92.75 336 SER A O 1
ATOM 2690 N N . THR A 1 337 ? 7.906 5.333 -14.028 1.00 94.56 337 THR A N 1
ATOM 2691 C CA . THR A 1 337 ? 7.643 4.348 -12.995 1.00 94.56 337 THR A CA 1
ATOM 2692 C C . THR A 1 337 ? 8.349 3.056 -13.371 1.00 94.56 337 THR A C 1
ATOM 2694 O O . THR A 1 337 ? 8.133 2.502 -14.447 1.00 94.56 337 THR A O 1
ATOM 2697 N N . LEU A 1 338 ? 9.199 2.583 -12.472 1.00 95.69 338 LEU A N 1
ATOM 2698 C CA . LEU A 1 338 ? 9.740 1.234 -12.461 1.00 95.69 338 LEU A CA 1
ATOM 2699 C C . LEU A 1 338 ? 8.887 0.394 -11.514 1.00 95.69 338 LEU A C 1
ATOM 2701 O O . LEU A 1 338 ? 8.673 0.810 -10.377 1.00 95.69 338 LEU A O 1
ATOM 2705 N N . VAL A 1 339 ? 8.456 -0.784 -11.953 1.00 95.25 339 VAL A N 1
ATOM 2706 C CA . VAL A 1 339 ? 7.876 -1.831 -11.107 1.00 95.25 339 VAL A CA 1
ATOM 2707 C C . VAL A 1 339 ? 8.681 -3.109 -11.324 1.00 95.25 339 VAL A C 1
ATOM 2709 O O . VAL A 1 339 ? 8.813 -3.590 -12.450 1.00 95.25 339 VAL A O 1
ATOM 2712 N N . ALA A 1 340 ? 9.232 -3.642 -10.240 1.00 94.19 340 ALA A N 1
ATOM 2713 C CA . ALA A 1 340 ? 10.075 -4.823 -10.241 1.00 94.19 340 ALA A CA 1
ATOM 2714 C C . ALA A 1 340 ? 9.587 -5.856 -9.211 1.00 94.19 340 ALA A C 1
ATOM 2716 O O . ALA A 1 340 ? 9.107 -5.502 -8.130 1.00 94.19 340 ALA A O 1
ATOM 2717 N N . GLY A 1 341 ? 9.718 -7.135 -9.551 1.00 90.94 341 GLY A N 1
ATOM 2718 C CA . GLY A 1 341 ? 9.256 -8.286 -8.780 1.00 90.94 341 GLY A CA 1
ATOM 2719 C C . GLY A 1 341 ? 8.218 -9.136 -9.533 1.00 90.94 341 GLY A C 1
ATOM 2720 O O . GLY A 1 341 ? 7.832 -8.798 -10.656 1.00 90.94 341 GLY A O 1
ATOM 2721 N N . PRO A 1 342 ? 7.723 -10.227 -8.924 1.00 92.06 342 PRO A N 1
ATOM 2722 C CA . PRO A 1 342 ? 7.971 -10.634 -7.539 1.00 92.06 342 PRO A CA 1
ATOM 2723 C C . PRO A 1 342 ? 9.399 -11.131 -7.317 1.00 92.06 342 PRO A C 1
ATOM 2725 O O . PRO A 1 342 ? 9.907 -11.942 -8.087 1.00 92.06 342 PRO A O 1
ATOM 2728 N N . TYR A 1 343 ? 10.021 -10.687 -6.227 1.00 93.12 343 TYR A N 1
ATOM 2729 C CA . TYR A 1 343 ? 11.266 -11.264 -5.735 1.00 93.12 343 TYR A CA 1
ATOM 2730 C C . TYR A 1 343 ? 10.975 -12.192 -4.571 1.00 93.12 343 TYR A C 1
ATOM 2732 O O . TYR A 1 343 ? 10.386 -11.766 -3.579 1.00 93.12 343 TYR A O 1
ATOM 2740 N N . GLU A 1 344 ? 11.420 -13.437 -4.666 1.00 90.38 344 GLU A N 1
ATOM 2741 C CA . GLU A 1 344 ? 11.328 -14.382 -3.563 1.00 90.38 344 GLU A CA 1
ATOM 2742 C C . GLU A 1 344 ? 12.415 -14.092 -2.518 1.00 90.38 344 GLU A C 1
ATOM 2744 O O . GLU A 1 344 ? 13.605 -14.049 -2.834 1.00 90.38 344 GLU A O 1
ATOM 2749 N N . VAL A 1 345 ? 12.016 -13.879 -1.264 1.00 89.69 345 VAL A N 1
ATOM 2750 C CA . VAL A 1 345 ? 12.946 -13.695 -0.151 1.00 89.69 345 VAL A CA 1
ATOM 2751 C C . VAL A 1 345 ? 13.355 -15.065 0.369 1.00 89.69 345 VAL A C 1
ATOM 2753 O O . VAL A 1 345 ? 12.551 -15.806 0.941 1.00 89.69 345 VAL A O 1
ATOM 2756 N N . LEU A 1 346 ? 14.639 -15.364 0.202 1.00 84.75 346 LEU A N 1
ATOM 2757 C CA . LEU A 1 346 ? 15.255 -16.611 0.625 1.00 84.75 346 LEU A CA 1
ATOM 2758 C C . LEU A 1 346 ? 16.317 -16.352 1.701 1.00 84.75 346 LEU A C 1
ATOM 2760 O O . LEU A 1 346 ? 16.955 -15.299 1.734 1.00 84.75 346 LEU A O 1
ATOM 2764 N N . THR A 1 347 ? 16.528 -17.327 2.579 1.00 75.94 347 THR A N 1
ATOM 2765 C CA . THR A 1 347 ? 17.702 -17.385 3.455 1.00 75.94 347 THR A CA 1
ATOM 2766 C C . THR A 1 347 ? 18.969 -17.684 2.647 1.00 75.94 347 THR A C 1
ATOM 2768 O O . THR A 1 347 ? 18.911 -18.148 1.507 1.00 75.94 347 THR A O 1
ATOM 2771 N N . ASP A 1 348 ? 20.135 -17.560 3.285 1.00 76.69 348 ASP A N 1
ATOM 2772 C CA . ASP A 1 348 ? 21.419 -18.015 2.726 1.00 76.69 348 ASP A CA 1
ATOM 2773 C C . ASP A 1 348 ? 21.434 -19.516 2.354 1.00 76.69 348 ASP A C 1
ATOM 2775 O O . ASP A 1 348 ? 22.290 -19.965 1.589 1.00 76.69 348 ASP A O 1
ATOM 2779 N N . THR A 1 349 ? 20.506 -20.314 2.899 1.00 77.00 349 THR A N 1
ATOM 2780 C CA . THR A 1 349 ? 20.341 -21.742 2.584 1.00 77.00 349 THR A CA 1
ATOM 2781 C C . THR A 1 349 ? 19.314 -22.007 1.480 1.00 77.00 349 THR A C 1
ATOM 2783 O O . THR A 1 349 ? 19.110 -23.168 1.127 1.00 77.00 349 THR A O 1
ATOM 2786 N N . GLY A 1 350 ? 18.699 -20.962 0.915 1.00 76.62 350 GLY A N 1
ATOM 2787 C CA . GLY A 1 350 ? 17.681 -21.057 -0.133 1.00 76.62 350 GLY A CA 1
ATOM 2788 C C . GLY A 1 350 ? 16.281 -21.399 0.383 1.00 76.62 350 GLY A C 1
ATOM 2789 O O . GLY A 1 350 ? 15.450 -21.852 -0.397 1.00 76.62 350 GLY A O 1
ATOM 2790 N N . GLU A 1 351 ? 16.022 -21.234 1.683 1.00 75.00 351 GLU A N 1
ATOM 2791 C CA . GLU A 1 351 ? 14.701 -21.483 2.269 1.00 75.00 351 GLU A CA 1
ATOM 2792 C C . GLU A 1 351 ? 13.857 -20.199 2.266 1.00 75.00 351 GLU A C 1
ATOM 2794 O O . GLU A 1 351 ? 14.395 -19.127 2.542 1.00 75.00 351 GLU A O 1
ATOM 2799 N N . PRO A 1 352 ? 12.549 -20.276 1.983 1.00 78.19 352 PRO A N 1
ATOM 2800 C CA . PRO A 1 352 ? 11.677 -19.108 1.932 1.00 78.19 352 PRO A CA 1
ATOM 2801 C C . PRO A 1 352 ? 11.513 -18.445 3.307 1.00 78.19 352 PRO A C 1
ATOM 2803 O O . PRO A 1 352 ? 11.296 -19.121 4.314 1.00 78.19 352 PRO A O 1
ATOM 2806 N N . VAL A 1 353 ? 11.580 -17.110 3.346 1.00 79.44 353 VAL A N 1
ATOM 2807 C CA . VAL A 1 353 ? 11.417 -16.311 4.570 1.00 79.44 353 VAL A CA 1
ATOM 2808 C C . VAL A 1 353 ? 10.150 -15.476 4.489 1.00 79.44 353 VAL A C 1
ATOM 2810 O O . VAL A 1 353 ? 10.039 -14.553 3.686 1.00 79.44 353 VAL A O 1
ATOM 2813 N N . ASN A 1 354 ? 9.209 -15.761 5.385 1.00 79.81 354 ASN A N 1
ATOM 2814 C CA . ASN A 1 354 ? 8.066 -14.890 5.614 1.00 79.81 354 ASN A CA 1
ATOM 2815 C C . ASN A 1 354 ? 8.493 -13.694 6.466 1.00 79.81 354 ASN A C 1
ATOM 2817 O O . ASN A 1 354 ? 9.114 -13.865 7.511 1.00 79.81 354 ASN A O 1
ATOM 2821 N N . PHE A 1 355 ? 8.119 -12.495 6.030 1.00 80.88 355 PHE A N 1
ATOM 2822 C CA . PHE A 1 355 ? 8.461 -11.245 6.701 1.00 80.88 355 PHE A CA 1
ATOM 2823 C C . PHE A 1 355 ? 7.233 -10.350 6.870 1.00 80.88 355 PHE A C 1
ATOM 2825 O O . PHE A 1 355 ? 6.248 -10.452 6.130 1.00 80.88 355 PHE A O 1
ATOM 2832 N N . SER A 1 356 ? 7.291 -9.454 7.847 1.00 78.19 356 SER A N 1
ATOM 2833 C CA . SER A 1 356 ? 6.251 -8.456 8.138 1.00 78.19 356 SER A CA 1
ATOM 2834 C C . SER A 1 356 ? 6.777 -7.024 8.071 1.00 78.19 356 SER A C 1
ATOM 2836 O O . SER A 1 356 ? 5.994 -6.073 8.030 1.00 78.19 356 SER A O 1
ATOM 2838 N N . LEU A 1 357 ? 8.099 -6.872 8.026 1.00 83.38 357 LEU A N 1
ATOM 2839 C CA . LEU A 1 357 ? 8.792 -5.601 7.962 1.00 83.38 357 LEU A CA 1
ATOM 2840 C C . LEU A 1 357 ? 9.763 -5.603 6.792 1.00 83.38 357 LEU A C 1
ATOM 2842 O O . LEU A 1 357 ? 10.421 -6.610 6.541 1.00 83.38 357 LEU A O 1
ATOM 2846 N N . ALA A 1 358 ? 9.895 -4.467 6.115 1.00 90.31 358 ALA A N 1
ATOM 2847 C CA . ALA A 1 358 ? 10.977 -4.253 5.165 1.00 90.31 358 ALA A CA 1
ATOM 2848 C C . ALA A 1 358 ? 11.513 -2.825 5.196 1.00 90.31 358 ALA A C 1
ATOM 2850 O O . ALA A 1 358 ? 10.853 -1.896 5.652 1.00 90.31 358 ALA A O 1
ATOM 2851 N N . THR A 1 359 ? 12.725 -2.636 4.689 1.00 90.19 359 THR A N 1
ATOM 2852 C CA . THR A 1 359 ? 13.321 -1.313 4.494 1.00 90.19 359 THR A CA 1
ATOM 2853 C C . THR A 1 359 ? 14.292 -1.328 3.318 1.00 90.19 359 THR A C 1
ATOM 2855 O O . THR A 1 359 ? 14.893 -2.365 3.011 1.00 90.19 359 THR A O 1
ATOM 2858 N N . MET A 1 360 ? 14.462 -0.178 2.666 1.00 88.69 360 MET A N 1
ATOM 2859 C CA . MET A 1 360 ? 15.512 0.013 1.667 1.00 88.69 360 MET A CA 1
ATOM 2860 C C . MET A 1 360 ? 16.859 0.188 2.356 1.00 88.69 360 MET A C 1
ATOM 2862 O O . MET A 1 360 ? 17.007 0.952 3.308 1.00 88.69 360 MET A O 1
ATOM 2866 N N . VAL A 1 361 ? 17.877 -0.506 1.860 1.00 83.00 361 VAL A N 1
ATOM 2867 C CA . VAL A 1 361 ? 19.225 -0.411 2.423 1.00 83.00 361 VAL A CA 1
ATOM 2868 C C . VAL A 1 361 ? 19.968 0.755 1.786 1.00 83.00 361 VAL A C 1
ATOM 2870 O O . VAL A 1 361 ? 19.862 0.991 0.581 1.00 83.00 361 VAL A O 1
ATOM 2873 N N . HIS A 1 362 ? 20.844 1.385 2.569 1.00 68.81 362 HIS A N 1
ATOM 2874 C CA . HIS A 1 362 ? 21.843 2.348 2.096 1.00 68.81 362 HIS A CA 1
ATOM 2875 C C . HIS A 1 362 ? 22.719 1.831 0.927 1.00 68.81 362 HIS A C 1
ATOM 2877 O O . HIS A 1 362 ? 23.303 2.609 0.182 1.00 68.81 362 HIS A O 1
ATOM 2883 N N . GLY A 1 363 ? 22.787 0.511 0.714 1.00 67.31 363 GLY A N 1
ATOM 2884 C CA . GLY A 1 363 ? 23.437 -0.103 -0.447 1.00 67.31 363 GLY A CA 1
ATOM 2885 C C . GLY A 1 363 ? 22.730 0.137 -1.788 1.00 67.31 363 GLY A C 1
ATOM 2886 O O . GLY A 1 363 ? 23.278 -0.252 -2.820 1.00 67.31 363 GLY A O 1
ATOM 2887 N N . THR A 1 364 ? 21.556 0.775 -1.792 1.00 83.12 364 THR A N 1
ATOM 2888 C CA . THR A 1 364 ? 20.840 1.239 -2.989 1.00 83.12 364 THR A CA 1
ATOM 2889 C C . THR A 1 364 ? 21.619 2.371 -3.653 1.00 83.12 364 THR A C 1
ATOM 2891 O O . THR A 1 364 ? 21.882 3.409 -3.048 1.00 83.12 364 THR A O 1
ATOM 2894 N N . CYS A 1 365 ? 22.013 2.176 -4.909 1.00 84.81 365 CYS A N 1
ATOM 2895 C CA . CYS A 1 365 ? 22.830 3.125 -5.653 1.00 84.81 365 CYS A CA 1
ATOM 2896 C C . CYS A 1 365 ? 21.968 3.832 -6.693 1.00 84.81 365 CYS A C 1
ATOM 2898 O O . CYS A 1 365 ? 21.565 3.231 -7.691 1.00 84.81 365 CYS A O 1
ATOM 2900 N N . CYS A 1 366 ? 21.716 5.115 -6.447 1.00 86.94 366 CYS A N 1
ATOM 2901 C CA . CYS A 1 366 ? 21.055 6.004 -7.389 1.00 86.94 366 CYS A CA 1
ATOM 2902 C C . CYS A 1 366 ? 21.960 7.200 -7.688 1.00 86.94 366 CYS A C 1
ATOM 2904 O O . CYS A 1 366 ? 22.548 7.788 -6.777 1.00 86.94 366 CYS A O 1
ATOM 2906 N N . ILE A 1 367 ? 22.027 7.602 -8.953 1.00 86.69 367 ILE A N 1
ATOM 2907 C CA . ILE A 1 367 ? 22.571 8.893 -9.364 1.00 86.69 367 ILE A CA 1
ATOM 2908 C C . ILE A 1 367 ? 21.374 9.831 -9.487 1.00 86.69 367 ILE A C 1
ATOM 2910 O O . ILE A 1 367 ? 20.577 9.696 -10.411 1.00 86.69 367 ILE A O 1
ATOM 2914 N N . VAL A 1 368 ? 21.239 10.773 -8.553 1.00 88.81 368 VAL A N 1
ATOM 2915 C CA . VAL A 1 368 ? 20.137 11.751 -8.531 1.00 88.81 368 VAL A CA 1
ATOM 2916 C C . VAL A 1 368 ? 20.720 13.156 -8.702 1.00 88.81 368 VAL A C 1
ATOM 2918 O O . VAL A 1 368 ? 21.106 13.790 -7.716 1.00 88.81 368 VAL A O 1
ATOM 2921 N N . PRO A 1 369 ? 20.883 13.639 -9.948 1.00 83.56 369 PRO A N 1
ATOM 2922 C CA . PRO A 1 369 ? 21.339 14.999 -10.207 1.00 83.56 369 PRO A CA 1
ATOM 2923 C C . PRO A 1 369 ? 20.388 16.060 -9.632 1.00 83.56 369 PRO A C 1
ATOM 2925 O O . PRO A 1 369 ? 19.220 15.792 -9.342 1.00 83.56 369 PRO A O 1
ATOM 2928 N N . SER A 1 370 ? 20.859 17.307 -9.535 1.00 79.44 370 SER A N 1
ATOM 2929 C CA . SER A 1 370 ? 19.983 18.447 -9.238 1.00 79.44 370 SER A CA 1
ATOM 2930 C C . SER A 1 370 ? 18.807 18.491 -10.216 1.00 79.44 370 SER A C 1
ATOM 2932 O O . SER A 1 370 ? 19.015 18.224 -11.396 1.00 79.44 370 SER A O 1
ATOM 2934 N N . GLU A 1 371 ? 17.618 18.877 -9.737 1.00 87.12 371 GLU A N 1
ATOM 2935 C CA . GLU A 1 371 ? 16.368 18.943 -10.527 1.00 87.12 371 GLU A CA 1
ATOM 2936 C C . GLU A 1 371 ? 15.718 17.581 -10.834 1.00 87.12 371 GLU A C 1
ATOM 2938 O O . GLU A 1 371 ? 14.746 17.516 -11.588 1.00 87.12 371 GLU A O 1
ATOM 2943 N N . THR A 1 372 ? 16.204 16.502 -10.212 1.00 89.50 372 THR A N 1
ATOM 2944 C CA . THR A 1 372 ? 15.630 15.153 -10.330 1.00 89.50 372 THR A CA 1
ATOM 2945 C C . THR A 1 372 ? 15.271 14.561 -8.965 1.00 89.50 372 THR A C 1
ATOM 2947 O O . THR A 1 372 ? 15.775 15.019 -7.937 1.00 89.50 372 THR A O 1
ATOM 2950 N N . SER A 1 373 ? 14.397 13.551 -8.940 1.00 90.88 373 SER A N 1
ATOM 2951 C CA . SER A 1 373 ? 14.098 12.762 -7.737 1.00 90.88 373 SER A CA 1
ATOM 2952 C C . SER A 1 373 ? 13.844 11.291 -8.066 1.00 90.88 373 SER A C 1
ATOM 2954 O O . SER A 1 373 ? 13.459 10.954 -9.189 1.00 90.88 373 SER A O 1
ATOM 2956 N N . VAL A 1 374 ? 14.068 10.428 -7.072 1.00 91.94 374 VAL A N 1
ATOM 2957 C CA . VAL A 1 374 ? 13.733 9.000 -7.109 1.00 91.94 374 VAL A CA 1
ATOM 2958 C C . VAL A 1 374 ? 13.031 8.649 -5.803 1.00 91.94 374 VAL A C 1
ATOM 2960 O O . VAL A 1 374 ? 13.640 8.731 -4.739 1.00 91.94 374 VAL A O 1
ATOM 2963 N N . ASP A 1 375 ? 11.764 8.258 -5.899 1.00 92.31 375 ASP A N 1
ATOM 2964 C CA . ASP A 1 375 ? 10.934 7.880 -4.755 1.00 92.31 375 ASP A CA 1
ATOM 2965 C C . ASP A 1 375 ? 10.698 6.362 -4.783 1.00 92.31 375 ASP A C 1
ATOM 2967 O O . ASP A 1 375 ? 10.206 5.844 -5.788 1.00 92.31 375 ASP A O 1
ATOM 2971 N N . PHE A 1 376 ? 11.048 5.644 -3.710 1.00 94.44 376 PHE A N 1
ATOM 2972 C CA . PHE A 1 376 ? 10.898 4.187 -3.629 1.00 94.44 376 PHE A CA 1
ATOM 2973 C C . PHE A 1 376 ? 9.667 3.767 -2.830 1.00 94.44 376 PHE A C 1
ATOM 2975 O O . PHE A 1 376 ? 9.261 4.416 -1.864 1.00 94.44 376 PHE A O 1
ATOM 2982 N N . PHE A 1 377 ? 9.106 2.628 -3.223 1.00 93.62 377 PHE A N 1
ATOM 2983 C CA . PHE A 1 377 ? 7.967 1.998 -2.583 1.00 93.62 377 PHE A CA 1
ATOM 2984 C C . PHE A 1 377 ? 8.153 0.479 -2.543 1.00 93.62 377 PHE A C 1
ATOM 2986 O O . PHE A 1 377 ? 8.683 -0.111 -3.486 1.00 93.62 377 PHE A O 1
ATOM 2993 N N . LEU A 1 378 ? 7.679 -0.157 -1.473 1.00 94.00 378 LEU A N 1
ATOM 2994 C CA . LEU A 1 378 ? 7.700 -1.613 -1.302 1.00 94.00 378 LEU A CA 1
ATOM 2995 C C . LEU A 1 378 ? 6.282 -2.166 -1.228 1.00 94.00 378 LEU A C 1
ATOM 2997 O O . LEU A 1 378 ? 5.375 -1.486 -0.751 1.00 94.00 378 LEU A O 1
ATOM 3001 N N . SER A 1 379 ? 6.107 -3.408 -1.663 1.00 89.94 379 SER A N 1
ATOM 3002 C CA . SER A 1 379 ? 4.831 -4.123 -1.619 1.00 89.94 379 SER A CA 1
ATOM 3003 C C . SER A 1 379 ? 5.051 -5.627 -1.408 1.00 89.94 379 SER A C 1
ATOM 3005 O O . SER A 1 379 ? 6.104 -6.145 -1.776 1.00 89.94 379 SER A O 1
ATOM 3007 N N . LYS A 1 380 ? 4.074 -6.337 -0.825 1.00 87.06 380 LYS A N 1
ATOM 3008 C CA . LYS A 1 380 ? 4.056 -7.818 -0.781 1.00 87.06 380 LYS A CA 1
ATOM 3009 C C . LYS A 1 380 ? 3.170 -8.446 -1.858 1.00 87.06 380 LYS A C 1
ATOM 3011 O O . LYS A 1 380 ? 3.343 -9.623 -2.152 1.00 87.06 380 LYS A O 1
ATOM 3016 N N . ASP A 1 381 ? 2.255 -7.678 -2.439 1.00 79.38 381 ASP A N 1
ATOM 3017 C CA . ASP A 1 381 ? 1.224 -8.151 -3.371 1.00 79.38 381 ASP A CA 1
ATOM 3018 C C . ASP A 1 381 ? 1.319 -7.521 -4.771 1.00 79.38 381 ASP A C 1
ATOM 3020 O O . ASP A 1 381 ? 0.617 -7.937 -5.685 1.00 79.38 381 ASP A O 1
ATOM 3024 N N . GLY A 1 382 ? 2.189 -6.526 -4.961 1.00 82.31 382 GLY A N 1
ATOM 3025 C CA . GLY A 1 382 ? 2.309 -5.766 -6.208 1.00 82.31 382 GLY A CA 1
ATOM 3026 C C . GLY A 1 382 ? 1.203 -4.719 -6.400 1.00 82.31 382 GLY A C 1
ATOM 3027 O O . GLY A 1 382 ? 1.224 -3.977 -7.384 1.00 82.31 382 GLY A O 1
ATOM 3028 N N . VAL A 1 383 ? 0.267 -4.605 -5.452 1.00 79.62 383 VAL A N 1
ATOM 3029 C CA . VAL A 1 383 ? -0.902 -3.716 -5.513 1.00 79.62 383 VAL A CA 1
ATOM 3030 C C . VAL A 1 383 ? -0.774 -2.585 -4.496 1.00 79.62 383 VAL A C 1
ATOM 3032 O O . VAL A 1 383 ? -0.952 -1.415 -4.841 1.00 79.62 383 VAL A O 1
ATOM 3035 N N . ASN A 1 384 ? -0.405 -2.908 -3.257 1.00 76.81 384 ASN A N 1
ATOM 3036 C CA . ASN A 1 384 ? -0.317 -1.964 -2.152 1.00 76.81 384 ASN A CA 1
ATOM 3037 C C . ASN A 1 384 ? 1.119 -1.542 -1.904 1.00 76.81 384 ASN A C 1
ATOM 3039 O O . ASN A 1 384 ? 1.962 -2.341 -1.495 1.00 76.81 384 ASN A O 1
ATOM 3043 N N . TRP A 1 385 ? 1.379 -0.263 -2.150 1.00 84.62 385 TRP A N 1
ATOM 3044 C CA . TRP A 1 385 ? 2.717 0.303 -2.197 1.00 84.62 385 TRP A CA 1
ATOM 3045 C C . TRP A 1 385 ? 2.948 1.244 -1.023 1.00 84.62 385 TRP A C 1
ATOM 3047 O O . TRP A 1 385 ? 2.266 2.257 -0.881 1.00 84.62 385 TRP A O 1
ATOM 3057 N N . TYR A 1 386 ? 3.957 0.943 -0.215 1.00 86.31 386 TYR A N 1
ATOM 3058 C CA . TYR A 1 386 ? 4.323 1.742 0.947 1.00 86.31 386 TYR A CA 1
ATOM 3059 C C . TYR A 1 386 ? 5.601 2.522 0.667 1.00 86.31 386 TYR A C 1
ATOM 3061 O O . TYR A 1 386 ? 6.587 1.910 0.247 1.00 86.31 386 TYR A O 1
ATOM 3069 N N . PRO A 1 387 ? 5.621 3.844 0.904 1.00 87.75 387 PRO A N 1
ATOM 3070 C CA . PRO A 1 387 ? 6.803 4.654 0.662 1.00 87.75 387 PRO A CA 1
ATOM 3071 C C . PRO A 1 387 ? 7.947 4.244 1.590 1.00 87.75 387 PRO A C 1
ATOM 3073 O O . PRO A 1 387 ? 7.744 3.903 2.756 1.00 87.75 387 PRO A O 1
ATOM 3076 N N . THR A 1 388 ? 9.163 4.308 1.066 1.00 89.31 388 THR A N 1
ATOM 3077 C CA . THR A 1 388 ? 10.394 4.046 1.808 1.00 89.31 388 THR A CA 1
ATOM 3078 C C . THR A 1 388 ? 11.534 4.868 1.214 1.00 89.31 388 THR A C 1
ATOM 3080 O O . THR A 1 388 ? 11.496 5.271 0.050 1.00 89.31 388 THR A O 1
ATOM 3083 N N . SER A 1 389 ? 12.563 5.124 2.011 1.00 85.75 389 SER A N 1
ATOM 3084 C CA . SER A 1 389 ? 13.718 5.914 1.606 1.00 85.75 389 SER A CA 1
ATOM 3085 C C . SER A 1 389 ? 15.003 5.122 1.808 1.00 85.75 389 SER A C 1
ATOM 3087 O O . SER A 1 389 ? 15.130 4.324 2.732 1.00 85.75 389 SER A O 1
ATOM 3089 N N . TYR A 1 390 ? 15.965 5.364 0.920 1.00 83.00 390 TYR A N 1
ATOM 3090 C CA . TYR A 1 390 ? 17.299 4.760 0.930 1.00 83.00 390 TYR A CA 1
ATOM 3091 C C . TYR A 1 390 ? 18.384 5.705 1.486 1.00 83.00 390 TYR A C 1
ATOM 3093 O O . TYR A 1 390 ? 19.571 5.368 1.481 1.00 83.00 390 TYR A O 1
ATOM 3101 N N . LEU A 1 391 ? 18.001 6.910 1.926 1.00 80.31 391 LEU A N 1
ATOM 3102 C CA . LEU A 1 391 ? 18.913 7.911 2.487 1.00 80.31 391 LEU A CA 1
ATOM 3103 C C . LEU A 1 391 ? 19.383 7.510 3.899 1.00 80.31 391 LEU A C 1
ATOM 3105 O O . LEU A 1 391 ? 18.618 6.948 4.676 1.00 80.31 391 LEU A O 1
ATOM 3109 N N . GLU A 1 392 ? 20.630 7.835 4.263 1.00 64.38 392 GLU A N 1
ATOM 3110 C CA . GLU A 1 392 ? 21.214 7.456 5.572 1.00 64.38 392 GLU A CA 1
ATOM 3111 C C . GLU A 1 392 ? 20.435 8.004 6.779 1.00 64.38 392 GLU A C 1
ATOM 3113 O O . GLU A 1 392 ? 20.425 7.381 7.840 1.00 64.38 392 GLU A O 1
ATOM 3118 N N . ASP A 1 393 ? 19.767 9.148 6.614 1.00 60.50 393 ASP A N 1
ATOM 3119 C CA . ASP A 1 393 ? 19.053 9.838 7.692 1.00 60.50 393 ASP A CA 1
ATOM 3120 C C . ASP A 1 393 ? 17.568 9.439 7.805 1.00 60.50 393 ASP A C 1
ATOM 3122 O O . ASP A 1 393 ? 16.888 9.852 8.750 1.00 60.50 393 ASP A O 1
ATOM 3126 N N . SER A 1 394 ? 17.038 8.648 6.863 1.00 60.31 394 SER A N 1
ATOM 3127 C CA . SER A 1 394 ? 15.639 8.205 6.893 1.00 60.31 394 SER A CA 1
ATOM 3128 C C . SER A 1 394 ? 15.490 6.883 7.642 1.00 60.31 394 SER A C 1
ATOM 3130 O O . SER A 1 394 ? 16.038 5.861 7.240 1.00 60.31 394 SER A O 1
ATOM 3132 N N . ILE A 1 395 ? 14.705 6.895 8.719 1.00 62.62 395 ILE A N 1
ATOM 3133 C CA . ILE A 1 395 ? 14.332 5.708 9.504 1.00 62.62 395 ILE A CA 1
ATOM 3134 C C . ILE A 1 395 ? 13.005 5.165 8.949 1.00 62.62 395 ILE A C 1
ATOM 3136 O O . ILE A 1 395 ? 12.003 5.089 9.662 1.00 62.62 395 ILE A O 1
ATOM 3140 N N . ASP A 1 396 ? 12.984 4.827 7.660 1.00 75.81 396 ASP A N 1
ATOM 3141 C CA . ASP A 1 396 ? 11.757 4.411 6.978 1.00 75.81 396 ASP A CA 1
ATOM 3142 C C . ASP A 1 396 ? 11.678 2.882 6.928 1.00 75.81 396 ASP A C 1
ATOM 3144 O O . ASP A 1 396 ? 12.149 2.222 5.996 1.00 75.81 396 ASP A O 1
ATOM 3148 N N . VAL A 1 397 ? 11.089 2.312 7.981 1.00 82.25 397 VAL A N 1
ATOM 3149 C CA . VAL A 1 397 ? 10.706 0.897 8.032 1.00 82.25 397 VAL A CA 1
ATOM 3150 C C . VAL A 1 397 ? 9.258 0.778 7.574 1.00 82.25 397 VAL A C 1
ATOM 3152 O O . VAL A 1 397 ? 8.350 1.349 8.178 1.00 82.25 397 VAL A O 1
ATOM 3155 N N . VAL A 1 398 ? 9.046 0.014 6.509 1.00 82.50 398 VAL A N 1
ATOM 3156 C CA . VAL A 1 398 ? 7.721 -0.373 6.043 1.00 82.50 398 VAL A CA 1
ATOM 3157 C C . VAL A 1 398 ? 7.225 -1.504 6.926 1.00 82.50 398 VAL A C 1
ATOM 3159 O O . VAL A 1 398 ? 7.815 -2.582 6.977 1.00 82.50 398 VAL A O 1
ATOM 3162 N N . HIS A 1 399 ? 6.117 -1.248 7.609 1.00 80.00 399 HIS A N 1
ATOM 3163 C CA . HIS A 1 399 ? 5.345 -2.277 8.279 1.00 80.00 399 HIS A CA 1
ATOM 3164 C C . HIS A 1 399 ? 4.279 -2.764 7.308 1.00 80.00 399 HIS A C 1
ATOM 3166 O O . HIS A 1 399 ? 3.335 -2.034 7.009 1.00 80.00 399 HIS A O 1
ATOM 3172 N N . PHE A 1 400 ? 4.381 -4.017 6.874 1.00 76.12 400 PHE A N 1
ATOM 3173 C CA . PHE A 1 400 ? 3.282 -4.704 6.202 1.00 76.12 400 PHE A CA 1
ATOM 3174 C C . PHE A 1 400 ? 2.281 -5.172 7.259 1.00 76.12 400 PHE A C 1
ATOM 3176 O O . PHE A 1 400 ? 1.999 -6.358 7.431 1.00 76.12 400 PHE A O 1
ATOM 3183 N N . SER A 1 401 ? 1.774 -4.220 8.040 1.00 55.09 401 SER A N 1
ATOM 3184 C CA . SER A 1 401 ? 0.619 -4.433 8.892 1.00 55.09 401 SER A CA 1
ATOM 3185 C C . SER A 1 401 ? -0.606 -4.402 7.991 1.00 55.09 401 SER A C 1
ATOM 3187 O O . SER A 1 401 ? -1.102 -3.326 7.671 1.00 55.09 401 SER A O 1
ATOM 3189 N N . GLY A 1 402 ? -1.027 -5.581 7.536 1.00 52.25 402 GLY A N 1
ATOM 3190 C CA . GLY A 1 402 ? -2.355 -5.804 6.973 1.00 52.25 402 GLY A CA 1
ATOM 3191 C C . GLY A 1 402 ? -2.797 -4.807 5.908 1.00 52.25 402 GLY A C 1
ATOM 3192 O O . GLY A 1 402 ? -3.742 -4.061 6.148 1.00 52.25 402 GLY A O 1
ATOM 3193 N N . ILE A 1 403 ? -2.172 -4.822 4.728 1.00 38.00 403 ILE A N 1
ATOM 3194 C CA . ILE A 1 403 ? -2.878 -4.361 3.532 1.00 38.00 403 ILE A CA 1
ATOM 3195 C C . ILE A 1 403 ? -3.018 -5.518 2.550 1.00 38.00 403 ILE A C 1
ATOM 3197 O O . ILE A 1 403 ? -2.100 -6.290 2.285 1.00 38.00 403 ILE A O 1
ATOM 3201 N N . ALA A 1 404 ? -4.271 -5.625 2.150 1.00 44.94 404 ALA A N 1
ATOM 3202 C CA . ALA A 1 404 ? -4.938 -6.536 1.271 1.00 44.94 404 ALA A CA 1
ATOM 3203 C C . ALA A 1 404 ? -4.701 -6.192 -0.206 1.00 44.94 404 ALA A C 1
ATOM 3205 O O . ALA A 1 404 ? -5.071 -5.083 -0.574 1.00 44.94 404 ALA A O 1
ATOM 3206 N N . ASN A 1 405 ? -4.218 -7.109 -1.060 1.00 35.12 405 ASN A N 1
ATOM 3207 C CA . ASN A 1 405 ? -4.993 -7.598 -2.218 1.00 35.12 405 ASN A CA 1
ATOM 3208 C C . ASN A 1 405 ? -4.381 -8.817 -2.945 1.00 35.12 405 ASN A C 1
ATOM 3210 O O . ASN A 1 405 ? -3.175 -9.005 -3.003 1.00 35.12 405 ASN A O 1
ATOM 3214 N N . ASP A 1 406 ? -5.295 -9.625 -3.492 1.00 29.28 406 ASP A N 1
ATOM 3215 C CA . ASP A 1 406 ? -5.172 -10.662 -4.535 1.00 29.28 406 ASP A CA 1
ATOM 3216 C C . ASP A 1 406 ? -4.798 -12.124 -4.223 1.00 29.28 406 ASP A C 1
ATOM 3218 O O . ASP A 1 406 ? -4.885 -12.967 -5.116 1.00 29.28 406 ASP A O 1
ATOM 3222 N N . SER A 1 407 ? -4.602 -12.517 -2.964 1.00 26.84 407 SER A N 1
ATOM 3223 C CA . SER A 1 407 ? -4.821 -13.926 -2.542 1.00 26.84 407 SER A CA 1
ATOM 3224 C C . SER A 1 407 ? -5.849 -14.063 -1.415 1.00 26.84 407 SER A C 1
ATOM 3226 O O . SER A 1 407 ? -5.888 -15.045 -0.673 1.00 26.84 407 SER A O 1
ATOM 3228 N N . ILE A 1 408 ? -6.710 -13.053 -1.297 1.00 37.19 408 ILE A N 1
ATOM 3229 C CA . ILE A 1 408 ? -7.655 -12.886 -0.200 1.00 37.19 408 ILE A CA 1
ATOM 3230 C C . ILE A 1 408 ? -8.951 -13.608 -0.538 1.00 37.19 408 ILE A C 1
ATOM 3232 O O . ILE A 1 408 ? -9.674 -13.214 -1.451 1.00 37.19 408 ILE A O 1
ATOM 3236 N N . TYR A 1 409 ? -9.298 -14.616 0.254 1.00 32.38 409 TYR A N 1
ATOM 3237 C CA . TYR A 1 409 ? -10.700 -14.975 0.419 1.00 32.38 409 TYR A CA 1
ATOM 3238 C C . TYR A 1 409 ? -11.344 -13.918 1.319 1.00 32.38 409 TYR A C 1
ATOM 3240 O O . TYR A 1 409 ? -11.406 -14.085 2.534 1.00 32.38 409 TYR A O 1
ATOM 3248 N N . VAL A 1 410 ? -11.794 -12.806 0.731 1.00 34.38 410 VAL A N 1
ATOM 3249 C CA . VAL A 1 410 ? -12.892 -12.050 1.334 1.00 34.38 410 VAL A CA 1
ATOM 3250 C C . VAL A 1 410 ? -14.104 -12.930 1.074 1.00 34.38 410 VAL A C 1
ATOM 3252 O O . VAL A 1 410 ? -14.537 -13.055 -0.072 1.00 34.38 410 VAL A O 1
ATOM 3255 N N . MET A 1 411 ? -14.592 -13.631 2.096 1.00 37.47 411 MET A N 1
ATOM 3256 C CA . MET A 1 411 ? -15.936 -14.195 2.019 1.00 37.47 411 MET A CA 1
ATOM 3257 C C . MET A 1 411 ? -16.904 -13.012 2.073 1.00 37.47 411 MET A C 1
ATOM 3259 O O . MET A 1 411 ? -17.394 -12.651 3.135 1.00 37.47 411 MET A O 1
ATOM 3263 N N . ASP A 1 412 ? -17.114 -12.370 0.925 1.00 36.72 412 ASP A N 1
ATOM 3264 C CA . ASP A 1 412 ? -18.273 -11.517 0.684 1.00 36.72 412 ASP A CA 1
ATOM 3265 C C . ASP A 1 412 ? -19.442 -12.504 0.542 1.00 36.72 412 ASP A C 1
ATOM 3267 O O . ASP A 1 412 ? -19.764 -12.963 -0.557 1.00 36.72 412 ASP A O 1
ATOM 3271 N N . GLU A 1 413 ? -19.965 -12.997 1.673 1.00 39.94 413 GLU A N 1
ATOM 3272 C CA . GLU A 1 413 ? -21.225 -13.735 1.642 1.00 39.94 413 GLU A CA 1
ATOM 3273 C C . GLU A 1 413 ? -22.261 -12.778 1.056 1.00 39.94 413 GLU A C 1
ATOM 3275 O O . GLU A 1 413 ? -22.461 -11.683 1.583 1.00 39.94 413 GLU A O 1
ATOM 3280 N N . ASP A 1 414 ? -22.850 -13.182 -0.078 1.00 34.59 414 ASP A N 1
ATOM 3281 C CA . ASP A 1 414 ? -23.926 -12.483 -0.777 1.00 34.59 414 ASP A CA 1
ATOM 3282 C C . ASP A 1 414 ? -24.774 -11.705 0.223 1.00 34.59 414 ASP A C 1
ATOM 3284 O O . ASP A 1 414 ? -25.370 -12.322 1.106 1.00 34.59 414 ASP A O 1
ATOM 3288 N N . LYS A 1 415 ? -24.804 -10.372 0.078 1.00 37.38 415 LYS A N 1
ATOM 3289 C CA . LYS A 1 415 ? -25.585 -9.434 0.894 1.00 37.38 415 LYS A CA 1
ATOM 3290 C C . LYS A 1 415 ? -26.994 -9.976 1.128 1.00 37.38 415 LYS A C 1
ATOM 3292 O O . LYS A 1 415 ? -27.910 -9.691 0.358 1.00 37.38 415 LYS A O 1
ATOM 3297 N N . SER A 1 416 ? -27.178 -10.758 2.186 1.00 34.66 416 SER A N 1
ATOM 3298 C CA . SER A 1 416 ? -28.498 -11.097 2.673 1.00 34.66 416 SER A CA 1
ATOM 3299 C C . SER A 1 416 ? -29.057 -9.799 3.225 1.00 34.66 416 SER A C 1
ATOM 3301 O O . SER A 1 416 ? -28.359 -9.111 3.970 1.00 34.66 416 SER A O 1
ATOM 3303 N N . ASP A 1 417 ? -30.287 -9.454 2.854 1.00 38.50 417 ASP A N 1
ATOM 3304 C CA . ASP A 1 417 ? -30.933 -8.185 3.219 1.00 38.50 417 ASP A CA 1
ATOM 3305 C C . ASP A 1 417 ? -30.969 -7.910 4.749 1.00 38.50 417 ASP A C 1
ATOM 3307 O O . ASP A 1 417 ? -31.247 -6.782 5.156 1.00 38.50 417 ASP A O 1
ATOM 3311 N N . ASP A 1 418 ? -30.595 -8.886 5.589 1.00 40.34 418 ASP A N 1
ATOM 3312 C CA . ASP A 1 418 ? -30.403 -8.774 7.037 1.00 40.34 418 ASP A CA 1
ATOM 3313 C C . ASP A 1 418 ? -28.909 -8.941 7.443 1.00 40.34 418 ASP A C 1
ATOM 3315 O O . ASP A 1 418 ? -28.375 -10.050 7.467 1.00 40.34 418 ASP A O 1
ATOM 3319 N N . ALA A 1 419 ? -28.211 -7.854 7.814 1.00 40.94 419 ALA A N 1
ATOM 3320 C CA . ALA A 1 419 ? -26.807 -7.900 8.295 1.00 40.94 419 ALA A CA 1
ATOM 3321 C C . ALA A 1 419 ? -26.650 -8.337 9.771 1.00 40.94 419 ALA A C 1
ATOM 3323 O O . ALA A 1 419 ? -25.547 -8.605 10.251 1.00 40.94 419 ALA A O 1
ATOM 3324 N N . LEU A 1 420 ? -27.759 -8.417 10.505 1.00 40.91 420 LEU A N 1
ATOM 3325 C CA . LEU A 1 420 ? -27.834 -8.976 11.852 1.00 40.91 420 LEU A CA 1
ATOM 3326 C C . LEU A 1 420 ? -28.667 -10.257 11.761 1.00 40.91 420 LEU A C 1
ATOM 3328 O O . LEU A 1 420 ? -29.862 -10.184 11.475 1.00 40.91 420 LEU A O 1
ATOM 3332 N N . ILE A 1 421 ? -28.066 -11.429 11.999 1.00 42.47 421 ILE A N 1
ATOM 3333 C CA . ILE A 1 421 ? -28.833 -12.683 12.012 1.00 42.47 421 ILE A CA 1
ATOM 3334 C C . ILE A 1 421 ? -29.821 -12.620 13.183 1.00 42.47 421 ILE A C 1
ATOM 3336 O O . ILE A 1 421 ? -29.428 -12.676 14.346 1.00 42.47 421 ILE A O 1
ATOM 3340 N N . MET A 1 422 ? -31.117 -12.548 12.885 1.00 38.44 422 MET A N 1
ATOM 3341 C CA . MET A 1 422 ? -32.191 -12.925 13.815 1.00 38.44 422 MET A CA 1
ATOM 3342 C C . MET A 1 422 ? -32.773 -14.309 13.491 1.00 38.44 422 MET A C 1
ATOM 3344 O O . MET A 1 422 ? -33.817 -14.686 14.029 1.00 38.44 422 MET A O 1
ATOM 3348 N N . ASP A 1 423 ? -32.136 -15.092 12.616 1.00 38.81 423 ASP A N 1
ATOM 3349 C CA . ASP A 1 423 ? -32.567 -16.466 12.389 1.00 38.81 423 ASP A CA 1
ATOM 3350 C C . ASP A 1 423 ? -32.115 -17.368 13.546 1.00 38.81 423 ASP A C 1
ATOM 3352 O O . ASP A 1 423 ? -30.992 -17.877 13.600 1.00 38.81 423 ASP A O 1
ATOM 3356 N N . ASN A 1 424 ? -33.039 -17.583 14.484 1.00 40.53 424 ASN A N 1
ATOM 3357 C CA . ASN A 1 424 ? -32.901 -18.514 15.602 1.00 40.53 424 ASN A CA 1
ATOM 3358 C C . ASN A 1 424 ? -32.462 -19.927 15.167 1.00 40.53 424 ASN A C 1
ATOM 3360 O O . ASN A 1 424 ? -32.002 -20.690 16.012 1.00 40.53 424 ASN A O 1
ATOM 3364 N N . ASN A 1 425 ? -32.586 -20.303 13.888 1.00 40.03 425 ASN A N 1
ATOM 3365 C CA . ASN A 1 425 ? -32.195 -21.628 13.407 1.00 40.03 425 ASN A CA 1
ATOM 3366 C C . ASN A 1 425 ? -30.676 -21.822 13.266 1.00 40.03 425 ASN A C 1
ATOM 3368 O O . ASN A 1 425 ? -30.210 -22.939 13.486 1.00 40.03 425 ASN A O 1
ATOM 3372 N N . ILE A 1 426 ? -29.898 -20.775 12.952 1.00 43.97 426 ILE A N 1
ATOM 3373 C CA . ILE A 1 426 ? -28.426 -20.873 12.911 1.00 43.97 426 ILE A CA 1
ATOM 3374 C C . ILE A 1 426 ? -27.880 -20.912 14.345 1.00 43.97 426 ILE A C 1
ATOM 3376 O O . ILE A 1 426 ? -27.070 -21.773 14.670 1.00 43.97 426 ILE A O 1
ATOM 3380 N N . PHE A 1 427 ? -28.403 -20.081 15.251 1.00 43.44 427 PHE A N 1
ATOM 3381 C CA . PHE A 1 427 ? -27.977 -20.067 16.658 1.00 43.44 427 PHE A CA 1
ATOM 3382 C C . PHE A 1 427 ? -28.430 -21.296 17.462 1.00 43.44 427 PHE A C 1
ATOM 3384 O O . PHE A 1 427 ? -27.710 -21.730 18.359 1.00 43.44 427 PHE A O 1
ATOM 3391 N N . ALA A 1 428 ? -29.560 -21.922 17.107 1.00 45.00 428 ALA A N 1
ATOM 3392 C CA . ALA A 1 428 ? -30.010 -23.175 17.722 1.00 45.00 428 ALA A CA 1
ATOM 3393 C C . ALA A 1 428 ? -29.104 -24.380 17.402 1.00 45.00 428 ALA A C 1
ATOM 3395 O O . ALA A 1 428 ? -29.116 -25.358 18.148 1.00 45.00 428 ALA A O 1
ATOM 3396 N N . LEU A 1 429 ? -28.316 -24.325 16.320 1.00 47.34 429 LEU A N 1
ATOM 3397 C CA . LEU A 1 429 ? -27.309 -25.343 15.990 1.00 47.34 429 LEU A CA 1
ATOM 3398 C C . LEU A 1 429 ? -26.050 -25.231 16.865 1.00 47.34 429 LEU A C 1
ATOM 3400 O O . LEU A 1 429 ? -25.378 -26.240 17.079 1.00 47.34 429 LEU A O 1
ATOM 3404 N N . TYR A 1 430 ? -25.753 -24.035 17.383 1.00 47.19 430 TYR A N 1
ATOM 3405 C CA . TYR A 1 430 ? -24.544 -23.742 18.161 1.00 47.19 430 TYR A CA 1
ATOM 3406 C C . TYR A 1 430 ? -24.806 -23.485 19.660 1.00 47.19 430 TYR A C 1
ATOM 3408 O O . TYR A 1 430 ? -23.853 -23.255 20.397 1.00 47.19 430 TYR A O 1
ATOM 3416 N N . ASP A 1 431 ? -26.066 -23.563 20.114 1.00 48.47 431 ASP A N 1
ATOM 3417 C CA . ASP A 1 431 ? -26.511 -23.334 21.508 1.00 48.47 431 ASP A CA 1
ATOM 3418 C C . ASP A 1 431 ? -26.052 -21.974 22.079 1.00 48.47 431 ASP A C 1
ATOM 3420 O O . ASP A 1 431 ? -25.720 -21.830 23.256 1.00 48.47 431 ASP A O 1
ATOM 3424 N N . ILE A 1 432 ? -25.997 -20.962 21.208 1.00 51.94 432 ILE A N 1
ATOM 3425 C CA . ILE A 1 432 ? -25.549 -19.614 21.557 1.00 51.94 432 ILE A CA 1
ATOM 3426 C C . ILE A 1 432 ? -26.707 -18.864 22.225 1.00 51.94 432 ILE A C 1
ATOM 3428 O O . ILE A 1 432 ? -27.782 -18.708 21.641 1.00 51.94 432 ILE A O 1
ATOM 3432 N N . ASP A 1 433 ? -26.485 -18.382 23.448 1.00 48.47 433 ASP A N 1
ATOM 3433 C CA . ASP A 1 433 ? -27.466 -17.595 24.192 1.00 48.47 433 ASP A CA 1
ATOM 3434 C C . ASP A 1 433 ? -27.676 -16.227 23.517 1.00 48.47 433 ASP A C 1
ATOM 3436 O O . ASP A 1 433 ? -26.811 -15.355 23.536 1.00 48.47 433 ASP A O 1
ATOM 3440 N N . THR A 1 434 ? -28.838 -16.033 22.893 1.00 47.72 434 THR A N 1
ATOM 3441 C CA . THR A 1 434 ? -29.236 -14.769 22.253 1.00 47.72 434 THR A CA 1
ATOM 3442 C C . THR A 1 434 ? -29.950 -13.815 23.219 1.00 47.72 434 THR A C 1
ATOM 3444 O O . THR A 1 434 ? -30.388 -12.736 22.818 1.00 47.72 434 THR A O 1
ATOM 3447 N N . SER A 1 435 ? -30.076 -14.163 24.508 1.00 46.25 435 SER A N 1
ATOM 3448 C CA . SER A 1 435 ? -30.843 -13.400 25.504 1.00 46.25 435 SER A CA 1
ATOM 3449 C C . SER A 1 435 ? -30.108 -12.189 26.099 1.00 46.25 435 SER A C 1
ATOM 3451 O O . SER A 1 435 ? -30.366 -11.773 27.230 1.00 46.25 435 SER A O 1
ATOM 3453 N N . PHE A 1 436 ? -29.235 -11.544 25.326 1.00 52.94 436 PHE A N 1
ATOM 3454 C CA . PHE A 1 436 ? -28.513 -10.356 25.771 1.00 52.94 436 PHE A CA 1
ATOM 3455 C C . PHE A 1 436 ? -29.183 -9.094 25.238 1.00 52.94 436 PHE A C 1
ATOM 3457 O O . PHE A 1 436 ? -28.929 -8.632 24.133 1.00 52.94 436 PHE A O 1
ATOM 3464 N N . GLY A 1 437 ? -30.052 -8.495 26.053 1.00 60.03 437 GLY A N 1
ATOM 3465 C CA . GLY A 1 437 ? -30.834 -7.312 25.682 1.00 60.03 437 GLY A CA 1
ATOM 3466 C C . GLY A 1 437 ? -30.034 -6.045 25.341 1.00 60.03 437 GLY A C 1
ATOM 3467 O O . GLY A 1 437 ? -30.655 -5.010 25.160 1.00 60.03 437 GLY A O 1
ATOM 3468 N N . THR A 1 438 ? -28.703 -6.068 25.281 1.00 72.19 438 THR A N 1
ATOM 3469 C CA . THR A 1 438 ? -27.833 -4.930 24.912 1.00 72.19 438 THR A CA 1
ATOM 3470 C C . THR A 1 438 ? -26.663 -5.351 24.019 1.00 72.19 438 THR A C 1
ATOM 3472 O O . THR A 1 438 ? -25.732 -4.572 23.808 1.00 72.19 438 THR A O 1
ATOM 3475 N N . GLU A 1 439 ? -26.678 -6.573 23.486 1.00 83.50 439 GLU A N 1
ATOM 3476 C CA . GLU A 1 439 ? -25.580 -7.139 22.699 1.00 83.50 439 GLU A CA 1
ATOM 3477 C C . GLU A 1 439 ? -26.143 -7.860 21.473 1.00 83.50 439 GLU A C 1
ATOM 3479 O O . GLU A 1 439 ? -27.255 -8.379 21.511 1.00 83.50 439 GLU A O 1
ATOM 3484 N N . ALA A 1 440 ? -25.387 -7.878 20.381 1.00 77.69 440 ALA A N 1
ATOM 3485 C CA . ALA A 1 440 ? -25.749 -8.608 19.175 1.00 77.69 440 ALA A CA 1
ATOM 3486 C C . ALA A 1 440 ? -24.524 -9.321 18.604 1.00 77.69 440 ALA A C 1
ATOM 3488 O O . ALA A 1 440 ? -23.411 -8.791 18.646 1.00 77.69 440 ALA A O 1
ATOM 3489 N N . LEU A 1 441 ? -24.748 -10.517 18.067 1.00 78.19 441 LEU A N 1
ATOM 3490 C CA . LEU A 1 441 ? -23.775 -11.222 17.241 1.00 78.19 441 LEU A CA 1
ATOM 3491 C C . LEU A 1 441 ? -23.978 -10.819 15.786 1.00 78.19 441 LEU A C 1
ATOM 3493 O O . LEU A 1 441 ? -25.110 -10.644 15.332 1.00 78.19 441 LEU A O 1
ATOM 3497 N N . LEU A 1 442 ? -22.873 -10.640 15.077 1.00 79.00 442 LEU A N 1
ATOM 3498 C CA . LEU A 1 442 ? -22.894 -10.261 13.672 1.00 79.00 442 LEU A CA 1
ATOM 3499 C C . LEU A 1 442 ? -23.145 -11.483 12.789 1.00 79.00 442 LEU A C 1
ATOM 3501 O O . LEU A 1 442 ? -22.793 -12.604 13.161 1.00 79.00 442 LEU A O 1
ATOM 3505 N N . ASN A 1 443 ? -23.708 -11.254 11.599 1.00 70.88 443 ASN A N 1
ATOM 3506 C CA . ASN A 1 443 ? -23.794 -12.257 10.534 1.00 70.88 443 ASN A CA 1
ATOM 3507 C C . ASN A 1 443 ? -22.430 -12.491 9.862 1.00 70.88 443 ASN A C 1
ATOM 3509 O O . ASN A 1 443 ? -22.295 -12.390 8.652 1.00 70.88 443 ASN A O 1
ATOM 3513 N N . ALA A 1 444 ? -21.393 -12.688 10.670 1.00 75.69 444 ALA A N 1
ATOM 3514 C CA . ALA A 1 444 ? -20.027 -12.899 10.228 1.00 75.69 444 ALA A CA 1
ATOM 3515 C C . ALA A 1 444 ? -19.311 -13.764 11.266 1.00 75.69 444 ALA A C 1
ATOM 3517 O O . ALA A 1 444 ? -19.383 -13.497 12.472 1.00 75.69 444 ALA A O 1
ATOM 3518 N N . TYR A 1 445 ? -18.608 -14.794 10.803 1.00 81.31 445 TYR A N 1
ATOM 3519 C CA . TYR A 1 445 ? -17.797 -15.655 11.653 1.00 81.31 445 TYR A CA 1
ATOM 3520 C C . TYR A 1 445 ? -16.571 -16.173 10.900 1.00 81.31 445 TYR A C 1
ATOM 3522 O O . TYR A 1 445 ? -16.540 -16.190 9.670 1.00 81.31 445 TYR A O 1
ATOM 3530 N N . VAL A 1 446 ? -15.558 -16.597 11.653 1.00 76.44 446 VAL A N 1
ATOM 3531 C CA . VAL A 1 446 ? -14.388 -17.303 11.130 1.00 76.44 446 VAL A CA 1
ATOM 3532 C C . VAL A 1 446 ? -14.568 -18.797 11.403 1.00 76.44 446 VAL A C 1
ATOM 3534 O O . VAL A 1 446 ? -14.694 -19.177 12.574 1.00 76.44 446 VAL A O 1
ATOM 3537 N N . PRO A 1 447 ? -14.587 -19.650 10.364 1.00 76.81 447 PRO A N 1
ATOM 3538 C CA . PRO A 1 447 ? -14.668 -21.095 10.528 1.00 76.81 447 PRO A CA 1
ATOM 3539 C C . PRO A 1 447 ? -13.515 -21.658 11.368 1.00 76.81 447 PRO A C 1
ATOM 3541 O O . PRO A 1 447 ? -12.388 -21.171 11.284 1.00 76.81 447 PRO A O 1
ATOM 3544 N N . ALA A 1 448 ? -13.774 -22.735 12.108 1.00 80.31 448 ALA A N 1
ATOM 3545 C CA . ALA A 1 448 ? -12.794 -23.409 12.962 1.00 80.31 448 ALA A CA 1
ATOM 3546 C C . ALA A 1 448 ? -11.497 -23.787 12.228 1.00 80.31 448 ALA A C 1
ATOM 3548 O O . ALA A 1 448 ? -10.404 -23.646 12.768 1.00 80.31 448 ALA A O 1
ATOM 3549 N N . GLU A 1 449 ? -11.606 -24.198 10.963 1.00 75.69 449 GLU A N 1
ATOM 3550 C CA . GLU A 1 449 ? -10.463 -24.557 10.111 1.00 75.69 449 GLU A CA 1
ATOM 3551 C C . GLU A 1 449 ? -9.570 -23.368 9.705 1.00 75.69 449 GLU A C 1
ATOM 3553 O O . GLU A 1 449 ? -8.483 -23.578 9.170 1.00 75.69 449 GLU A O 1
ATOM 3558 N N . LEU A 1 450 ? -10.026 -22.132 9.940 1.00 74.06 450 LEU A N 1
ATOM 3559 C CA . LEU A 1 450 ? -9.311 -20.883 9.655 1.00 74.06 450 LEU A CA 1
ATOM 3560 C C . LEU A 1 450 ? -9.023 -20.072 10.929 1.00 74.06 450 LEU A C 1
ATOM 3562 O O . LEU A 1 450 ? -8.385 -19.019 10.853 1.00 74.06 450 LEU A O 1
ATOM 3566 N N . ALA A 1 451 ? -9.487 -20.529 12.096 1.00 79.12 451 ALA A N 1
ATOM 3567 C CA . ALA A 1 451 ? -9.367 -19.804 13.358 1.00 79.12 451 ALA A CA 1
ATOM 3568 C C . ALA A 1 451 ? -7.901 -19.620 13.792 1.00 79.12 451 ALA A C 1
ATOM 3570 O O . ALA A 1 451 ? -7.543 -18.583 14.346 1.00 79.12 451 ALA A O 1
ATOM 3571 N N . ASP A 1 452 ? -7.029 -20.582 13.484 1.00 73.31 452 ASP A N 1
ATOM 3572 C CA . ASP A 1 452 ? -5.580 -20.510 13.718 1.00 73.31 452 ASP A CA 1
ATOM 3573 C C . ASP A 1 452 ? -4.867 -19.514 12.785 1.00 73.31 452 ASP A C 1
ATOM 3575 O O . ASP A 1 452 ? -3.814 -18.967 13.128 1.00 73.31 452 ASP A O 1
ATOM 3579 N N . LYS A 1 453 ? -5.467 -19.238 11.624 1.00 68.81 453 LYS A N 1
ATOM 3580 C CA . LYS A 1 453 ? -4.997 -18.258 10.640 1.00 68.81 453 LYS A CA 1
ATOM 3581 C C . LYS A 1 453 ? -5.556 -16.862 10.891 1.00 68.81 453 LYS A C 1
ATOM 3583 O O . LYS A 1 453 ? -5.036 -15.903 10.333 1.00 68.81 453 LYS A O 1
ATOM 3588 N N . PHE A 1 454 ? -6.582 -16.701 11.715 1.00 76.12 454 PHE A N 1
ATOM 3589 C CA . PHE A 1 454 ? -7.220 -15.409 11.950 1.00 76.12 454 PHE A CA 1
ATOM 3590 C C . PHE A 1 454 ? -6.268 -14.357 12.550 1.00 76.12 454 PHE A C 1
ATOM 3592 O O . PHE A 1 454 ? -5.570 -14.598 13.538 1.00 76.12 454 PHE A O 1
ATOM 3599 N N . VAL A 1 455 ? -6.261 -13.151 11.969 1.00 71.00 455 VAL A N 1
ATOM 3600 C CA . VAL A 1 455 ? -5.469 -12.007 12.445 1.00 71.00 455 VAL A CA 1
ATOM 3601 C C . VAL A 1 455 ? -6.385 -10.917 12.982 1.00 71.00 455 VAL A C 1
ATOM 3603 O O . VAL A 1 455 ? -6.807 -10.003 12.271 1.00 71.00 455 VAL A O 1
ATOM 3606 N N . LEU A 1 456 ? -6.627 -10.973 14.288 1.00 76.75 456 LEU A N 1
ATOM 3607 C CA . LEU A 1 456 ? -7.479 -10.016 14.986 1.00 76.75 456 LEU A CA 1
ATOM 3608 C C . LEU A 1 456 ? -7.031 -8.554 14.809 1.00 76.75 456 LEU A C 1
ATOM 3610 O O . LEU A 1 456 ? -7.866 -7.666 14.679 1.00 76.75 456 LEU A O 1
ATOM 3614 N N . GLN A 1 457 ? -5.720 -8.290 14.782 1.00 71.50 457 GLN A N 1
ATOM 3615 C CA . GLN A 1 457 ? -5.178 -6.926 14.691 1.00 71.50 457 GLN A CA 1
ATOM 3616 C C . GLN A 1 457 ? -5.570 -6.200 13.399 1.00 71.50 457 GLN A C 1
ATOM 3618 O O . GLN A 1 457 ? -5.563 -4.973 13.380 1.00 71.50 457 GLN A O 1
ATOM 3623 N N . ASN A 1 458 ? -5.915 -6.950 12.351 1.00 65.25 458 ASN A N 1
ATOM 3624 C CA . ASN A 1 458 ? -6.283 -6.408 11.047 1.00 65.25 458 ASN A CA 1
ATOM 3625 C C . ASN A 1 458 ? -7.786 -6.534 10.774 1.00 65.25 458 ASN A C 1
ATOM 3627 O O . ASN A 1 458 ? -8.216 -6.403 9.633 1.00 65.25 458 ASN A O 1
ATOM 3631 N N . THR A 1 459 ? -8.578 -6.840 11.802 1.00 76.31 459 THR A N 1
ATOM 3632 C CA . THR A 1 459 ? -10.028 -6.931 11.664 1.00 76.31 459 THR A CA 1
ATOM 3633 C C . THR A 1 459 ? -10.659 -5.560 11.855 1.00 76.31 459 THR A C 1
ATOM 3635 O O . THR A 1 459 ? -10.462 -4.905 12.884 1.00 76.31 459 THR A O 1
ATOM 3638 N N . ILE A 1 460 ? -11.432 -5.135 10.863 1.00 82.75 460 ILE A N 1
ATOM 3639 C CA . ILE A 1 460 ? -12.155 -3.871 10.835 1.00 82.75 460 ILE A CA 1
ATOM 3640 C C . ILE A 1 460 ? -13.641 -4.190 10.892 1.00 82.75 460 ILE A C 1
ATOM 3642 O O . ILE A 1 460 ? -14.200 -4.792 9.983 1.00 82.75 460 ILE A O 1
ATOM 3646 N N . VAL A 1 461 ? -14.289 -3.753 11.968 1.00 85.19 461 VAL A N 1
ATOM 3647 C CA . VAL A 1 461 ? -15.742 -3.852 12.100 1.00 85.19 461 VAL A CA 1
ATOM 3648 C C . VAL A 1 461 ? -16.331 -2.472 11.835 1.00 85.19 461 VAL A C 1
ATOM 3650 O O . VAL A 1 461 ? -16.125 -1.536 12.615 1.00 85.19 461 VAL A O 1
ATOM 3653 N N . LYS A 1 462 ? -17.042 -2.334 10.716 1.00 88.25 462 LYS A N 1
ATOM 3654 C CA . LYS A 1 462 ? -17.655 -1.082 10.263 1.00 88.25 462 LYS A CA 1
ATOM 3655 C C . LYS A 1 462 ? -19.096 -1.038 10.737 1.00 88.25 462 LYS A C 1
ATOM 3657 O O . LYS A 1 462 ? -19.862 -1.956 10.482 1.00 88.25 462 LYS A O 1
ATOM 3662 N N . ARG A 1 463 ? -19.505 0.044 11.389 1.00 86.06 463 ARG A N 1
ATOM 3663 C CA . ARG A 1 463 ? -20.866 0.207 11.913 1.00 86.06 463 ARG A CA 1
ATOM 3664 C C . ARG A 1 463 ? -21.615 1.334 11.209 1.00 86.06 463 ARG A C 1
ATOM 3666 O O . ARG A 1 463 ? -21.026 2.375 10.908 1.00 86.06 463 ARG A O 1
ATOM 3673 N N . ASN A 1 464 ? -22.928 1.153 11.033 1.00 80.38 464 ASN A N 1
ATOM 3674 C CA . ASN A 1 464 ? -23.849 2.110 10.416 1.00 80.38 464 ASN A CA 1
ATOM 3675 C C . ASN A 1 464 ? -23.447 2.426 8.965 1.00 80.38 464 ASN A C 1
ATOM 3677 O O . ASN A 1 464 ? -23.137 3.572 8.620 1.00 80.38 464 ASN A O 1
ATOM 3681 N N . LEU A 1 465 ? -23.404 1.383 8.128 1.00 74.50 465 LEU A N 1
ATOM 3682 C CA . LEU A 1 465 ? -23.097 1.504 6.700 1.00 74.50 465 LEU A CA 1
ATOM 3683 C C . LEU A 1 465 ? -24.150 2.337 5.957 1.00 74.50 465 LEU A C 1
ATOM 3685 O O . LEU A 1 465 ? -25.311 2.450 6.356 1.00 74.50 465 LEU A O 1
ATOM 3689 N N . ARG A 1 466 ? -23.745 2.893 4.816 1.00 68.25 466 ARG A N 1
ATOM 3690 C CA . ARG A 1 466 ? -24.630 3.638 3.918 1.00 68.25 466 ARG A CA 1
ATOM 3691 C C . ARG A 1 466 ? -25.596 2.685 3.199 1.00 68.25 466 ARG A C 1
ATOM 3693 O O . ARG A 1 466 ? -25.187 1.949 2.308 1.00 68.25 466 ARG A O 1
ATOM 3700 N N . GLN A 1 467 ? -26.882 2.735 3.544 1.00 64.31 467 GLN A N 1
ATOM 3701 C CA . GLN A 1 467 ? -27.925 1.935 2.893 1.00 64.31 467 GLN A CA 1
ATOM 3702 C C . GLN A 1 467 ? -28.459 2.608 1.626 1.00 64.31 467 GLN A C 1
ATOM 3704 O O . GLN A 1 467 ? -28.781 3.800 1.631 1.00 64.31 467 GLN A O 1
ATOM 3709 N N . ARG A 1 468 ? -28.612 1.824 0.555 1.00 51.47 468 ARG A N 1
ATOM 3710 C CA . ARG A 1 468 ? -29.431 2.181 -0.608 1.00 51.47 468 ARG A CA 1
ATOM 3711 C C . ARG A 1 468 ? -30.645 1.255 -0.646 1.00 51.47 468 ARG A C 1
ATOM 3713 O O . ARG A 1 468 ? -30.497 0.064 -0.405 1.00 51.47 468 ARG A O 1
ATOM 3720 N N . ASP A 1 469 ? -31.824 1.797 -0.923 1.00 47.94 469 ASP A N 1
ATOM 3721 C CA . ASP A 1 469 ? -33.013 1.002 -1.207 1.00 47.94 469 ASP A CA 1
ATOM 3722 C C . ASP A 1 469 ? -32.849 0.225 -2.530 1.00 47.94 469 ASP A C 1
ATOM 3724 O O . ASP A 1 469 ? -31.910 0.445 -3.302 1.00 47.94 469 ASP A O 1
ATOM 3728 N N . VAL A 1 470 ? -33.796 -0.672 -2.814 1.00 41.53 470 VAL A N 1
ATOM 3729 C CA . VAL A 1 470 ? -33.830 -1.511 -4.030 1.00 41.53 470 VAL A CA 1
ATOM 3730 C C . VAL A 1 470 ? -33.848 -0.679 -5.329 1.00 41.53 470 VAL A C 1
ATOM 3732 O O . VAL A 1 470 ? -33.538 -1.186 -6.404 1.00 41.53 470 VAL A O 1
ATOM 3735 N N . ASN A 1 471 ? -34.178 0.614 -5.244 1.00 39.25 471 ASN A N 1
ATOM 3736 C CA . ASN A 1 471 ? -34.201 1.557 -6.361 1.00 39.25 471 ASN A CA 1
ATOM 3737 C C . ASN A 1 471 ? -32.937 2.441 -6.425 1.00 39.25 471 ASN A C 1
ATOM 3739 O O . ASN A 1 471 ? -32.855 3.332 -7.270 1.00 39.25 471 ASN A O 1
ATOM 3743 N N . GLY A 1 472 ? -31.951 2.211 -5.552 1.00 41.75 472 GLY A N 1
ATOM 3744 C CA . GLY A 1 472 ? -30.707 2.970 -5.481 1.00 41.75 472 GLY A CA 1
ATOM 3745 C C . GLY A 1 472 ? -30.800 4.304 -4.729 1.00 41.75 472 GLY A C 1
ATOM 3746 O O . GLY A 1 472 ? -29.805 5.036 -4.715 1.00 41.75 472 GLY A O 1
ATOM 3747 N N . ASN A 1 473 ? -31.933 4.627 -4.096 1.00 39.47 473 ASN A N 1
ATOM 3748 C CA . ASN A 1 473 ? -32.086 5.819 -3.260 1.00 39.47 473 ASN A CA 1
ATOM 3749 C C . ASN A 1 473 ? -31.476 5.585 -1.883 1.00 39.47 473 ASN A C 1
ATOM 3751 O O . ASN A 1 473 ? -31.565 4.500 -1.323 1.00 39.47 473 ASN A O 1
ATOM 3755 N N . LEU A 1 474 ? -30.885 6.618 -1.299 1.00 43.00 474 LEU A N 1
ATOM 3756 C CA . LEU A 1 474 ? -30.371 6.537 0.064 1.00 43.00 474 LEU A CA 1
ATOM 3757 C C . LEU A 1 474 ? -31.525 6.457 1.062 1.00 43.00 474 LEU A C 1
ATOM 3759 O O . LEU A 1 474 ? -32.459 7.253 0.980 1.00 43.00 474 LEU A O 1
ATOM 3763 N N . TYR A 1 475 ? -31.439 5.531 2.018 1.00 41.19 475 TYR A N 1
ATOM 3764 C CA . TYR A 1 475 ? -32.357 5.513 3.155 1.00 41.19 475 TYR A CA 1
ATOM 3765 C C . TYR A 1 475 ? -32.131 6.786 3.988 1.00 41.19 475 TYR A C 1
ATOM 3767 O O . TYR A 1 475 ? -31.125 6.928 4.685 1.00 41.19 475 TYR A O 1
ATOM 3775 N N . GLU A 1 476 ? -33.047 7.752 3.900 1.00 42.84 476 GLU A N 1
ATOM 3776 C CA . GLU A 1 476 ? -33.065 8.900 4.805 1.00 42.84 476 GLU A CA 1
ATOM 3777 C C . GLU A 1 476 ? -33.891 8.551 6.042 1.00 42.84 476 GLU A C 1
ATOM 3779 O O . GLU A 1 476 ? -35.109 8.386 5.989 1.00 42.84 476 GLU A O 1
ATOM 3784 N N . PHE A 1 477 ? -33.211 8.431 7.180 1.00 43.19 477 PHE A N 1
ATOM 3785 C CA . PHE A 1 477 ? -33.852 8.194 8.465 1.00 43.19 477 PHE A CA 1
ATOM 3786 C C . PHE A 1 477 ? -34.611 9.458 8.909 1.00 43.19 477 PHE A C 1
ATOM 3788 O O . PHE A 1 477 ? -34.040 10.371 9.504 1.00 43.19 477 PHE A O 1
ATOM 3795 N N . THR A 1 478 ? -35.909 9.549 8.606 1.00 38.84 478 THR A N 1
ATOM 3796 C CA . THR A 1 478 ? -36.776 10.678 8.999 1.00 38.84 478 THR A CA 1
ATOM 3797 C C . THR A 1 478 ? -37.433 10.449 10.363 1.00 38.84 478 THR A C 1
ATOM 3799 O O . THR A 1 478 ? -38.653 10.533 10.507 1.00 38.84 478 THR A O 1
ATOM 3802 N N . GLY A 1 479 ? -36.627 10.124 11.373 1.00 39.16 479 GLY A N 1
ATOM 3803 C CA . GLY A 1 479 ? -37.044 10.109 12.774 1.00 39.16 479 GLY A CA 1
ATOM 3804 C C . GLY A 1 479 ? -36.272 11.171 13.547 1.00 39.16 479 GLY A C 1
ATOM 3805 O O . GLY A 1 479 ? -35.063 11.283 13.377 1.00 39.16 479 GLY A O 1
ATOM 3806 N N . ASP A 1 480 ? -36.947 11.927 14.415 1.00 38.97 480 ASP A N 1
ATOM 3807 C CA . ASP A 1 480 ? -36.401 13.036 15.227 1.00 38.97 480 ASP A CA 1
ATOM 3808 C C . ASP A 1 480 ? -35.222 12.664 16.157 1.00 38.97 480 ASP A C 1
ATOM 3810 O O . ASP A 1 480 ? -34.754 13.478 16.959 1.00 38.97 480 ASP A O 1
ATOM 3814 N N . SER A 1 481 ? -34.703 11.440 16.080 1.00 45.19 481 SER A N 1
ATOM 3815 C CA . SER A 1 481 ? -33.656 10.958 16.954 1.00 45.19 481 SER A CA 1
ATOM 3816 C C . SER A 1 481 ? -32.723 9.987 16.218 1.00 45.19 481 SER A C 1
ATOM 3818 O O . SER A 1 481 ? -33.069 8.832 15.994 1.00 45.19 481 SER A O 1
ATOM 3820 N N . TYR A 1 482 ? -31.513 10.487 15.962 1.00 48.94 482 TYR A N 1
ATOM 3821 C CA . TYR A 1 482 ? -30.267 9.745 15.736 1.00 48.94 482 TYR A CA 1
ATOM 3822 C C . TYR A 1 482 ? -30.076 9.104 14.343 1.00 48.94 482 TYR A C 1
ATOM 3824 O O . TYR A 1 482 ? -30.868 8.297 13.888 1.00 48.94 482 TYR A O 1
ATOM 3832 N N . THR A 1 483 ? -28.950 9.486 13.719 1.00 51.47 483 THR A N 1
ATOM 3833 C CA . THR A 1 483 ? -28.244 8.850 12.585 1.00 51.47 483 THR A CA 1
ATOM 3834 C C . THR A 1 483 ? -28.917 8.854 11.207 1.00 51.47 483 THR A C 1
ATOM 3836 O O . THR A 1 483 ? -29.783 8.043 10.912 1.00 51.47 483 THR A O 1
ATOM 3839 N N . THR A 1 484 ? -28.421 9.704 10.301 1.00 63.03 484 THR A N 1
ATOM 3840 C CA . THR A 1 484 ? -28.432 9.377 8.865 1.00 63.03 484 THR A CA 1
ATOM 3841 C C . THR A 1 484 ? -27.404 8.275 8.614 1.00 63.03 484 THR A C 1
ATOM 3843 O O . THR A 1 484 ? -26.334 8.318 9.227 1.00 63.03 484 THR A O 1
ATOM 3846 N N . CYS A 1 485 ? -27.697 7.310 7.737 1.00 69.88 485 CYS A N 1
ATOM 3847 C CA . CYS A 1 485 ? -26.766 6.224 7.410 1.00 69.88 485 CYS A CA 1
ATOM 3848 C C . CYS A 1 485 ? -25.363 6.779 7.099 1.00 69.88 485 CYS A C 1
ATOM 3850 O O . CYS A 1 485 ? -25.230 7.772 6.379 1.00 69.88 485 CYS A O 1
ATOM 3852 N N . GLY A 1 486 ? -24.322 6.179 7.677 1.00 81.06 486 GLY A N 1
ATOM 3853 C CA . GLY A 1 486 ? -22.939 6.640 7.537 1.00 81.06 486 GLY A CA 1
ATOM 3854 C C . GLY A 1 486 ? -22.487 7.750 8.497 1.00 81.06 486 GLY A C 1
ATOM 3855 O O . GLY A 1 486 ? -21.304 8.079 8.481 1.00 81.06 486 GLY A O 1
ATOM 3856 N N . TRP A 1 487 ? -23.357 8.311 9.353 1.00 85.69 487 TRP A N 1
ATOM 3857 C CA . TRP A 1 487 ? -22.982 9.349 10.331 1.00 85.69 487 TRP A CA 1
ATOM 3858 C C . TRP A 1 487 ? -23.581 9.141 11.725 1.00 85.69 487 TRP A C 1
ATOM 3860 O O . TRP A 1 487 ? -24.760 8.825 11.883 1.00 85.69 487 TRP A O 1
ATOM 3870 N N . PHE A 1 488 ? -22.800 9.470 12.756 1.00 83.12 488 PHE A N 1
ATOM 3871 C CA . PHE A 1 488 ? -23.252 9.604 14.141 1.00 83.12 488 PHE A CA 1
ATOM 3872 C C . PHE A 1 488 ? -23.361 11.064 14.568 1.00 83.12 488 PHE A C 1
ATOM 3874 O O . PHE A 1 488 ? -22.451 11.859 14.346 1.00 83.12 488 PHE A O 1
ATOM 3881 N N . LYS A 1 489 ? -24.457 11.424 15.244 1.00 82.00 489 LYS A N 1
ATOM 3882 C CA . LYS A 1 489 ? -24.611 12.741 15.873 1.00 82.00 489 LYS A CA 1
ATOM 3883 C C . LYS A 1 489 ? -24.270 12.656 17.355 1.00 82.00 489 LYS A C 1
ATOM 3885 O O . LYS A 1 489 ? -24.986 12.029 18.130 1.00 82.00 489 LYS A O 1
ATOM 3890 N N . ASP A 1 490 ? -23.218 13.349 17.755 1.00 78.94 490 ASP A N 1
ATOM 3891 C CA . ASP A 1 490 ? -22.823 13.504 19.146 1.00 78.94 490 ASP A CA 1
ATOM 3892 C C . ASP A 1 490 ? -23.580 14.689 19.766 1.00 78.94 490 ASP A C 1
ATOM 3894 O O . ASP A 1 490 ? -23.342 15.859 19.450 1.00 78.94 490 ASP A O 1
ATOM 3898 N N . GLN A 1 491 ? -24.547 14.386 20.636 1.00 73.06 491 GLN A N 1
ATOM 3899 C CA . GLN A 1 491 ? -25.392 15.403 21.269 1.00 73.06 491 GLN A CA 1
ATOM 3900 C C . GLN A 1 491 ? -24.635 16.280 22.266 1.00 73.06 491 GLN A C 1
ATOM 3902 O O . GLN A 1 491 ? -25.044 17.416 22.496 1.00 73.06 491 GLN A O 1
ATOM 3907 N N . SER A 1 492 ? -23.536 15.784 22.840 1.00 76.25 492 SER A N 1
ATOM 3908 C CA . SER A 1 492 ? -22.795 16.510 23.875 1.00 76.25 492 SER A CA 1
ATOM 3909 C C . SER A 1 492 ? -22.096 17.755 23.325 1.00 76.25 492 SER A C 1
ATOM 3911 O O . SER A 1 492 ? -21.972 18.764 24.016 1.00 76.25 492 SER A O 1
ATOM 3913 N N . ASN A 1 493 ? -21.666 17.698 22.064 1.00 82.56 493 ASN A N 1
ATOM 3914 C CA . ASN A 1 493 ? -20.892 18.746 21.401 1.00 82.56 493 ASN A CA 1
ATOM 3915 C C . ASN A 1 493 ? -21.527 19.235 20.089 1.00 82.56 493 ASN A C 1
ATOM 3917 O O . ASN A 1 493 ? -20.938 20.086 19.420 1.00 82.56 493 ASN A O 1
ATOM 3921 N N . LEU A 1 494 ? -22.717 18.725 19.745 1.00 85.62 494 LEU A N 1
ATOM 3922 C CA . LEU A 1 494 ? -23.465 19.036 18.525 1.00 85.62 494 LEU A CA 1
ATOM 3923 C C . LEU A 1 494 ? -22.631 18.826 17.249 1.00 85.62 494 LEU A C 1
ATOM 3925 O O . LEU A 1 494 ? -22.626 19.669 16.348 1.00 85.62 494 LEU A O 1
ATOM 3929 N N . ARG A 1 495 ? -21.905 17.708 17.173 1.00 90.81 495 ARG A N 1
ATOM 3930 C CA . ARG A 1 495 ? -21.089 17.345 16.005 1.00 90.81 495 ARG A CA 1
ATOM 3931 C C . ARG A 1 495 ? -21.625 16.106 15.311 1.00 90.81 495 ARG A C 1
ATOM 3933 O O . ARG A 1 495 ? -22.169 15.216 15.959 1.00 90.81 495 ARG A O 1
ATOM 3940 N N . TYR A 1 496 ? -21.419 16.041 14.005 1.00 90.75 496 TYR A N 1
ATOM 3941 C CA . TYR A 1 496 ? -21.570 14.822 13.222 1.00 90.75 496 TYR A CA 1
ATOM 3942 C C . TYR A 1 496 ? -20.204 14.164 13.052 1.00 90.75 496 TYR A C 1
ATOM 3944 O O . TYR A 1 496 ? -19.218 14.869 12.846 1.00 90.75 496 TYR A O 1
ATOM 3952 N N . LYS A 1 497 ? -20.146 12.840 13.175 1.00 91.31 497 LYS A N 1
ATOM 3953 C CA . LYS A 1 497 ? -18.947 12.002 13.070 1.00 91.31 497 LYS A CA 1
ATOM 3954 C C . LYS A 1 497 ? -19.168 10.904 12.033 1.00 91.31 497 LYS A C 1
ATOM 3956 O O . LYS A 1 497 ? -20.278 10.386 11.940 1.00 91.31 497 LYS A O 1
ATOM 3961 N N . THR A 1 498 ? -18.132 10.569 11.285 1.00 93.06 498 THR A N 1
ATOM 3962 C CA . THR A 1 498 ? -18.089 9.473 10.311 1.00 93.06 498 THR A CA 1
ATOM 3963 C C . THR A 1 498 ? -16.648 8.979 10.209 1.00 93.06 498 THR A C 1
ATOM 3965 O O . THR A 1 498 ? -15.717 9.713 10.552 1.00 93.06 498 THR A O 1
ATOM 3968 N N . THR A 1 499 ? -16.459 7.761 9.726 1.00 92.88 499 THR A N 1
ATOM 3969 C CA . THR A 1 499 ? -15.165 7.239 9.304 1.00 92.88 499 THR A CA 1
ATOM 3970 C C . THR A 1 499 ? -15.150 7.191 7.779 1.00 92.88 499 THR A C 1
ATOM 3972 O O . THR A 1 499 ? -16.088 6.697 7.151 1.00 92.88 499 THR A O 1
ATOM 3975 N N . ILE A 1 500 ? -14.093 7.735 7.182 1.00 93.38 500 ILE A N 1
ATOM 3976 C CA . ILE A 1 500 ? -13.863 7.743 5.735 1.00 93.38 500 ILE A CA 1
ATOM 3977 C C . ILE A 1 500 ? -12.701 6.820 5.399 1.00 93.38 500 ILE A C 1
ATOM 3979 O O . ILE A 1 500 ? -11.710 6.801 6.127 1.00 93.38 500 ILE A O 1
ATOM 3983 N N . TYR A 1 501 ? -12.805 6.097 4.289 1.00 88.62 501 TYR A N 1
ATOM 3984 C CA . TYR A 1 501 ? -11.690 5.343 3.728 1.00 88.62 501 TYR A CA 1
ATOM 3985 C C . TYR A 1 501 ? -11.226 5.989 2.424 1.00 88.62 501 TYR A C 1
ATOM 3987 O O . TYR A 1 501 ? -11.995 6.131 1.464 1.00 88.62 501 TYR A O 1
ATOM 3995 N N . VAL A 1 502 ? -9.960 6.387 2.393 1.00 85.38 502 VAL A N 1
ATOM 3996 C CA . VAL A 1 502 ? -9.291 6.919 1.207 1.00 85.38 502 VAL A CA 1
ATOM 3997 C C . VAL A 1 502 ? -8.498 5.786 0.570 1.00 85.38 502 VAL A C 1
ATOM 3999 O O . VAL A 1 502 ? -7.509 5.330 1.131 1.00 85.38 502 VAL A O 1
ATOM 4002 N N . ASP A 1 503 ? -8.943 5.340 -0.602 1.00 80.88 503 ASP A N 1
ATOM 4003 C CA . ASP A 1 503 ? -8.301 4.254 -1.358 1.00 80.88 503 ASP A CA 1
ATOM 4004 C C . ASP A 1 503 ? -7.110 4.757 -2.198 1.00 80.88 503 ASP A C 1
ATOM 4006 O O . ASP A 1 503 ? -6.166 4.028 -2.479 1.00 80.88 503 ASP A O 1
ATOM 4010 N N . SER A 1 504 ? -7.115 6.046 -2.561 1.00 76.50 504 SER A N 1
ATOM 4011 C CA . SER A 1 504 ? -6.049 6.665 -3.353 1.00 76.50 504 SER A CA 1
ATOM 4012 C C . SER A 1 504 ? -4.750 6.800 -2.557 1.00 76.50 504 SER A C 1
ATOM 4014 O O . SER A 1 504 ? -4.722 7.451 -1.510 1.00 76.50 504 SER A O 1
ATOM 4016 N N . PHE A 1 505 ? -3.653 6.268 -3.100 1.00 61.12 505 PHE A N 1
ATOM 4017 C CA . PHE A 1 505 ? -2.309 6.406 -2.528 1.00 61.12 505 PHE A CA 1
ATOM 4018 C C . PHE A 1 505 ? -1.815 7.864 -2.498 1.00 61.12 505 PHE A C 1
ATOM 4020 O O . PHE A 1 505 ? -1.055 8.242 -1.609 1.00 61.12 505 PHE A O 1
ATOM 4027 N N . GLU A 1 506 ? -2.260 8.706 -3.441 1.00 70.12 506 GLU A N 1
ATOM 4028 C CA . GLU A 1 506 ? -1.954 10.150 -3.464 1.00 70.12 506 GLU A CA 1
ATOM 4029 C C . GLU A 1 506 ? -2.682 10.908 -2.341 1.00 70.12 506 GLU A C 1
ATOM 4031 O O . GLU A 1 506 ? -2.452 12.099 -2.123 1.00 70.12 506 GLU A O 1
ATOM 4036 N N . GLY A 1 507 ? -3.561 10.210 -1.619 1.00 80.88 507 GLY A N 1
ATOM 4037 C CA . GLY A 1 507 ? -4.510 10.788 -0.697 1.00 80.88 507 GLY A CA 1
ATOM 4038 C C . GLY A 1 507 ? -5.701 11.418 -1.416 1.00 80.88 507 GLY A C 1
ATOM 4039 O O . GLY A 1 507 ? -5.918 11.249 -2.618 1.00 80.88 507 GLY A O 1
ATOM 4040 N N . ALA A 1 508 ? -6.493 12.158 -0.652 1.00 89.50 508 ALA A N 1
ATOM 4041 C CA . ALA A 1 508 ? -7.611 12.949 -1.127 1.00 89.50 508 ALA A CA 1
ATOM 4042 C C . ALA A 1 508 ? -7.494 14.378 -0.597 1.00 89.50 508 ALA A C 1
ATOM 4044 O O . ALA A 1 508 ? -7.209 14.603 0.580 1.00 89.50 508 ALA A O 1
ATOM 4045 N N . VAL A 1 509 ? -7.731 15.361 -1.463 1.00 91.25 509 VAL A N 1
ATOM 4046 C CA . VAL A 1 509 ? -7.734 16.773 -1.075 1.00 91.25 509 VAL A CA 1
ATOM 4047 C C . VAL A 1 509 ? -9.145 17.175 -0.653 1.00 91.25 509 VAL A C 1
ATOM 4049 O O . VAL A 1 509 ? -10.089 17.084 -1.436 1.00 91.25 509 VAL A O 1
ATOM 4052 N N . LEU A 1 510 ? -9.287 17.652 0.582 1.00 93.88 510 LEU A N 1
ATOM 4053 C CA . LEU A 1 510 ? -10.536 18.155 1.145 1.00 93.88 510 LEU A CA 1
ATOM 4054 C C . LEU A 1 510 ? -10.421 19.655 1.430 1.00 93.88 510 LEU A C 1
ATOM 4056 O O . LEU A 1 510 ? -9.650 20.066 2.294 1.00 93.88 510 LEU A O 1
ATOM 4060 N N . ASN A 1 511 ? -11.215 20.480 0.744 1.00 93.62 511 ASN A N 1
ATOM 4061 C CA . ASN A 1 511 ? -11.218 21.933 0.939 1.00 93.62 511 ASN A CA 1
ATOM 4062 C C . ASN A 1 511 ? -12.405 22.408 1.789 1.00 93.62 511 ASN A C 1
ATOM 4064 O O . ASN A 1 511 ? -13.498 22.629 1.282 1.00 93.62 511 ASN A O 1
ATOM 4068 N N . LEU A 1 512 ? -12.176 22.630 3.082 1.00 94.62 512 LEU A N 1
ATOM 4069 C CA . LEU A 1 512 ? -13.187 23.059 4.060 1.00 94.62 512 LEU A CA 1
ATOM 4070 C C . LEU A 1 512 ? -13.563 24.554 3.952 1.00 94.62 512 LEU A C 1
ATOM 4072 O O . LEU A 1 512 ? -14.348 25.070 4.759 1.00 94.62 512 LEU A O 1
ATOM 4076 N N . GLY A 1 513 ? -12.968 25.283 3.002 1.00 92.75 513 GLY A N 1
ATOM 4077 C CA . GLY A 1 513 ? -13.167 26.716 2.824 1.00 92.75 513 GLY A CA 1
ATOM 4078 C C . GLY A 1 513 ? -12.814 27.514 4.082 1.00 92.75 513 GLY A C 1
ATOM 4079 O O . GLY A 1 513 ? -11.783 27.298 4.718 1.00 92.75 513 GLY A O 1
ATOM 4080 N N . GLY A 1 514 ? -13.691 28.449 4.459 1.00 90.69 514 GLY A N 1
ATOM 4081 C CA . GLY A 1 514 ? -13.545 29.261 5.676 1.00 90.69 514 GLY A CA 1
ATOM 4082 C C . GLY A 1 514 ? -13.987 28.568 6.970 1.00 90.69 514 GLY A C 1
ATOM 4083 O O . GLY A 1 514 ? -14.041 29.218 8.015 1.00 90.69 514 GLY A O 1
ATOM 4084 N N . THR A 1 515 ? -14.359 27.288 6.912 1.00 94.38 515 THR A N 1
ATOM 4085 C CA . THR A 1 515 ? -14.865 26.540 8.066 1.00 94.38 515 THR A CA 1
ATOM 4086 C C . THR A 1 515 ? -13.813 25.574 8.619 1.00 94.38 515 THR A C 1
ATOM 4088 O O . THR A 1 515 ? -12.646 25.587 8.220 1.00 94.38 515 THR A O 1
ATOM 4091 N N . SER A 1 516 ? -14.205 24.769 9.608 1.00 93.75 516 SER A N 1
ATOM 4092 C CA . SER A 1 516 ? -13.324 23.812 10.262 1.00 93.75 516 SER A CA 1
ATOM 4093 C C . SER A 1 516 ? -13.999 22.460 10.475 1.00 93.75 516 SER A C 1
ATOM 4095 O O . SER A 1 516 ? -15.227 22.344 10.589 1.00 93.75 516 SER A O 1
ATOM 4097 N N . ALA A 1 517 ? -13.171 21.427 10.545 1.00 96.38 517 ALA A N 1
ATOM 4098 C CA . ALA A 1 517 ? -13.556 20.066 10.884 1.00 96.38 517 ALA A CA 1
ATOM 4099 C C . ALA A 1 517 ? -12.472 19.433 11.762 1.00 96.38 517 ALA A C 1
ATOM 4101 O O . ALA A 1 517 ? -11.393 19.992 11.940 1.00 96.38 517 ALA A O 1
ATOM 4102 N N . TYR A 1 518 ? -12.764 18.281 12.344 1.00 94.94 518 TYR A N 1
ATOM 4103 C CA . TYR A 1 518 ? -11.798 17.458 13.048 1.00 94.94 518 TYR A CA 1
ATOM 4104 C C . TYR A 1 518 ? -11.472 16.253 12.179 1.00 94.94 518 TYR A C 1
ATOM 4106 O O . TYR A 1 518 ? -12.379 15.517 11.805 1.00 94.94 518 TYR A O 1
ATOM 4114 N N . LEU A 1 519 ? -10.191 16.049 11.902 1.00 92.56 519 LEU A N 1
ATOM 4115 C CA . LEU A 1 519 ? -9.672 14.874 11.218 1.00 92.56 519 LEU A CA 1
ATOM 4116 C C . LEU A 1 519 ? -8.759 14.128 12.192 1.00 92.56 519 LEU A C 1
ATOM 4118 O O . LEU A 1 519 ? -7.804 14.713 12.711 1.00 92.56 519 LEU A O 1
ATOM 4122 N N . ASN A 1 520 ? -9.077 12.873 12.508 1.00 88.38 520 ASN A N 1
ATOM 4123 C CA . ASN A 1 520 ? -8.373 12.059 13.506 1.00 88.38 520 ASN A CA 1
ATOM 4124 C C . ASN A 1 520 ? -8.200 12.802 14.848 1.00 88.38 520 ASN A C 1
ATOM 4126 O O . ASN A 1 520 ? -7.121 12.848 15.442 1.00 88.38 520 ASN A O 1
ATOM 4130 N N . GLY A 1 521 ? -9.261 13.490 15.286 1.00 85.81 521 GLY A N 1
ATOM 4131 C CA . GLY A 1 521 ? -9.285 14.287 16.518 1.00 85.81 521 GLY A CA 1
ATOM 4132 C C . GLY A 1 521 ? -8.558 15.639 16.455 1.00 85.81 521 GLY A C 1
ATOM 4133 O O . GLY A 1 521 ? -8.641 16.413 17.412 1.00 85.81 521 GLY A O 1
ATOM 4134 N N . ARG A 1 522 ? -7.887 15.979 15.346 1.00 88.56 522 ARG A N 1
ATOM 4135 C CA . ARG A 1 522 ? -7.195 17.265 15.158 1.00 88.56 522 ARG A CA 1
ATOM 4136 C C . ARG A 1 522 ? -8.076 18.253 14.408 1.00 88.56 522 ARG A C 1
ATOM 4138 O O . ARG A 1 522 ? -8.625 17.916 13.369 1.00 88.56 522 ARG A O 1
ATOM 4145 N N . LEU A 1 523 ? -8.190 19.476 14.922 1.00 93.00 523 LEU A N 1
ATOM 4146 C CA . LEU A 1 523 ? -8.907 20.550 14.233 1.00 93.00 523 LEU A CA 1
ATOM 4147 C C . LEU A 1 523 ? -8.121 20.981 12.985 1.00 93.00 523 LEU A C 1
ATOM 4149 O O . LEU A 1 523 ? -6.950 21.340 13.094 1.00 93.00 523 LEU A O 1
ATOM 4153 N N . VAL A 1 524 ? -8.780 20.976 11.833 1.00 91.44 524 VAL A N 1
ATOM 4154 C CA . VAL A 1 524 ? -8.236 21.361 10.527 1.00 91.44 524 VAL A CA 1
ATOM 4155 C C . VAL A 1 524 ? -9.138 22.404 9.854 1.00 91.44 524 VAL A C 1
ATOM 4157 O O . VAL A 1 524 ? -10.332 22.496 10.157 1.00 91.44 524 VAL A O 1
ATOM 4160 N N . THR A 1 525 ? -8.560 23.221 8.972 1.00 93.38 525 THR A N 1
ATOM 4161 C CA . THR A 1 525 ? -9.210 24.353 8.281 1.00 93.38 525 THR A CA 1
ATOM 4162 C C . THR A 1 525 ? -8.644 24.506 6.875 1.00 93.38 525 THR A C 1
ATOM 4164 O O . THR A 1 525 ? -7.457 24.246 6.688 1.00 93.38 525 THR A O 1
ATOM 4167 N N . GLY A 1 526 ? -9.434 25.022 5.930 1.00 92.38 526 GLY A N 1
ATOM 4168 C CA . GLY A 1 526 ? -8.983 25.236 4.553 1.00 92.38 526 GLY A CA 1
ATOM 4169 C C . GLY A 1 526 ? -8.763 23.928 3.792 1.00 92.38 526 GLY A C 1
ATOM 4170 O O . GLY A 1 526 ? -9.520 22.976 3.969 1.00 92.38 526 GLY A O 1
ATOM 4171 N N . GLU A 1 527 ? -7.744 23.898 2.938 1.00 93.56 527 GLU A N 1
ATOM 4172 C CA . GLU A 1 527 ? -7.389 22.730 2.130 1.00 93.56 527 GLU A CA 1
ATOM 4173 C C . GLU A 1 527 ? -6.501 21.757 2.914 1.00 93.56 527 GLU A C 1
ATOM 4175 O O . GLU A 1 527 ? -5.467 22.139 3.464 1.00 93.56 527 GLU A O 1
ATOM 4180 N N . VAL A 1 528 ? -6.932 20.499 2.995 1.00 92.31 528 VAL A N 1
ATOM 4181 C CA . VAL A 1 528 ? -6.299 19.443 3.787 1.00 92.31 528 VAL A CA 1
ATOM 4182 C C . VAL A 1 528 ? -6.088 18.225 2.901 1.00 92.31 528 VAL A C 1
ATOM 4184 O O . VAL A 1 528 ? -7.026 17.756 2.264 1.00 92.31 528 VAL A O 1
ATOM 4187 N N . VAL A 1 529 ? -4.871 17.687 2.896 1.00 89.25 529 VAL A N 1
ATOM 4188 C CA . VAL A 1 529 ? -4.572 16.402 2.255 1.00 89.25 529 VAL A CA 1
ATOM 4189 C C . VAL A 1 529 ? -4.817 15.287 3.267 1.00 89.25 529 VAL A C 1
ATOM 4191 O O . VAL A 1 529 ? -4.206 15.265 4.338 1.00 89.25 529 VAL A O 1
ATOM 4194 N N . ILE A 1 530 ? -5.731 14.382 2.937 1.00 87.12 530 ILE A N 1
ATOM 4195 C CA . ILE A 1 530 ? -6.047 13.180 3.707 1.00 87.12 530 ILE A CA 1
ATOM 4196 C C . ILE A 1 530 ? -5.268 12.029 3.071 1.00 87.12 530 ILE A C 1
ATOM 4198 O O . ILE A 1 530 ? -5.496 11.762 1.897 1.00 87.12 530 ILE A O 1
ATOM 4202 N N . PRO A 1 531 ? -4.328 11.382 3.776 1.00 80.06 531 PRO A N 1
ATOM 4203 C CA . PRO A 1 531 ? -3.565 10.279 3.196 1.00 80.06 531 PRO A CA 1
ATOM 4204 C C . PRO A 1 531 ? -4.458 9.050 2.953 1.00 80.06 531 PRO A C 1
ATOM 4206 O O . PRO A 1 531 ? -5.629 9.043 3.319 1.00 80.06 531 PRO A O 1
ATOM 4209 N N . GLN A 1 532 ? -3.906 8.018 2.317 1.00 84.00 532 GLN A N 1
ATOM 4210 C CA . GLN A 1 532 ? -4.587 6.734 2.143 1.00 84.00 532 GLN A CA 1
ATOM 4211 C C . GLN A 1 532 ? -4.898 6.085 3.506 1.00 84.00 532 GLN A C 1
ATOM 4213 O O . GLN A 1 532 ? -4.074 6.137 4.425 1.00 84.00 532 GLN A O 1
ATOM 4218 N N . GLY A 1 533 ? -6.055 5.428 3.616 1.00 81.06 533 GLY A N 1
ATOM 4219 C CA . GLY A 1 533 ? -6.469 4.668 4.796 1.00 81.06 533 GLY A CA 1
ATOM 4220 C C . GLY A 1 533 ? -7.760 5.163 5.448 1.00 81.06 533 GLY A C 1
ATOM 4221 O O . GLY A 1 533 ? -8.537 5.915 4.858 1.00 81.06 533 GLY A O 1
ATOM 4222 N N . TYR A 1 534 ? -8.010 4.689 6.672 1.00 84.69 534 TYR A N 1
ATOM 4223 C CA . TYR A 1 534 ? -9.192 5.041 7.460 1.00 84.69 534 TYR A CA 1
ATOM 4224 C C . TYR A 1 534 ? -8.948 6.294 8.304 1.00 84.69 534 TYR A C 1
ATOM 4226 O O . TYR A 1 534 ? -7.956 6.393 9.033 1.00 84.69 534 TYR A O 1
ATOM 4234 N N . HIS A 1 535 ? -9.886 7.236 8.248 1.00 89.12 535 HIS A N 1
ATOM 4235 C CA . HIS A 1 535 ? -9.817 8.490 8.988 1.00 89.12 535 HIS A CA 1
ATOM 4236 C C . HIS A 1 535 ? -11.137 8.809 9.678 1.00 89.12 535 HIS A C 1
ATOM 4238 O O . HIS A 1 535 ? -12.203 8.758 9.070 1.00 89.12 535 HIS A O 1
ATOM 4244 N N . ASP A 1 536 ? -11.056 9.234 10.934 1.00 91.88 536 ASP A N 1
ATOM 4245 C CA . ASP A 1 536 ? -12.196 9.777 11.656 1.00 91.88 536 ASP A CA 1
ATOM 4246 C C . ASP A 1 536 ? -12.407 11.230 11.249 1.00 91.88 536 ASP A C 1
ATOM 4248 O O . ASP A 1 536 ? -11.558 12.096 11.487 1.00 91.88 536 ASP A O 1
ATOM 4252 N N . PHE A 1 537 ? -13.568 11.517 10.679 1.00 95.12 537 PHE A N 1
ATOM 4253 C CA . PHE A 1 537 ? -13.985 12.859 10.322 1.00 95.12 537 PHE A CA 1
ATOM 4254 C C . PHE A 1 537 ? -15.131 13.309 11.223 1.00 95.12 537 PHE A C 1
ATOM 4256 O O . PHE A 1 537 ? -16.142 12.625 11.376 1.00 95.12 537 PHE A O 1
ATOM 4263 N N . ALA A 1 538 ? -15.009 14.497 11.810 1.00 94.69 538 ALA A N 1
ATOM 4264 C CA . ALA A 1 538 ? -16.086 15.100 12.576 1.00 94.69 538 ALA A CA 1
ATOM 4265 C C . ALA A 1 538 ? -16.275 16.573 12.242 1.00 94.69 538 ALA A C 1
ATOM 4267 O O . ALA A 1 538 ? -15.320 17.337 12.135 1.00 94.69 538 ALA A O 1
ATOM 4268 N N . THR A 1 539 ? -17.520 17.022 12.157 1.00 95.75 539 THR A N 1
ATOM 4269 C CA . THR A 1 539 ? -17.827 18.418 11.861 1.00 95.75 539 THR A CA 1
ATOM 4270 C C . THR A 1 539 ? -18.968 18.968 12.700 1.00 95.75 539 THR A C 1
ATOM 4272 O O . THR A 1 539 ? -19.758 18.228 13.280 1.00 95.75 539 THR A O 1
ATOM 4275 N N . ASN A 1 540 ? -19.027 20.292 12.815 1.00 94.31 540 ASN A N 1
ATOM 4276 C CA . ASN A 1 540 ? -20.084 20.979 13.540 1.00 94.31 540 ASN A CA 1
ATOM 4277 C C . ASN A 1 540 ? -21.416 20.844 12.787 1.00 94.31 540 ASN A C 1
ATOM 4279 O O . ASN A 1 540 ? -21.433 20.886 11.558 1.00 94.31 540 ASN A O 1
ATOM 4283 N N . TYR A 1 541 ? -22.532 20.745 13.514 1.00 90.75 541 TYR A N 1
ATOM 4284 C CA . TYR A 1 541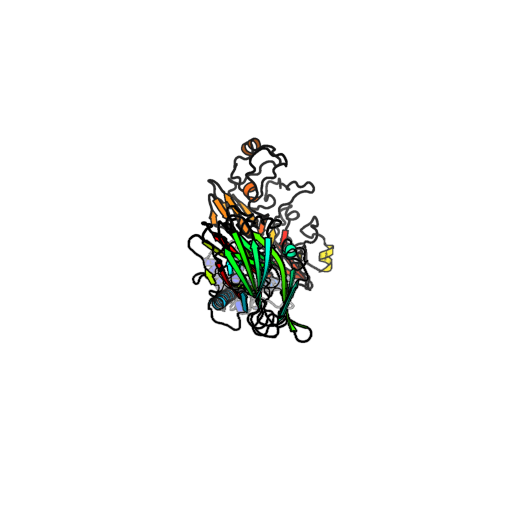 ? -23.868 20.743 12.916 1.00 90.75 541 TYR A CA 1
ATOM 4285 C C . TYR A 1 541 ? -24.133 21.946 11.995 1.00 90.75 541 TYR A C 1
ATOM 4287 O O . TYR A 1 541 ? -24.966 21.839 11.104 1.00 90.75 541 TYR A O 1
ATOM 4295 N N . SER A 1 542 ? -23.438 23.075 12.183 1.00 94.31 542 SER A N 1
ATOM 4296 C CA . SER A 1 542 ? -23.558 24.249 11.311 1.00 94.31 542 SER A CA 1
ATOM 4297 C C . SER A 1 542 ? -23.005 24.043 9.899 1.00 94.31 542 SER A C 1
ATOM 4299 O O . SER A 1 542 ? -23.390 24.784 9.005 1.00 94.31 542 SER A O 1
ATOM 4301 N N . ASN A 1 543 ? -22.104 23.075 9.704 1.00 95.06 543 ASN A N 1
ATOM 4302 C CA . ASN A 1 543 ? -21.429 22.801 8.428 1.00 95.06 543 ASN A CA 1
ATOM 4303 C C . ASN A 1 543 ? -21.957 21.512 7.774 1.00 95.06 543 ASN A C 1
ATOM 4305 O O . ASN A 1 543 ? -21.348 20.984 6.846 1.00 95.06 543 ASN A O 1
ATOM 4309 N N . TRP A 1 544 ? -23.068 20.982 8.288 1.00 93.06 544 TRP A N 1
ATOM 4310 C CA . TRP A 1 544 ? -23.666 19.726 7.863 1.00 93.06 544 TRP A CA 1
ATOM 4311 C C . TRP A 1 544 ? -25.157 19.955 7.623 1.00 93.06 544 TRP A C 1
ATOM 4313 O O . TRP A 1 544 ? -25.897 20.292 8.550 1.00 93.06 544 TRP A O 1
ATOM 4323 N N . GLN A 1 545 ? -25.611 19.784 6.384 1.00 90.50 545 GLN A N 1
ATOM 4324 C CA . GLN A 1 545 ? -27.019 19.937 6.029 1.00 90.50 545 GLN A CA 1
ATOM 4325 C C . GLN A 1 545 ? -27.413 18.919 4.956 1.00 90.50 545 GLN A C 1
ATOM 4327 O O . GLN A 1 545 ? -26.688 18.719 3.984 1.00 90.50 545 GLN A O 1
ATOM 4332 N N . THR A 1 546 ? -28.596 18.322 5.103 1.00 88.88 546 THR A N 1
ATOM 4333 C CA . THR A 1 546 ? -29.226 17.535 4.039 1.00 88.88 546 THR A CA 1
ATOM 4334 C C . THR A 1 546 ? -29.906 18.452 3.020 1.00 88.88 546 THR A C 1
ATOM 4336 O O . THR A 1 546 ? -30.609 19.401 3.375 1.00 88.88 546 THR A O 1
ATOM 4339 N N . VAL A 1 547 ? -29.701 18.142 1.749 1.00 89.38 547 VAL A N 1
ATOM 4340 C CA . VAL A 1 547 ? -30.281 18.778 0.569 1.00 89.38 547 VAL A CA 1
ATOM 4341 C C . VAL A 1 547 ? -31.010 17.696 -0.224 1.00 89.38 547 VAL A C 1
ATOM 4343 O O . VAL A 1 547 ? -30.543 16.561 -0.311 1.00 89.38 547 VAL A O 1
ATOM 4346 N N . GLU A 1 548 ? -32.158 18.049 -0.793 1.00 86.69 548 GLU A N 1
ATOM 4347 C CA . GLU A 1 548 ? -32.949 17.147 -1.632 1.00 86.69 548 GLU A CA 1
ATOM 4348 C C . GLU A 1 548 ? -32.090 16.576 -2.782 1.00 86.69 548 GLU A C 1
ATOM 4350 O O . GLU A 1 548 ? -31.346 17.336 -3.415 1.00 86.69 548 GLU A O 1
ATOM 4355 N N . PRO A 1 549 ? -32.131 15.257 -3.045 1.00 84.75 549 PRO A N 1
ATOM 4356 C CA . PRO A 1 549 ? -31.379 14.647 -4.138 1.00 84.75 549 PRO A CA 1
ATOM 4357 C C . PRO A 1 549 ? -31.981 14.990 -5.511 1.00 84.75 549 PRO A C 1
ATOM 4359 O O . PRO A 1 549 ? -33.128 15.414 -5.618 1.00 84.75 549 PRO A O 1
ATOM 4362 N N . GLY A 1 550 ? -31.216 14.764 -6.584 1.00 84.94 550 GLY A N 1
ATOM 4363 C CA . GLY A 1 550 ? -31.742 14.828 -7.953 1.00 84.94 550 GLY A CA 1
ATOM 4364 C C . GLY A 1 550 ? -31.978 16.234 -8.517 1.00 84.94 550 GLY A C 1
ATOM 4365 O O . GLY A 1 550 ? -32.642 16.362 -9.543 1.00 84.94 550 GLY A O 1
ATOM 4366 N N . LEU A 1 551 ? -31.432 17.289 -7.903 1.00 91.62 551 LEU A N 1
ATOM 4367 C CA . LEU A 1 551 ? -31.497 18.641 -8.467 1.00 91.62 551 LEU A CA 1
ATOM 4368 C C . LEU A 1 551 ? -30.745 18.693 -9.803 1.00 91.62 551 LEU A C 1
ATOM 4370 O O . LEU A 1 551 ? -29.603 18.253 -9.885 1.00 91.62 551 LEU A O 1
ATOM 4374 N N . GLU A 1 552 ? -31.371 19.245 -10.845 1.00 93.75 552 GLU A N 1
ATOM 4375 C CA . GLU A 1 552 ? -30.865 19.162 -12.227 1.00 93.75 552 GLU A CA 1
ATOM 4376 C C . GLU A 1 552 ? -29.841 20.246 -12.599 1.00 93.75 552 GLU A C 1
ATOM 4378 O O . GLU A 1 552 ? -29.148 20.107 -13.604 1.00 93.75 552 GLU A O 1
ATOM 4383 N N . LYS A 1 553 ? -29.739 21.334 -11.823 1.00 94.69 553 LYS A N 1
ATOM 4384 C CA . LYS A 1 553 ? -28.902 22.504 -12.153 1.00 94.69 553 LYS A CA 1
ATOM 4385 C C . LYS A 1 553 ? -28.110 23.008 -10.955 1.00 94.69 553 LYS A C 1
ATOM 4387 O O . LYS A 1 553 ? -28.620 23.002 -9.833 1.00 94.69 553 LYS A O 1
ATOM 4392 N N . VAL A 1 554 ? -26.913 23.538 -11.208 1.00 95.75 554 VAL A N 1
ATOM 4393 C CA . VAL A 1 554 ? -26.060 24.139 -10.167 1.00 95.75 554 VAL A CA 1
ATOM 4394 C C . VAL A 1 554 ? -26.724 25.322 -9.460 1.00 95.75 554 VAL A C 1
ATOM 4396 O O . VAL A 1 554 ? -26.626 25.412 -8.242 1.00 95.75 554 VAL A O 1
ATOM 4399 N N . ASP A 1 555 ? -27.477 26.164 -10.171 1.00 95.44 555 ASP A N 1
ATOM 4400 C CA . ASP A 1 555 ? -28.165 27.315 -9.566 1.00 95.44 555 ASP A CA 1
ATOM 4401 C C . ASP A 1 555 ? -29.214 26.873 -8.531 1.00 95.44 555 ASP A C 1
ATOM 4403 O O . ASP A 1 555 ? -29.335 27.464 -7.460 1.00 95.44 555 ASP A O 1
ATOM 4407 N N . LEU A 1 556 ? -29.935 25.781 -8.819 1.00 94.56 556 LEU A N 1
ATOM 4408 C CA . LEU A 1 556 ? -30.899 25.189 -7.887 1.00 94.56 556 LEU A CA 1
ATOM 4409 C C . LEU A 1 556 ? -30.192 24.565 -6.683 1.00 94.56 556 LEU A C 1
ATOM 4411 O O . LEU A 1 556 ? -30.669 24.692 -5.557 1.00 94.56 556 LEU A O 1
ATOM 4415 N N . LEU A 1 557 ? -29.046 23.915 -6.908 1.00 94.44 557 LEU A N 1
ATOM 4416 C CA . LEU A 1 557 ? -28.227 23.374 -5.827 1.00 94.44 557 LEU A CA 1
ATOM 4417 C C . LEU A 1 557 ? -27.717 24.495 -4.910 1.00 94.44 557 LEU A C 1
ATOM 4419 O O . LEU A 1 557 ? -27.834 24.365 -3.698 1.00 94.44 557 LEU A O 1
ATOM 4423 N N . GLN A 1 558 ? -27.244 25.613 -5.464 1.00 95.75 558 GLN A N 1
ATOM 4424 C CA . GLN A 1 558 ? -26.808 26.789 -4.700 1.00 95.75 558 GLN A CA 1
ATOM 4425 C C . GLN A 1 558 ? -27.952 27.457 -3.926 1.00 95.75 558 GLN A C 1
ATOM 4427 O O . GLN A 1 558 ? -27.744 27.956 -2.823 1.00 95.75 558 GLN A O 1
ATOM 4432 N N . GLU A 1 559 ? -29.167 27.470 -4.479 1.00 95.25 559 GLU A N 1
ATOM 4433 C CA . GLU A 1 559 ? -30.342 28.016 -3.793 1.00 95.25 559 GLU A CA 1
ATOM 4434 C C . GLU A 1 559 ? -30.770 27.142 -2.601 1.00 95.25 559 GLU A C 1
ATOM 4436 O O . GLU A 1 559 ? -31.165 27.654 -1.548 1.00 95.25 559 GLU A O 1
ATOM 4441 N N . LYS A 1 560 ? -30.711 25.813 -2.759 1.00 94.81 560 LYS A N 1
ATOM 4442 C CA . LYS A 1 560 ? -31.166 24.848 -1.745 1.00 94.81 560 LYS A CA 1
ATOM 4443 C C . LYS A 1 560 ? -30.101 24.535 -0.695 1.00 94.81 560 LYS A C 1
ATOM 4445 O O . LYS A 1 560 ? -30.444 24.343 0.476 1.00 94.81 560 LYS A O 1
ATOM 4450 N N . ASP A 1 561 ? -28.834 24.507 -1.088 1.00 95.38 561 ASP A N 1
ATOM 4451 C CA . ASP A 1 561 ? -27.702 24.280 -0.200 1.00 95.38 561 ASP A CA 1
ATOM 4452 C C . ASP A 1 561 ? -27.128 25.606 0.312 1.00 95.38 561 ASP A C 1
ATOM 4454 O O . ASP A 1 561 ? -26.282 26.244 -0.313 1.00 95.38 561 ASP A O 1
ATOM 4458 N N . LYS A 1 562 ? -27.550 26.001 1.516 1.00 95.06 562 LYS A N 1
ATOM 4459 C CA . LYS A 1 562 ? -27.054 27.215 2.186 1.00 95.06 562 LYS A CA 1
ATOM 4460 C C . LYS A 1 562 ? -25.566 27.156 2.532 1.00 95.06 562 LYS A C 1
ATOM 4462 O O . LYS A 1 562 ? -24.997 28.184 2.895 1.00 95.06 562 LYS A O 1
ATOM 4467 N N . LEU A 1 563 ? -24.967 25.969 2.483 1.00 95.75 563 LEU A N 1
ATOM 4468 C CA . LEU A 1 563 ? -23.565 25.731 2.782 1.00 95.75 563 LEU A CA 1
ATOM 4469 C C . LEU A 1 563 ? -22.725 25.583 1.513 1.00 95.75 563 LEU A C 1
ATOM 4471 O O . LEU A 1 563 ? -21.527 25.342 1.630 1.00 95.75 563 LEU A O 1
ATOM 4475 N N . TYR A 1 564 ? -23.300 25.748 0.317 1.00 95.25 564 TYR A N 1
ATOM 4476 C CA . TYR A 1 564 ? -22.558 25.648 -0.936 1.00 95.25 564 TYR A CA 1
ATOM 4477 C C . TYR A 1 564 ? -21.368 26.630 -0.985 1.00 95.25 564 TYR A C 1
ATOM 4479 O O . TYR A 1 564 ? -21.535 27.808 -0.654 1.00 95.25 564 TYR A O 1
ATOM 4487 N N . PRO A 1 565 ? -20.170 26.209 -1.440 1.00 95.12 565 PRO A N 1
ATOM 4488 C CA . PRO A 1 565 ? -19.787 24.863 -1.889 1.00 95.12 565 PRO A CA 1
ATOM 4489 C C . PRO A 1 565 ? -19.194 23.977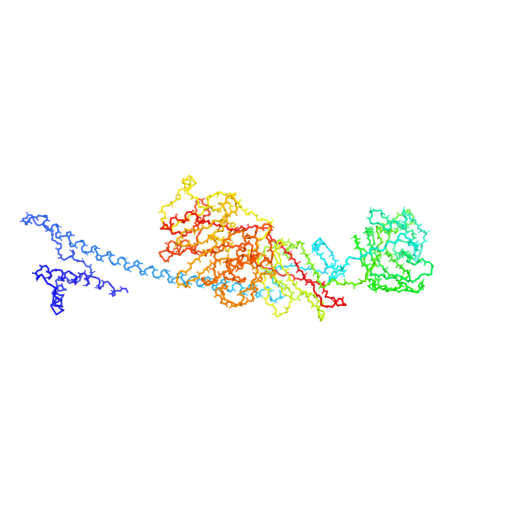 -0.774 1.00 95.12 565 PRO A C 1
ATOM 4491 O O . PRO A 1 565 ? -18.692 22.899 -1.058 1.00 95.12 565 PRO A O 1
ATOM 4494 N N . PHE A 1 566 ? -19.255 24.383 0.493 1.00 96.69 566 PHE A N 1
ATOM 4495 C CA . PHE A 1 566 ? -18.559 23.759 1.629 1.00 96.69 566 PHE A CA 1
ATOM 4496 C C . PHE A 1 566 ? -19.481 22.962 2.569 1.00 96.69 566 PHE A C 1
ATOM 4498 O O . PHE A 1 566 ? -19.270 22.917 3.781 1.00 96.69 566 PHE A O 1
ATOM 4505 N N . ASN A 1 567 ? -20.521 22.320 2.035 1.00 96.19 567 ASN A N 1
ATOM 4506 C CA . ASN A 1 567 ? -21.355 21.404 2.803 1.00 96.19 567 ASN A CA 1
ATOM 4507 C C . ASN A 1 567 ? -20.591 20.106 3.092 1.00 96.19 567 ASN A C 1
ATOM 4509 O O . ASN A 1 567 ? -20.461 19.237 2.227 1.00 96.19 567 ASN A O 1
ATOM 4513 N N . HIS A 1 568 ? -20.099 19.951 4.321 1.00 95.69 568 HIS A N 1
ATOM 4514 C CA . HIS A 1 568 ? -19.213 18.844 4.675 1.00 95.69 568 HIS A CA 1
ATOM 4515 C C . HIS A 1 568 ? -19.868 17.471 4.537 1.00 95.69 568 HIS A C 1
ATOM 4517 O O . HIS A 1 568 ? -19.161 16.495 4.306 1.00 95.69 568 HIS A O 1
ATOM 4523 N N . LYS A 1 569 ? -21.203 17.382 4.630 1.00 93.12 569 LYS A N 1
ATOM 4524 C CA . LYS A 1 569 ? -21.917 16.130 4.362 1.00 93.12 569 LYS A CA 1
ATOM 4525 C C . LYS A 1 569 ? -21.613 15.637 2.946 1.00 93.12 569 LYS A C 1
ATOM 4527 O O . LYS A 1 569 ? -21.126 14.525 2.774 1.00 93.12 569 LYS A O 1
ATOM 4532 N N . TYR A 1 570 ? -21.854 16.485 1.947 1.00 93.38 570 TYR A N 1
ATOM 4533 C CA . TYR A 1 570 ? -21.712 16.122 0.536 1.00 93.38 570 TYR A CA 1
ATOM 4534 C C . TYR A 1 570 ? -20.277 16.165 0.031 1.00 93.38 570 TYR A C 1
ATOM 4536 O O . TYR A 1 570 ? -19.957 15.467 -0.926 1.00 93.38 570 TYR A O 1
ATOM 4544 N N . MET A 1 571 ? -19.389 16.908 0.690 1.00 94.56 571 MET A N 1
ATOM 4545 C CA . MET A 1 571 ? -17.957 16.771 0.430 1.00 94.56 571 MET A CA 1
ATOM 4546 C C . MET A 1 571 ? -17.474 15.349 0.729 1.00 94.56 571 MET A C 1
ATOM 4548 O O . MET A 1 571 ? -16.778 14.762 -0.091 1.00 94.56 571 MET A O 1
ATOM 4552 N N . ILE A 1 572 ? -17.906 14.768 1.853 1.00 94.00 572 ILE A N 1
ATOM 4553 C CA . ILE A 1 572 ? -17.541 13.402 2.236 1.00 94.00 572 ILE A CA 1
ATOM 4554 C C . ILE A 1 572 ? -18.341 12.359 1.444 1.00 94.00 572 ILE A C 1
ATOM 4556 O O . ILE A 1 572 ? -17.752 11.513 0.781 1.00 94.00 572 ILE A O 1
ATOM 4560 N N . GLU A 1 573 ? -19.674 12.427 1.465 1.00 89.56 573 GLU A N 1
ATOM 4561 C CA . GLU A 1 573 ? -20.549 11.407 0.863 1.00 89.56 573 GLU A CA 1
ATOM 4562 C C . GLU A 1 573 ? -20.626 11.463 -0.671 1.00 89.56 573 GLU A C 1
ATOM 4564 O O . GLU A 1 573 ? -21.060 10.495 -1.303 1.00 89.56 573 GLU A O 1
ATOM 4569 N N . GLY A 1 574 ? -20.296 12.613 -1.262 1.00 91.38 574 GLY A N 1
ATOM 4570 C CA . GLY A 1 574 ? -20.690 12.962 -2.623 1.00 91.38 574 GLY A CA 1
ATOM 4571 C C . GLY A 1 574 ? -22.180 13.310 -2.730 1.00 91.38 574 GLY A C 1
ATOM 4572 O O . GLY A 1 574 ? -23.028 12.767 -2.016 1.00 91.38 574 GLY A O 1
ATOM 4573 N N . TYR A 1 575 ? -22.519 14.219 -3.644 1.00 91.44 575 TYR A N 1
ATOM 4574 C CA . TYR A 1 575 ? -23.914 14.510 -3.983 1.00 91.44 575 TYR A CA 1
ATOM 4575 C C . TYR A 1 575 ? -24.366 13.627 -5.151 1.00 91.44 575 TYR A C 1
ATOM 4577 O O . TYR A 1 575 ? -23.635 13.430 -6.122 1.00 91.44 575 TYR A O 1
ATOM 4585 N N . ALA A 1 576 ? -25.585 13.090 -5.073 1.00 88.25 576 ALA A N 1
ATOM 4586 C CA . ALA A 1 576 ? -26.150 12.219 -6.101 1.00 88.25 576 ALA A CA 1
ATOM 4587 C C . ALA A 1 576 ? -26.640 13.038 -7.309 1.00 88.25 576 ALA A C 1
ATOM 4589 O O . ALA A 1 576 ? -27.840 13.233 -7.508 1.00 88.25 576 ALA A O 1
ATOM 4590 N N . TYR A 1 577 ? -25.698 13.555 -8.100 1.00 89.31 577 TYR A N 1
ATOM 4591 C CA . TYR A 1 577 ? -26.003 14.323 -9.304 1.00 89.31 577 TYR A CA 1
ATOM 4592 C C . TYR A 1 577 ? -26.782 13.472 -10.320 1.00 89.31 577 TYR A C 1
ATOM 4594 O O . TYR A 1 577 ? -26.338 12.363 -10.639 1.00 89.31 577 TYR A O 1
ATOM 4602 N N . PRO A 1 578 ? -27.889 13.979 -10.896 1.00 89.62 578 PRO A N 1
ATOM 4603 C CA . PRO A 1 578 ? -28.556 13.286 -11.988 1.00 89.62 578 PRO A CA 1
ATOM 4604 C C . PRO A 1 578 ? -27.627 13.183 -13.214 1.00 89.62 578 PRO A C 1
ATOM 4606 O O . PRO A 1 578 ? -26.747 14.034 -13.404 1.00 89.62 578 PRO A O 1
ATOM 4609 N N . PRO A 1 579 ? -27.814 12.177 -14.092 1.00 89.06 579 PRO A N 1
ATOM 4610 C CA . PRO A 1 579 ? -26.962 11.984 -15.271 1.00 89.06 579 PRO A CA 1
ATOM 4611 C C . PRO A 1 579 ? -26.869 13.215 -16.188 1.00 89.06 579 PRO A C 1
ATOM 4613 O O . PRO A 1 579 ? -25.843 13.435 -16.823 1.00 89.06 579 PRO A O 1
ATOM 4616 N N . PHE A 1 580 ? -27.925 14.029 -16.222 1.00 92.31 580 PHE A N 1
ATOM 4617 C CA . PHE A 1 580 ? -28.080 15.227 -17.053 1.00 92.31 580 PHE A CA 1
ATOM 4618 C C . PHE A 1 580 ? -27.911 16.542 -16.267 1.00 92.31 580 PHE A C 1
ATOM 4620 O O . PHE A 1 580 ? -28.470 17.565 -16.648 1.00 92.31 580 PHE A O 1
ATOM 4627 N N . PHE A 1 581 ? -27.157 16.527 -15.164 1.00 94.75 581 PHE A N 1
ATOM 4628 C CA . PHE A 1 581 ? -26.892 17.725 -14.364 1.00 94.75 581 PHE A CA 1
ATOM 4629 C C . PHE A 1 581 ? -26.183 18.838 -15.162 1.00 94.75 581 PHE A C 1
ATOM 4631 O O . PHE A 1 581 ? -25.113 18.607 -15.730 1.00 94.75 581 PHE A O 1
ATOM 4638 N N . GLU A 1 582 ? -26.735 20.054 -15.150 1.00 94.38 582 GLU A N 1
ATOM 4639 C CA . GLU A 1 582 ? -26.158 21.244 -15.785 1.00 94.38 582 GLU A CA 1
ATOM 4640 C C . GLU A 1 582 ? -25.342 22.080 -14.776 1.00 94.38 582 GLU A C 1
ATOM 4642 O O . GLU A 1 582 ? -25.902 22.725 -13.884 1.00 94.38 582 GLU A O 1
ATOM 4647 N N . GLY A 1 583 ? -24.014 22.112 -14.941 1.00 94.19 583 GLY A N 1
ATOM 4648 C CA . GLY A 1 583 ? -23.095 22.949 -14.156 1.00 94.19 583 GLY A CA 1
ATOM 4649 C C . GLY A 1 583 ? -21.896 22.191 -13.576 1.00 94.19 583 GLY A C 1
ATOM 4650 O O . GLY A 1 583 ? -21.652 21.033 -13.914 1.00 94.19 583 GLY A O 1
ATOM 4651 N N . GLU A 1 584 ? -21.128 22.857 -12.711 1.00 93.31 584 GLU A N 1
ATOM 4652 C CA . GLU A 1 584 ? -19.963 22.266 -12.039 1.00 93.31 584 GLU A CA 1
ATOM 4653 C C . GLU A 1 584 ? -20.388 21.307 -10.913 1.00 93.31 584 GLU A C 1
ATOM 4655 O O . GLU A 1 584 ? -21.242 21.629 -10.084 1.00 93.31 584 GLU A O 1
ATOM 4660 N N . LYS A 1 585 ? -19.771 20.120 -10.870 1.00 94.50 585 LYS A N 1
ATOM 4661 C CA . LYS A 1 585 ? -19.998 19.098 -9.839 1.00 94.50 585 LYS A CA 1
ATOM 4662 C C . LYS A 1 585 ? -18.925 19.205 -8.758 1.00 94.50 585 LYS A C 1
ATOM 4664 O O . LYS A 1 585 ? -17.866 18.594 -8.864 1.00 94.50 585 LYS A O 1
ATOM 4669 N N . VAL A 1 586 ? -19.197 20.004 -7.732 1.00 93.38 586 VAL A N 1
ATOM 4670 C CA . VAL A 1 586 ? -18.241 20.270 -6.641 1.00 93.38 586 VAL A CA 1
ATOM 4671 C C . VAL A 1 586 ? -18.193 19.166 -5.571 1.00 93.38 586 VAL A C 1
ATOM 4673 O O . VAL A 1 586 ? -17.197 19.043 -4.865 1.00 93.38 586 VAL A O 1
ATOM 4676 N N . TYR A 1 587 ? -19.233 18.332 -5.451 1.00 94.12 587 TYR A N 1
ATOM 4677 C CA . TYR A 1 587 ? -19.344 17.283 -4.427 1.00 94.12 587 TYR A CA 1
ATOM 4678 C C . TYR A 1 587 ? -19.021 15.885 -4.972 1.00 94.12 587 TYR A C 1
ATOM 4680 O O . TYR A 1 587 ? -19.923 15.074 -5.181 1.00 94.12 587 TYR A O 1
ATOM 4688 N N . ASN A 1 588 ? -17.734 15.594 -5.184 1.00 87.62 588 ASN A N 1
ATOM 4689 C CA . ASN A 1 588 ? -17.268 14.346 -5.817 1.00 87.62 588 ASN A CA 1
ATOM 4690 C C . ASN A 1 588 ? -16.950 13.186 -4.851 1.00 87.62 588 ASN A C 1
ATOM 4692 O O . ASN A 1 588 ? -16.461 12.161 -5.308 1.00 87.62 588 ASN A O 1
ATOM 4696 N N . SER A 1 589 ? -17.280 13.315 -3.558 1.00 88.00 589 SER A N 1
ATOM 4697 C CA . SER A 1 589 ? -16.837 12.422 -2.471 1.00 88.00 589 SER A CA 1
ATOM 4698 C C . SER A 1 589 ? -15.315 12.445 -2.253 1.00 88.00 589 SER A C 1
ATOM 4700 O O . SER A 1 589 ? -14.522 12.499 -3.186 1.00 88.00 589 SER A O 1
ATOM 4702 N N . THR A 1 590 ? -14.887 12.455 -0.990 1.00 83.75 590 THR A N 1
ATOM 4703 C CA . THR A 1 590 ? -13.464 12.511 -0.594 1.00 83.75 590 THR A CA 1
ATOM 4704 C C . THR A 1 590 ? -12.873 11.118 -0.326 1.00 83.75 590 THR A C 1
ATOM 4706 O O . THR A 1 590 ? -11.684 10.995 -0.062 1.00 83.75 590 THR A O 1
ATOM 4709 N N . GLY A 1 591 ? -13.667 10.049 -0.420 1.00 78.88 591 GLY A N 1
ATOM 4710 C CA . GLY A 1 591 ? -13.215 8.681 -0.169 1.00 78.88 591 GLY A CA 1
ATOM 4711 C C . GLY A 1 591 ? -13.924 7.659 -1.050 1.00 78.88 591 GLY A C 1
ATOM 4712 O O . GLY A 1 591 ? -14.864 7.985 -1.772 1.00 78.88 591 GLY A O 1
ATOM 4713 N N . ARG A 1 592 ? -13.469 6.405 -0.980 1.00 79.88 592 ARG A N 1
ATOM 4714 C CA . ARG A 1 592 ? -14.137 5.274 -1.641 1.00 79.88 592 ARG A CA 1
ATOM 4715 C C . ARG A 1 592 ? -15.394 4.858 -0.885 1.00 79.88 592 ARG A C 1
ATOM 4717 O O . ARG A 1 592 ? -16.407 4.530 -1.498 1.00 79.88 592 ARG A O 1
ATOM 4724 N N . GLU A 1 593 ? -15.327 4.895 0.440 1.00 85.75 593 GLU A N 1
ATOM 4725 C CA . GLU A 1 593 ? -16.437 4.562 1.325 1.00 85.75 593 GLU A CA 1
ATOM 4726 C C . GLU A 1 593 ? -16.474 5.489 2.546 1.00 85.75 593 GLU A C 1
ATOM 4728 O O . GLU A 1 593 ? -15.465 6.076 2.954 1.00 85.75 593 GLU A O 1
ATOM 4733 N N . ASN A 1 594 ? -17.667 5.617 3.127 1.00 89.25 594 ASN A N 1
ATOM 4734 C CA . ASN A 1 594 ? -17.899 6.303 4.387 1.00 89.25 594 ASN A CA 1
ATOM 4735 C C . ASN A 1 594 ? -18.937 5.531 5.218 1.00 89.25 594 ASN A C 1
ATOM 4737 O O . ASN A 1 594 ? -19.972 5.106 4.696 1.00 89.25 594 ASN A O 1
ATOM 4741 N N . PHE A 1 595 ? -18.674 5.362 6.510 1.00 89.31 595 PHE A N 1
ATOM 4742 C CA . PHE A 1 595 ? -19.542 4.652 7.454 1.00 89.31 595 PHE A CA 1
ATOM 4743 C C . PHE A 1 595 ? -19.526 5.344 8.819 1.00 89.31 595 PHE A C 1
ATOM 4745 O O . PHE A 1 595 ? -18.707 6.222 9.073 1.00 89.31 595 PHE A O 1
ATOM 4752 N N . GLY A 1 596 ? -20.471 5.015 9.699 1.00 85.44 596 GLY A N 1
ATOM 4753 C CA . GLY A 1 596 ? -20.643 5.749 10.953 1.00 85.44 596 GLY A CA 1
ATOM 4754 C C . GLY A 1 596 ? -19.422 5.685 11.868 1.00 85.44 596 GLY A C 1
ATOM 4755 O O . GLY A 1 596 ? -18.968 6.727 12.345 1.00 85.44 596 GLY A O 1
ATOM 4756 N N . ALA A 1 597 ? -18.916 4.480 12.136 1.00 86.75 597 ALA A N 1
ATOM 4757 C CA . ALA A 1 597 ? -17.758 4.286 13.005 1.00 86.75 597 ALA A CA 1
ATOM 4758 C C . ALA A 1 597 ? -17.011 2.981 12.722 1.00 86.75 597 ALA A C 1
ATOM 4760 O O . ALA A 1 597 ? -17.636 1.956 12.446 1.00 86.75 597 ALA A O 1
ATOM 4761 N N . SER A 1 598 ? -15.687 3.021 12.876 1.00 88.81 598 SER A N 1
ATOM 4762 C CA . SER A 1 598 ? -14.842 1.831 13.010 1.00 88.81 598 SER A CA 1
ATOM 4763 C C . SER A 1 598 ? -14.795 1.412 14.479 1.00 88.81 598 SER A C 1
ATOM 4765 O O . SER A 1 598 ? -14.506 2.243 15.344 1.00 88.81 598 SER A O 1
ATOM 4767 N N . LEU A 1 599 ? -15.153 0.163 14.785 1.00 89.19 599 LEU A N 1
ATOM 4768 C CA . LEU A 1 599 ? -15.230 -0.315 16.167 1.00 89.19 599 LEU A CA 1
ATOM 4769 C C . LEU A 1 599 ? -13.853 -0.732 16.698 1.00 89.19 599 LEU A C 1
ATOM 4771 O O . LEU A 1 599 ? -13.046 -1.330 15.991 1.00 89.19 599 LEU A O 1
ATOM 4775 N N . GLU A 1 600 ? -13.603 -0.463 17.978 1.00 89.50 600 GLU A N 1
ATOM 4776 C CA . GLU A 1 600 ? -12.385 -0.868 18.681 1.00 89.50 600 GLU A CA 1
ATOM 4777 C C . GLU A 1 600 ? -12.549 -2.269 19.288 1.00 89.50 600 GLU A C 1
ATOM 4779 O O . GLU A 1 600 ? -13.519 -2.546 20.000 1.00 89.50 600 GLU A O 1
ATOM 4784 N N . TYR A 1 601 ? -11.583 -3.158 19.054 1.00 91.19 601 TYR A N 1
ATOM 4785 C CA . TYR A 1 601 ? -11.576 -4.460 19.714 1.00 91.19 601 TYR A CA 1
ATOM 4786 C C . TYR A 1 601 ? -11.332 -4.317 21.222 1.00 91.19 601 TYR A C 1
ATOM 4788 O O . TYR A 1 601 ? -10.381 -3.667 21.665 1.00 91.19 601 TYR A O 1
ATOM 4796 N N . VAL A 1 602 ? -12.124 -5.027 22.021 1.00 89.50 602 VAL A N 1
ATOM 4797 C CA . VAL A 1 602 ? -11.869 -5.241 23.447 1.00 89.50 602 VAL A CA 1
ATOM 4798 C C . VAL A 1 602 ? -11.920 -6.729 23.781 1.00 89.50 602 VAL A C 1
ATOM 4800 O O . VAL A 1 602 ? -12.657 -7.498 23.166 1.00 89.50 602 VAL A O 1
ATOM 4803 N N . SER A 1 603 ? -11.148 -7.146 24.791 1.00 86.06 603 SER A N 1
ATOM 4804 C CA . SER A 1 603 ? -11.183 -8.542 25.241 1.00 86.06 603 SER A CA 1
ATOM 4805 C C . SER A 1 603 ? -12.581 -8.924 25.749 1.00 86.06 603 SER A C 1
ATOM 4807 O O . SER A 1 603 ? -13.256 -8.053 26.317 1.00 86.06 603 SER A O 1
ATOM 4809 N N . PRO A 1 604 ? -13.004 -10.195 25.624 1.00 87.50 604 PRO A N 1
ATOM 4810 C CA . PRO A 1 604 ? -14.329 -10.636 26.063 1.00 87.50 604 PRO A CA 1
ATOM 4811 C C . PRO A 1 604 ? -14.642 -10.265 27.518 1.00 87.50 604 PRO A C 1
ATOM 4813 O O . PRO A 1 604 ? -15.743 -9.824 27.835 1.00 87.50 604 PRO A O 1
ATOM 4816 N N . GLU A 1 605 ? -13.655 -10.318 28.422 1.00 83.88 605 GLU A N 1
ATOM 4817 C CA . GLU A 1 605 ? -13.873 -9.953 29.830 1.00 83.88 605 GLU A CA 1
ATOM 4818 C C . GLU A 1 605 ? -14.131 -8.456 30.017 1.00 83.88 605 GLU A C 1
ATOM 4820 O O . GLU A 1 605 ? -14.867 -8.066 30.922 1.00 83.88 605 GLU A O 1
ATOM 4825 N N . ARG A 1 606 ? -13.510 -7.598 29.194 1.00 83.06 606 ARG A N 1
ATOM 4826 C CA . ARG A 1 606 ? -13.791 -6.155 29.224 1.00 83.06 606 ARG A CA 1
ATOM 4827 C C . ARG A 1 606 ? -15.126 -5.862 28.564 1.00 83.06 606 ARG A C 1
ATOM 4829 O O . ARG A 1 606 ? -15.884 -5.062 29.104 1.00 83.06 606 ARG A O 1
ATOM 4836 N N . PHE A 1 607 ? -15.421 -6.526 27.452 1.00 87.00 607 PHE A N 1
ATOM 4837 C CA . PHE A 1 607 ? -16.692 -6.396 26.752 1.00 87.00 607 PHE A CA 1
ATOM 4838 C C . PHE A 1 607 ? -17.881 -6.719 27.668 1.00 87.00 607 PHE A C 1
ATOM 4840 O O . PHE A 1 607 ? -18.846 -5.958 27.719 1.00 87.00 607 PHE A O 1
ATOM 4847 N N . ASN A 1 608 ? -17.761 -7.787 28.459 1.00 84.06 608 ASN A N 1
ATOM 4848 C CA . ASN A 1 608 ? -18.783 -8.252 29.400 1.00 84.06 608 ASN A CA 1
ATOM 4849 C C . ASN A 1 608 ? -18.799 -7.477 30.733 1.00 84.06 608 ASN A C 1
ATOM 4851 O O . ASN A 1 608 ? -19.583 -7.793 31.627 1.00 84.06 608 ASN A O 1
ATOM 4855 N N . SER A 1 609 ? -17.932 -6.474 30.904 1.00 83.69 609 SER A N 1
ATOM 4856 C CA . SER A 1 609 ? -17.934 -5.638 32.106 1.00 83.69 609 SER A CA 1
ATOM 4857 C C . SER A 1 609 ? -18.936 -4.489 31.986 1.00 83.69 609 SER A C 1
ATOM 4859 O O . SER A 1 609 ? -19.060 -3.860 30.934 1.00 83.69 609 SER A O 1
ATOM 4861 N N . SER A 1 610 ? -19.577 -4.134 33.103 1.00 81.44 610 SER A N 1
ATOM 4862 C CA . SER A 1 610 ? -20.585 -3.063 33.151 1.00 81.44 610 SER A CA 1
ATOM 4863 C C . SER A 1 610 ? -20.045 -1.666 32.803 1.00 81.44 610 SER A C 1
ATOM 4865 O O . SER A 1 610 ? -20.807 -0.713 32.666 1.00 81.44 610 SER A O 1
ATOM 4867 N N . GLU A 1 611 ? -18.720 -1.507 32.699 1.00 81.56 611 GLU A N 1
ATOM 4868 C CA . GLU A 1 611 ? -18.072 -0.263 32.264 1.00 81.56 611 GLU A CA 1
ATOM 4869 C C . GLU A 1 611 ? -18.438 0.090 30.811 1.00 81.56 611 GLU A C 1
ATOM 4871 O O . GLU A 1 611 ? -18.495 1.269 30.458 1.00 81.56 611 GLU A O 1
ATOM 4876 N N . PHE A 1 612 ? -18.731 -0.916 29.981 1.00 80.19 612 PHE A N 1
ATOM 4877 C CA . PHE A 1 612 ? -18.877 -0.762 28.535 1.00 80.19 612 PHE A CA 1
ATOM 4878 C C . PHE A 1 612 ? -20.299 -0.969 28.003 1.00 80.19 612 PHE A C 1
ATOM 4880 O O . PHE A 1 612 ? -20.499 -0.892 26.794 1.00 80.19 612 PHE A O 1
ATOM 4887 N N . ASP A 1 613 ? -21.301 -1.155 28.865 1.00 77.25 613 ASP A N 1
ATOM 4888 C CA . ASP A 1 613 ? -22.681 -1.464 28.443 1.00 77.25 613 ASP A CA 1
ATOM 4889 C C . ASP A 1 613 ? -23.307 -0.408 27.522 1.00 77.25 613 ASP A C 1
ATOM 4891 O O . ASP A 1 613 ? -24.167 -0.722 26.706 1.00 77.25 613 ASP A O 1
ATOM 4895 N N . ASN A 1 614 ? -22.846 0.842 27.612 1.00 75.25 614 ASN A N 1
ATOM 4896 C CA . ASN A 1 614 ? -23.322 1.944 26.772 1.00 75.25 614 ASN A CA 1
ATOM 4897 C C . ASN A 1 614 ? -22.341 2.337 25.655 1.00 75.25 614 ASN A C 1
ATOM 4899 O O . ASN A 1 614 ? -22.578 3.325 24.955 1.00 75.25 614 ASN A O 1
ATOM 4903 N N . ASN A 1 615 ? -21.222 1.623 25.500 1.00 81.81 615 ASN A N 1
ATOM 4904 C CA . ASN A 1 615 ? -20.224 1.948 24.491 1.00 81.81 615 ASN A CA 1
ATOM 4905 C C . ASN A 1 615 ? -20.527 1.211 23.181 1.00 81.81 615 ASN A C 1
ATOM 4907 O O . ASN A 1 615 ? -20.249 0.028 23.045 1.00 81.81 615 ASN A O 1
ATOM 4911 N N . LEU A 1 616 ? -21.079 1.929 22.203 1.00 83.44 616 LEU A N 1
ATOM 4912 C CA . LEU A 1 616 ? -21.395 1.385 20.878 1.00 83.44 616 LEU A CA 1
ATOM 4913 C C . LEU A 1 616 ? -20.191 1.299 19.926 1.00 83.44 616 LEU A C 1
ATOM 4915 O O . LEU A 1 616 ? -20.342 0.793 18.817 1.00 83.44 616 LEU A O 1
ATOM 4919 N N . TYR A 1 617 ? -19.022 1.794 20.339 1.00 85.94 617 TYR A N 1
ATOM 4920 C CA . TYR A 1 617 ? -17.817 1.900 19.510 1.00 85.94 617 TYR A CA 1
ATOM 4921 C C . TYR A 1 617 ? -16.841 0.737 19.720 1.00 85.94 617 TYR A C 1
ATOM 4923 O O . TYR A 1 617 ? -15.661 0.871 19.420 1.00 85.94 617 TYR A O 1
ATOM 4931 N N . ILE A 1 618 ? -17.310 -0.384 20.271 1.00 87.94 618 ILE A N 1
ATOM 4932 C CA . ILE A 1 618 ? -16.470 -1.543 20.573 1.00 87.94 618 ILE A CA 1
ATOM 4933 C C . ILE A 1 618 ? -17.065 -2.831 20.018 1.00 87.94 618 ILE A C 1
ATOM 4935 O O . ILE A 1 618 ? -18.286 -2.965 19.889 1.00 87.94 618 ILE A O 1
ATOM 4939 N N . TYR A 1 619 ? -16.190 -3.797 19.774 1.00 93.19 619 TYR A N 1
ATOM 4940 C CA . TYR A 1 619 ? -16.553 -5.173 19.471 1.00 93.19 619 TYR A CA 1
ATOM 4941 C C . TYR A 1 619 ? -15.660 -6.151 20.236 1.00 93.19 619 TYR A C 1
ATOM 4943 O O . TYR A 1 619 ? -14.602 -5.786 20.756 1.00 93.19 619 TYR A O 1
ATOM 4951 N N . THR A 1 620 ? -16.087 -7.404 20.311 1.00 93.06 620 THR A N 1
ATOM 4952 C CA . THR A 1 620 ? -15.260 -8.511 20.786 1.00 93.06 620 THR A CA 1
ATOM 4953 C C . THR A 1 620 ? -15.410 -9.722 19.871 1.00 93.06 620 THR A C 1
ATOM 4955 O O . THR A 1 620 ? -16.261 -9.730 18.979 1.00 93.06 620 THR A O 1
ATOM 4958 N N . VAL A 1 621 ? -14.556 -10.719 20.079 1.00 90.12 621 VAL A N 1
ATOM 4959 C CA . VAL A 1 621 ? -14.573 -11.987 19.350 1.00 90.12 621 VAL A CA 1
ATOM 4960 C C . VAL A 1 621 ? -14.746 -13.102 20.370 1.00 90.12 621 VAL A C 1
ATOM 4962 O O . VAL A 1 621 ? -13.957 -13.203 21.309 1.00 90.12 621 VAL A O 1
ATOM 4965 N N . GLU A 1 622 ? -15.790 -13.907 20.209 1.00 88.50 622 GLU A N 1
ATOM 4966 C CA . GLU A 1 622 ? -16.099 -15.036 21.088 1.00 88.50 622 GLU A CA 1
ATOM 4967 C C . GLU A 1 622 ? -16.004 -16.351 20.309 1.00 88.50 622 GLU A C 1
ATOM 4969 O O . GLU A 1 622 ? -16.424 -16.439 19.157 1.00 88.50 622 GLU A O 1
ATOM 4974 N N . GLU A 1 623 ? -15.432 -17.372 20.942 1.00 85.56 623 GLU A N 1
ATOM 4975 C CA . GLU A 1 623 ? -15.299 -18.704 20.360 1.00 85.56 623 GLU A CA 1
ATOM 4976 C C . GLU A 1 623 ? -16.517 -19.561 20.727 1.00 85.56 623 GLU A C 1
ATOM 4978 O O . GLU A 1 623 ? -16.813 -19.758 21.908 1.00 85.56 623 GLU A O 1
ATOM 4983 N N . TYR A 1 624 ? -17.202 -20.096 19.717 1.00 81.38 624 TYR A N 1
ATOM 4984 C CA . TYR A 1 624 ? -18.331 -21.011 19.871 1.00 81.38 624 TYR A CA 1
ATOM 4985 C C . TYR A 1 624 ? -18.174 -22.198 18.921 1.00 81.38 624 TYR A C 1
ATOM 4987 O O . TYR A 1 624 ? -18.129 -22.031 17.702 1.00 81.38 624 TYR A O 1
ATOM 4995 N N . ASN A 1 625 ? -18.117 -23.412 19.481 1.00 80.44 625 ASN A N 1
ATOM 4996 C CA . ASN A 1 625 ? -17.857 -24.654 18.739 1.00 80.44 625 ASN A CA 1
ATOM 4997 C C . ASN A 1 625 ? -16.655 -24.522 17.785 1.00 80.44 625 ASN A C 1
ATOM 4999 O O . ASN A 1 625 ? -16.768 -24.848 16.607 1.00 80.44 625 ASN A O 1
ATOM 5003 N N . GLU A 1 626 ? -15.537 -24.000 18.304 1.00 79.06 626 GLU A N 1
ATOM 5004 C CA . GLU A 1 626 ? -14.270 -23.771 17.584 1.00 79.06 626 GLU A CA 1
ATOM 5005 C C . GLU A 1 626 ? -14.328 -22.682 16.487 1.00 79.06 626 GLU A C 1
ATOM 5007 O O . GLU A 1 626 ? -13.292 -22.302 15.952 1.00 79.06 626 GLU A O 1
ATOM 5012 N N . ASN A 1 627 ? -15.502 -22.119 16.176 1.00 80.38 627 ASN A N 1
ATOM 5013 C CA . ASN A 1 627 ? -15.644 -20.968 15.278 1.00 80.38 627 ASN A CA 1
ATOM 5014 C C . ASN A 1 627 ? -15.523 -19.649 16.058 1.00 80.38 627 ASN A C 1
ATOM 5016 O O . ASN A 1 627 ? -15.946 -19.566 17.213 1.00 80.38 627 ASN A O 1
ATOM 5020 N N . LEU A 1 628 ? -15.020 -18.593 15.418 1.00 84.94 628 LEU A N 1
ATOM 5021 C CA . LEU A 1 628 ? -14.909 -17.260 16.022 1.00 84.94 628 LEU A CA 1
ATOM 5022 C C . LEU A 1 628 ? -16.037 -16.351 15.531 1.00 84.94 628 LEU A C 1
ATOM 5024 O O . LEU A 1 628 ? -16.156 -16.114 14.334 1.00 84.94 628 LEU A O 1
ATOM 5028 N N . PHE A 1 629 ? -16.831 -15.797 16.441 1.00 87.06 629 PHE A N 1
ATOM 5029 C CA . PHE A 1 629 ? -17.940 -14.897 16.127 1.00 87.06 629 PHE A CA 1
ATOM 5030 C C . PHE A 1 629 ? -17.663 -13.475 16.602 1.00 87.06 629 PHE A C 1
ATOM 5032 O O . PHE A 1 629 ? -17.095 -13.265 17.676 1.00 87.06 629 PHE A O 1
ATOM 5039 N N . PHE A 1 630 ? -18.125 -12.490 15.835 1.00 88.31 630 PHE A N 1
ATOM 5040 C CA . PHE A 1 630 ? -18.010 -11.079 16.192 1.00 88.31 630 PHE A CA 1
ATOM 5041 C C . PHE A 1 630 ? -19.238 -10.612 16.969 1.00 88.31 630 PHE A C 1
ATOM 5043 O O . PHE A 1 630 ? -20.378 -10.828 16.553 1.00 88.31 630 PHE A O 1
ATOM 5050 N N . LYS A 1 631 ? -19.005 -9.931 18.091 1.00 89.31 631 LYS A N 1
ATOM 5051 C CA . LYS A 1 631 ? -20.052 -9.462 19.002 1.00 89.31 631 LYS A CA 1
ATOM 5052 C C . LYS A 1 631 ? -19.930 -7.962 19.243 1.00 89.31 631 LYS A C 1
ATOM 5054 O O . LYS A 1 631 ? -18.840 -7.456 19.508 1.00 89.31 631 LYS A O 1
ATOM 5059 N N . VAL A 1 632 ? -21.051 -7.246 19.178 1.00 88.62 632 VAL A N 1
ATOM 5060 C CA . VAL A 1 632 ? -21.126 -5.782 19.322 1.00 88.62 632 VAL A CA 1
ATOM 5061 C C . VAL A 1 632 ? -22.172 -5.373 20.357 1.00 88.62 632 VAL A C 1
ATOM 5063 O O . VAL A 1 632 ? -23.123 -6.105 20.630 1.00 88.62 632 VAL A O 1
ATOM 5066 N N . LYS A 1 633 ? -22.009 -4.189 20.957 1.00 85.56 633 LYS A N 1
ATOM 5067 C CA . LYS A 1 633 ? -23.036 -3.598 21.832 1.00 85.56 633 LYS A CA 1
ATOM 5068 C C . LYS A 1 633 ? -24.143 -2.963 20.986 1.00 85.56 633 LYS A C 1
ATOM 5070 O O . LYS A 1 633 ? -23.856 -2.317 19.975 1.00 85.56 633 LYS A O 1
ATOM 5075 N N . VAL A 1 634 ? -25.400 -3.076 21.407 1.00 80.69 634 VAL A N 1
ATOM 5076 C CA . VAL A 1 634 ? -26.562 -2.467 20.736 1.00 80.69 634 VAL A CA 1
ATOM 5077 C C . VAL A 1 634 ? -27.432 -1.682 21.714 1.00 80.69 634 VAL A C 1
ATOM 5079 O O . VAL A 1 634 ? -27.539 -2.004 22.895 1.00 80.69 634 VAL A O 1
ATOM 5082 N N . GLN A 1 635 ? -28.087 -0.636 21.212 1.00 74.50 635 GLN A N 1
ATOM 5083 C CA . GLN A 1 635 ? -29.083 0.126 21.966 1.00 74.50 635 GLN A CA 1
ATOM 5084 C C . GLN A 1 635 ? -30.468 -0.479 21.752 1.00 74.50 635 GLN A C 1
ATOM 5086 O O . GLN A 1 635 ? -31.223 -0.034 20.892 1.00 74.50 635 GLN A O 1
ATOM 5091 N N . SER A 1 636 ? -30.829 -1.477 22.555 1.00 67.44 636 SER A N 1
ATOM 5092 C CA . SER A 1 636 ? -32.120 -2.169 22.424 1.00 67.44 636 SER A CA 1
ATOM 5093 C C . SER A 1 636 ? -33.351 -1.281 22.609 1.00 67.44 636 SER A C 1
ATOM 5095 O O . SER A 1 636 ? -34.433 -1.609 22.126 1.00 67.44 636 SER A O 1
ATOM 5097 N N . ASN A 1 637 ? -33.194 -0.137 23.277 1.00 66.94 637 ASN A N 1
ATOM 5098 C CA . ASN A 1 637 ? -34.240 0.870 23.437 1.00 66.94 637 ASN A CA 1
ATOM 5099 C C . ASN A 1 637 ? -34.489 1.715 22.172 1.00 66.94 637 ASN A C 1
ATOM 5101 O O . ASN A 1 637 ? -35.497 2.418 22.111 1.00 66.94 637 ASN A O 1
ATOM 5105 N N . ASN A 1 638 ? -33.603 1.662 21.174 1.00 64.69 638 ASN A N 1
ATOM 5106 C CA . ASN A 1 638 ? -33.772 2.328 19.890 1.00 64.69 638 ASN A CA 1
ATOM 5107 C C . ASN A 1 638 ? -34.386 1.346 18.891 1.00 64.69 638 ASN A C 1
ATOM 5109 O O . ASN A 1 638 ? -33.672 0.519 18.351 1.00 64.69 638 ASN A O 1
ATOM 5113 N N . SER A 1 639 ? -35.679 1.449 18.579 1.00 58.81 639 SER A N 1
ATOM 5114 C CA . SER A 1 639 ? -36.384 0.505 17.688 1.00 58.81 639 SER A CA 1
ATOM 5115 C C . SER A 1 639 ? -35.726 0.259 16.320 1.00 58.81 639 SER A C 1
ATOM 5117 O O . SER A 1 639 ? -36.091 -0.691 15.637 1.00 58.81 639 SER A O 1
ATOM 5119 N N . ASN A 1 640 ? -34.780 1.107 15.917 1.00 57.19 640 ASN A N 1
ATOM 5120 C CA . ASN A 1 640 ? -34.084 1.043 14.640 1.00 57.19 640 ASN A CA 1
ATOM 5121 C C . ASN A 1 640 ? -32.721 0.349 14.700 1.00 57.19 640 ASN A C 1
ATOM 5123 O O . ASN A 1 640 ? -32.084 0.235 13.659 1.00 57.19 640 ASN A O 1
ATOM 5127 N N . TRP A 1 641 ? -32.269 -0.121 15.870 1.00 61.94 641 TRP A N 1
ATOM 5128 C CA . TRP A 1 641 ? -30.986 -0.829 15.994 1.00 61.94 641 TRP A CA 1
ATOM 5129 C C . TRP A 1 641 ? -30.932 -2.090 15.114 1.00 61.94 641 TRP A C 1
ATOM 5131 O O . TRP A 1 641 ? -29.862 -2.463 14.658 1.00 61.94 641 TRP A O 1
ATOM 5141 N N . VAL A 1 642 ? -32.088 -2.696 14.821 1.00 60.72 642 VAL A N 1
ATOM 5142 C CA . VAL A 1 642 ? -32.228 -3.849 13.912 1.00 60.72 642 VAL A CA 1
ATOM 5143 C C . VAL A 1 642 ? -31.903 -3.490 12.457 1.00 60.72 642 VAL A C 1
ATOM 5145 O O . VAL A 1 642 ? -31.450 -4.337 11.701 1.00 60.72 642 VAL A O 1
ATOM 5148 N N . ASN A 1 643 ? -32.102 -2.228 12.069 1.00 59.72 643 ASN A N 1
ATOM 5149 C CA . ASN A 1 643 ? -31.840 -1.746 10.711 1.00 59.72 643 ASN A CA 1
ATOM 5150 C C . ASN A 1 643 ? -30.413 -1.197 10.553 1.00 59.72 643 ASN A C 1
ATOM 5152 O O . ASN A 1 643 ? -30.074 -0.678 9.490 1.00 59.72 643 ASN A O 1
ATOM 5156 N N . GLU A 1 644 ? -29.589 -1.240 11.602 1.00 67.31 644 GLU A N 1
ATOM 5157 C CA . GLU A 1 644 ? -28.194 -0.823 11.533 1.00 67.31 644 GLU A CA 1
ATOM 5158 C C . GLU A 1 644 ? -27.363 -1.921 10.860 1.00 67.31 644 GLU A C 1
ATOM 5160 O O . GLU A 1 644 ? -27.262 -3.031 11.374 1.00 67.31 644 GLU A O 1
ATOM 5165 N N . LEU A 1 645 ? -26.744 -1.610 9.717 1.00 73.69 645 LEU A N 1
ATOM 5166 C CA . LEU A 1 645 ? -25.810 -2.540 9.081 1.00 73.69 645 LEU A CA 1
ATOM 5167 C C . LEU A 1 645 ? -24.441 -2.446 9.741 1.00 73.69 645 LEU A C 1
ATOM 5169 O O . LEU A 1 645 ? -23.907 -1.344 9.939 1.00 73.69 645 LEU A O 1
ATOM 5173 N N . VAL A 1 646 ? -23.873 -3.612 10.015 1.00 79.94 646 VAL A N 1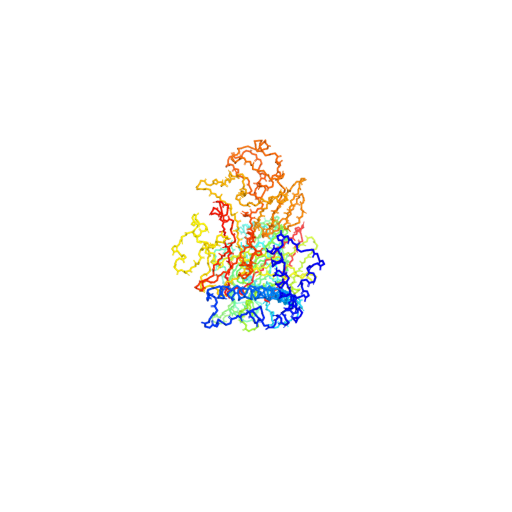
ATOM 5174 C CA . VAL A 1 646 ? -22.501 -3.780 10.472 1.00 79.94 646 VAL A CA 1
ATOM 5175 C C . VAL A 1 646 ? -21.799 -4.691 9.475 1.00 79.94 646 VAL A C 1
ATOM 5177 O O . VAL A 1 646 ? -22.358 -5.714 9.094 1.00 79.94 646 VAL A O 1
ATOM 5180 N N . ASP A 1 647 ? -20.608 -4.293 9.052 1.00 82.50 647 ASP A N 1
ATOM 5181 C CA . ASP A 1 647 ? -19.738 -5.065 8.169 1.00 82.50 647 ASP A CA 1
ATOM 5182 C C . ASP A 1 647 ? -18.504 -5.524 8.936 1.00 82.50 647 ASP A C 1
ATOM 5184 O O . ASP A 1 647 ? -18.056 -4.827 9.858 1.00 82.50 647 ASP A O 1
ATOM 5188 N N . VAL A 1 648 ? -17.932 -6.657 8.545 1.00 80.06 648 VAL A N 1
ATOM 5189 C CA . VAL A 1 648 ? -16.686 -7.157 9.128 1.00 80.06 648 VAL A CA 1
ATOM 5190 C C . VAL A 1 648 ? -15.716 -7.517 8.020 1.00 80.06 648 VAL A C 1
ATOM 5192 O O . VAL A 1 648 ? -15.850 -8.553 7.378 1.00 80.06 648 VAL A O 1
ATOM 5195 N N . ASP A 1 649 ? -14.663 -6.719 7.898 1.00 77.94 649 ASP A N 1
ATOM 5196 C CA . ASP A 1 649 ? -13.496 -7.078 7.107 1.00 77.94 649 ASP A CA 1
ATOM 5197 C C . ASP A 1 649 ? -12.472 -7.732 8.036 1.00 77.94 649 ASP A C 1
ATOM 5199 O O . ASP A 1 649 ? -11.975 -7.092 8.965 1.00 77.94 649 ASP A O 1
ATOM 5203 N N . TYR A 1 650 ? -12.128 -8.998 7.810 1.00 68.94 650 TYR A N 1
ATOM 5204 C CA . TYR A 1 650 ? -11.086 -9.679 8.578 1.00 68.94 650 TYR A CA 1
ATOM 5205 C C . TYR A 1 650 ? -10.028 -10.325 7.689 1.00 68.94 650 TYR A C 1
ATOM 5207 O O . TYR A 1 650 ? -10.270 -10.659 6.533 1.00 68.94 650 TYR A O 1
ATOM 5215 N N . MET A 1 651 ? -8.827 -10.507 8.249 1.00 60.53 651 MET A N 1
ATOM 5216 C CA . MET A 1 651 ? -7.699 -11.113 7.542 1.00 60.53 651 MET A CA 1
ATOM 5217 C C . MET A 1 651 ? -7.366 -12.496 8.093 1.00 60.53 651 MET A C 1
ATOM 5219 O O . MET A 1 651 ? -7.367 -12.725 9.306 1.00 60.53 651 MET A O 1
ATOM 5223 N N . LEU A 1 652 ? -6.992 -13.387 7.180 1.00 58.72 652 LEU A N 1
ATOM 5224 C CA . LEU A 1 652 ? -6.401 -14.684 7.479 1.00 58.72 652 LEU A CA 1
ATOM 5225 C C . LEU A 1 652 ? -4.919 -14.661 7.090 1.00 58.72 652 LEU A C 1
ATOM 5227 O O . LEU A 1 652 ? -4.539 -14.074 6.077 1.00 58.72 652 LEU A O 1
ATOM 5231 N N . ARG A 1 653 ? -4.071 -15.311 7.885 1.00 56.50 653 ARG A N 1
ATOM 5232 C CA . ARG A 1 653 ? -2.688 -15.619 7.535 1.00 56.50 653 ARG A CA 1
ATOM 5233 C C . ARG A 1 653 ? -2.716 -16.617 6.392 1.00 56.50 653 ARG A C 1
ATOM 5235 O O . ARG A 1 653 ? -3.080 -17.776 6.570 1.00 56.50 653 ARG A O 1
ATOM 5242 N N . THR A 1 654 ? -2.329 -16.155 5.217 1.00 55.06 654 THR A N 1
ATOM 5243 C CA . THR A 1 654 ? -1.878 -17.033 4.148 1.00 55.06 654 THR A CA 1
ATOM 5244 C C . THR A 1 654 ? -0.397 -17.282 4.384 1.00 55.06 654 THR A C 1
ATOM 5246 O O . THR A 1 654 ? 0.377 -16.328 4.471 1.00 55.06 654 THR A O 1
ATOM 5249 N N . ASP A 1 655 ? 0.002 -18.543 4.499 1.00 47.66 655 ASP A N 1
ATOM 5250 C CA . ASP A 1 655 ? 1.384 -18.937 4.794 1.00 47.66 655 ASP A CA 1
ATOM 5251 C C . ASP A 1 655 ? 2.391 -18.600 3.656 1.00 47.66 655 ASP A C 1
ATOM 5253 O O . ASP A 1 655 ? 3.583 -18.861 3.807 1.00 47.66 655 ASP A O 1
ATOM 5257 N N . ASP A 1 656 ? 1.949 -17.937 2.573 1.00 53.44 656 ASP A N 1
ATOM 5258 C CA . ASP A 1 656 ? 2.621 -17.888 1.261 1.00 53.44 656 ASP A CA 1
ATOM 5259 C C . ASP A 1 656 ? 2.965 -16.477 0.726 1.00 53.44 656 ASP A C 1
ATOM 5261 O O . ASP A 1 656 ? 2.801 -16.209 -0.461 1.00 53.44 656 ASP A O 1
ATOM 5265 N N . LEU A 1 657 ? 3.443 -15.532 1.541 1.00 66.75 657 LEU A N 1
ATOM 5266 C CA . LEU A 1 657 ? 3.972 -14.267 0.990 1.00 66.75 657 LEU A CA 1
ATOM 5267 C C . LEU A 1 657 ? 5.397 -14.027 1.480 1.00 66.75 657 LEU A C 1
ATOM 5269 O O . LEU A 1 657 ? 5.668 -13.111 2.258 1.00 66.75 657 LEU A O 1
ATOM 5273 N N . ASN A 1 658 ? 6.312 -14.861 1.002 1.00 82.12 658 ASN A N 1
ATOM 5274 C CA . ASN A 1 658 ? 7.751 -14.626 1.059 1.00 82.12 658 ASN A CA 1
ATOM 5275 C C . ASN A 1 658 ? 8.232 -13.722 -0.090 1.00 82.12 658 ASN A C 1
ATOM 5277 O O . ASN A 1 658 ? 9.433 -13.554 -0.266 1.00 82.12 658 ASN A O 1
ATOM 5281 N N . THR A 1 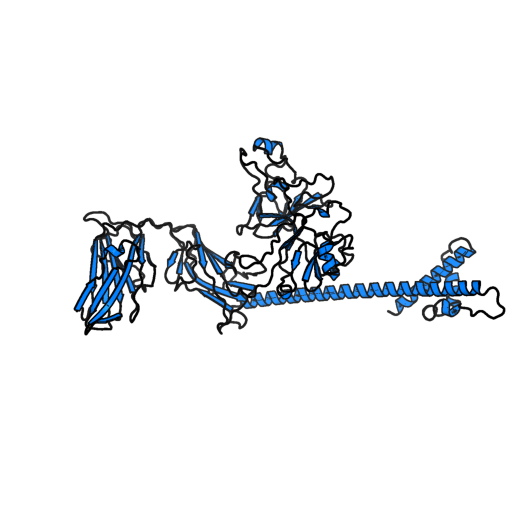659 ? 7.329 -13.135 -0.881 1.00 89.56 659 THR A N 1
ATOM 5282 C CA . THR A 1 659 ? 7.684 -12.268 -2.007 1.00 89.56 659 THR A CA 1
ATOM 5283 C C . THR A 1 659 ? 7.644 -10.785 -1.654 1.00 89.56 659 THR A C 1
ATOM 5285 O O . THR A 1 659 ? 6.774 -10.333 -0.907 1.00 89.56 659 THR A O 1
ATOM 5288 N N . VAL A 1 660 ? 8.551 -10.010 -2.248 1.00 92.25 660 VAL A N 1
ATOM 5289 C CA . VAL A 1 660 ? 8.559 -8.544 -2.207 1.00 92.25 660 VAL A CA 1
ATOM 5290 C C . VAL A 1 660 ? 8.564 -7.975 -3.625 1.00 92.25 660 VAL A C 1
ATOM 5292 O O . VAL A 1 660 ? 9.199 -8.515 -4.529 1.00 92.25 660 VAL A O 1
ATOM 5295 N N . TYR A 1 661 ? 7.866 -6.864 -3.813 1.00 94.69 661 TYR A N 1
ATOM 5296 C CA . TYR A 1 661 ? 7.899 -6.052 -5.019 1.00 94.69 661 TYR A CA 1
ATOM 5297 C C . TYR A 1 661 ? 8.484 -4.683 -4.684 1.00 94.69 661 TYR A C 1
ATOM 5299 O O . TYR A 1 661 ? 8.291 -4.155 -3.583 1.00 94.69 661 TYR A O 1
ATOM 5307 N N . VAL A 1 662 ? 9.173 -4.091 -5.653 1.00 96.06 662 VAL A N 1
ATOM 5308 C CA . VAL A 1 662 ? 9.809 -2.780 -5.529 1.00 96.06 662 VAL A CA 1
ATOM 5309 C C . VAL A 1 662 ? 9.317 -1.887 -6.653 1.00 96.06 662 VAL A C 1
ATOM 5311 O O . VAL A 1 662 ? 9.377 -2.250 -7.824 1.00 96.06 662 VAL A O 1
ATOM 5314 N N . LYS A 1 663 ? 8.844 -0.695 -6.301 1.00 96.12 663 LYS A N 1
ATOM 5315 C CA . LYS A 1 663 ? 8.452 0.339 -7.253 1.00 96.12 663 LYS A CA 1
ATOM 5316 C C . LYS A 1 663 ? 9.310 1.570 -7.028 1.00 96.12 663 LYS A C 1
ATOM 5318 O O . LYS A 1 663 ? 9.525 1.973 -5.889 1.00 96.12 663 LYS A O 1
ATOM 5323 N N . ALA A 1 664 ? 9.771 2.186 -8.107 1.00 96.00 664 ALA A N 1
ATOM 5324 C CA . ALA A 1 664 ? 10.475 3.459 -8.054 1.00 96.00 664 ALA A CA 1
ATOM 5325 C C . ALA A 1 664 ? 9.824 4.461 -9.006 1.00 96.00 664 ALA A C 1
ATOM 5327 O O . ALA A 1 664 ? 9.524 4.131 -10.152 1.00 96.00 664 ALA A O 1
ATOM 5328 N N . ILE A 1 665 ? 9.611 5.690 -8.545 1.00 94.50 665 ILE A N 1
ATOM 5329 C CA . ILE A 1 665 ? 9.119 6.794 -9.369 1.00 94.50 665 ILE A CA 1
ATOM 5330 C C . ILE A 1 665 ? 10.279 7.756 -9.602 1.00 94.50 665 ILE A C 1
ATOM 5332 O O . ILE A 1 665 ? 10.780 8.383 -8.671 1.00 94.50 665 ILE A O 1
ATOM 5336 N N . LEU A 1 666 ? 10.699 7.869 -10.856 1.00 95.00 666 LEU A N 1
ATOM 5337 C CA . LEU A 1 666 ? 11.753 8.762 -11.313 1.00 95.00 666 LEU A CA 1
ATOM 5338 C C . LEU A 1 666 ? 11.102 10.052 -11.816 1.00 95.00 666 LEU A C 1
ATOM 5340 O O . LEU A 1 666 ? 10.134 9.997 -12.579 1.00 95.00 666 LEU A O 1
ATOM 5344 N N . ARG A 1 667 ? 11.620 11.218 -11.421 1.00 93.50 667 ARG A N 1
ATOM 5345 C CA . ARG A 1 667 ? 11.112 12.529 -11.863 1.00 93.50 667 ARG A CA 1
ATOM 5346 C C . ARG A 1 667 ? 12.244 13.463 -12.273 1.00 93.50 667 ARG A C 1
ATOM 5348 O O . ARG A 1 667 ? 13.338 13.405 -11.715 1.00 93.50 667 ARG A O 1
ATOM 5355 N N . THR A 1 668 ? 11.959 14.359 -13.215 1.00 90.25 668 THR A N 1
ATOM 5356 C CA . THR A 1 668 ? 12.828 15.489 -13.569 1.00 90.25 668 THR A CA 1
ATOM 5357 C C . THR A 1 668 ? 12.006 16.735 -13.888 1.00 90.25 668 THR A C 1
ATOM 5359 O O . THR A 1 668 ? 10.963 16.648 -14.538 1.00 90.25 668 THR A O 1
ATOM 5362 N N . SER A 1 669 ? 12.481 17.908 -13.465 1.00 85.88 669 SER A N 1
ATOM 5363 C CA . SER A 1 669 ? 11.967 19.198 -13.951 1.00 85.88 669 SER A CA 1
ATOM 5364 C C . SER A 1 669 ? 12.701 19.702 -15.200 1.00 85.88 669 SER A C 1
ATOM 5366 O O . SER A 1 669 ? 12.323 20.730 -15.758 1.00 85.88 669 SER A O 1
ATOM 5368 N N . ASN A 1 670 ? 13.743 18.991 -15.640 1.00 80.88 670 ASN A N 1
ATOM 5369 C CA . ASN A 1 670 ? 14.583 19.350 -16.775 1.00 80.88 670 ASN A CA 1
ATOM 5370 C C . ASN A 1 670 ? 14.893 18.108 -17.613 1.00 80.88 670 ASN A C 1
ATOM 5372 O O . ASN A 1 670 ? 15.708 17.272 -17.235 1.00 80.88 670 ASN A O 1
ATOM 5376 N N . THR A 1 671 ? 14.268 17.997 -18.784 1.00 77.50 671 THR A N 1
ATOM 5377 C CA . THR A 1 671 ? 14.354 16.808 -19.650 1.00 77.50 671 THR A CA 1
ATOM 5378 C C . THR A 1 671 ? 15.761 16.517 -20.188 1.00 77.50 671 THR A C 1
ATOM 5380 O O . THR A 1 671 ? 15.997 15.430 -20.712 1.00 77.50 671 THR A O 1
ATOM 5383 N N . ALA A 1 672 ? 16.716 17.443 -20.033 1.00 73.06 672 ALA A N 1
ATOM 5384 C CA . ALA A 1 672 ? 18.128 17.215 -20.342 1.00 73.06 672 ALA A CA 1
ATOM 5385 C C . ALA A 1 672 ? 18.891 16.456 -19.236 1.00 73.06 672 ALA A C 1
ATOM 5387 O O . ALA A 1 672 ? 20.023 16.030 -19.459 1.00 73.06 672 ALA A O 1
ATOM 5388 N N . ILE A 1 673 ? 18.302 16.305 -18.047 1.00 77.44 673 ILE A N 1
ATOM 5389 C CA . ILE A 1 673 ? 18.912 15.680 -16.873 1.00 77.44 673 ILE A CA 1
ATOM 5390 C C . ILE A 1 673 ? 18.011 14.532 -16.415 1.00 77.44 673 ILE A C 1
ATOM 5392 O O . ILE A 1 673 ? 16.814 14.719 -16.196 1.00 77.44 673 ILE A O 1
ATOM 5396 N N . THR A 1 674 ? 18.584 13.339 -16.257 1.00 82.19 674 THR A N 1
ATOM 5397 C CA . THR A 1 674 ? 17.839 12.137 -15.868 1.00 82.19 674 THR A CA 1
ATOM 5398 C C . THR A 1 674 ? 18.461 11.480 -14.631 1.00 82.19 674 THR A C 1
ATOM 5400 O O . THR A 1 674 ? 19.691 11.426 -14.538 1.00 82.19 674 THR A O 1
ATOM 5403 N N . PRO A 1 675 ? 17.651 11.020 -13.658 1.00 90.38 675 PRO A N 1
ATOM 5404 C CA . PRO A 1 675 ? 18.140 10.216 -12.546 1.00 90.38 675 PRO A CA 1
ATOM 5405 C C . PRO A 1 675 ? 18.346 8.765 -12.988 1.00 90.38 675 PRO A C 1
ATOM 5407 O O . PRO A 1 675 ? 17.564 8.248 -13.788 1.00 90.38 675 PRO A O 1
ATOM 5410 N N . HIS A 1 676 ? 19.374 8.101 -12.457 1.00 90.75 676 HIS A N 1
ATOM 5411 C CA . HIS A 1 676 ? 19.674 6.695 -12.746 1.00 90.75 676 HIS A CA 1
ATOM 5412 C C . HIS A 1 676 ? 19.565 5.853 -11.480 1.00 90.75 676 HIS A C 1
ATOM 5414 O O . HIS A 1 676 ? 20.030 6.267 -10.418 1.00 90.75 676 HIS A O 1
ATOM 5420 N N . ILE A 1 677 ? 19.005 4.653 -11.603 1.00 93.38 677 ILE A N 1
ATOM 5421 C CA . ILE A 1 677 ? 19.025 3.626 -10.559 1.00 93.38 677 ILE A CA 1
ATOM 5422 C C . ILE A 1 677 ? 19.962 2.524 -11.038 1.00 93.38 677 ILE A C 1
ATOM 5424 O O . ILE A 1 677 ? 19.646 1.818 -11.989 1.00 93.38 677 ILE A O 1
ATOM 5428 N N . ASN A 1 678 ? 21.126 2.395 -10.406 1.00 89.06 678 ASN A N 1
ATOM 5429 C CA . ASN A 1 678 ? 22.119 1.375 -10.749 1.00 89.06 678 ASN A CA 1
ATOM 5430 C C . ASN A 1 678 ? 21.870 0.065 -10.006 1.00 89.06 678 ASN A C 1
ATOM 5432 O O . ASN A 1 678 ? 22.153 -1.003 -10.527 1.00 89.06 678 ASN A O 1
ATOM 5436 N N . LYS A 1 679 ? 21.379 0.155 -8.769 1.00 93.31 679 LYS A N 1
ATOM 5437 C CA . LYS A 1 679 ? 20.972 -1.007 -7.980 1.00 93.31 679 LYS A CA 1
ATOM 5438 C C . LYS A 1 679 ? 20.059 -0.608 -6.836 1.00 93.31 679 LYS A C 1
ATOM 5440 O O . LYS A 1 679 ? 20.194 0.500 -6.308 1.00 93.31 679 LYS A O 1
ATOM 5445 N N . PHE A 1 680 ? 19.217 -1.527 -6.386 1.00 94.06 680 PHE A N 1
ATOM 5446 C CA . PHE A 1 680 ? 18.512 -1.396 -5.114 1.00 94.06 680 PHE A CA 1
ATOM 5447 C C . PHE A 1 680 ? 18.656 -2.644 -4.251 1.00 94.06 680 PHE A C 1
ATOM 5449 O O . PHE A 1 680 ? 18.913 -3.741 -4.741 1.00 94.06 680 PHE A O 1
ATOM 5456 N N . GLN A 1 681 ? 18.508 -2.450 -2.943 1.00 92.44 681 GLN A N 1
ATOM 5457 C CA . GLN A 1 681 ? 18.572 -3.521 -1.956 1.00 92.44 681 GLN A CA 1
ATOM 5458 C C . GLN A 1 681 ? 17.451 -3.348 -0.935 1.00 92.44 681 GLN A C 1
ATOM 5460 O O . GLN A 1 681 ? 17.273 -2.254 -0.390 1.00 92.44 681 GLN A O 1
ATOM 5465 N N . VAL A 1 682 ? 16.746 -4.437 -0.634 1.00 92.06 682 VAL A N 1
ATOM 5466 C CA . VAL A 1 682 ? 15.675 -4.476 0.372 1.00 92.06 682 VAL A CA 1
ATOM 5467 C C . VAL A 1 682 ? 16.047 -5.479 1.451 1.00 92.06 682 VAL A C 1
ATOM 5469 O O . VAL A 1 682 ? 16.464 -6.592 1.141 1.00 92.06 682 VAL A O 1
ATOM 5472 N N . ARG A 1 683 ? 15.884 -5.097 2.718 1.00 90.00 683 ARG A N 1
ATOM 5473 C CA . ARG A 1 683 ? 16.009 -5.991 3.879 1.00 90.00 683 ARG A CA 1
ATOM 5474 C C . ARG A 1 683 ? 14.656 -6.238 4.500 1.00 90.00 683 ARG A C 1
ATOM 5476 O O . ARG A 1 683 ? 13.858 -5.306 4.564 1.00 90.00 683 ARG A O 1
ATOM 5483 N N . VAL A 1 684 ? 14.443 -7.447 5.005 1.00 87.50 684 VAL A N 1
ATOM 5484 C CA . VAL A 1 684 ? 13.175 -7.864 5.598 1.00 87.50 684 VAL A CA 1
ATOM 5485 C C . VAL A 1 684 ? 13.358 -8.628 6.915 1.00 87.50 684 VAL A C 1
ATOM 5487 O O . VAL A 1 684 ? 14.390 -9.277 7.112 1.00 87.50 684 VAL A O 1
ATOM 5490 N N . ILE A 1 685 ? 12.357 -8.522 7.803 1.00 78.00 685 ILE A N 1
ATOM 5491 C CA . ILE A 1 685 ? 12.217 -9.245 9.087 1.00 78.00 685 ILE A CA 1
ATOM 5492 C C . ILE A 1 685 ? 10.784 -9.749 9.274 1.00 78.00 685 ILE A C 1
ATOM 5494 O O . ILE A 1 685 ? 9.817 -8.994 8.984 1.00 78.00 685 ILE A O 1
#

Radius of gyration: 41.65 Å; chains: 1; bounding box: 88×60×133 Å

Foldseek 3Di:
DVVVLVVLVLVLLLVVLQVVCCVVPVDGDDPVRSVVSSVVSCVQCPPCSPQPQLNRQQDDDDPPDPDPVVSVVVSVVRVVSRVVSVVVVVVVVVVVVVVVVVVVVVVVVVVVVVVVVVVVVVQLCVQLVQDDDQPKFWDKDQLCDCPFWPPVQWQWDRDRLWIWFHFDDFDWDQLVVKDKDKDKDFPPFFPDKDWPDDPCLQRDLPVPKGKMKTWGLDFFAKIKIKIKIFQDDPPDFAAFFFKKKWAWAALPQPKWKKKWKWWDLPQPDTDTAPVNIDTDHHGMDMGGDRDGNTGMMMMMIMIGGANDDDPSIGIHMDITRHITTGGDHGQRDQKIKIKGDQDFTARPVRHGDDFFKKAWELPFDKFADPQKDKWKWKDLPSQDTDTHDNDSPDSGMDGNPDDDDDVDPPPPPPPDVFQFDPPVVVCVVQVDDPPDLWKGWTPDWFDLVQLVQWDPSRKWKFWQFFDAPPVRHTDQPPDPDFDDRQWTQDPVQQKIKKKFAAQDQQAFKQAQDQAWKAKQNRIDHGIDGGHGGIIMIMDHPVLADDFDAADQEPVVVCVRDVNPPNNVNQLAVPGRYDPNRYDDRSRPHRHPGMGHATADEDEPVVCPDPVCLPPQRHWYWDATPSMIIIMGTFDSVPPCSSVMRMDMDIDGDDVDRSTMMMMMMMRGPDSVDMMMGSMIMMMGD

Secondary structure (DSSP, 8-state):
-TTHHHHHHHHHHHHHHHHHHHHHHSSPPPHHHHHHHHHHHHHHSTTHHHHTTHHHHPPPPPTTSS-HHHHHHHHHHHHHHHHHHHHHHHHHHHHHHHHHHHHHHHHHHHHHHHHHHHHHHHHHHHHHS-S--TT-EEEEE-SS--TTB-TTT--SEEETTEEE--BPPPEEP-GGGPEEEEEEE-TTTEEEEEESS-GGGGGS-SS--EEEEEEES-SEEEEEEEEEEE-S-TT-PPEEEEEEEEEE----SSS-EEEEEEEESSSSPPEEPSSS-EE--SEEEEEEEEEEEE-EEEEEEEEEE-SEEETTEEEEEEEESEEEEEES---B-SEEEEEEEEEE-B-TTS-B---SEEEE-TT-EEE--TTEEEEEEEESSSS--EEE--STT----EE--S---SS---------S-SS---HHHHHHHT-----TTEEEEEEEE-GGGTTTEEEEEEEEEEEE--B-TTS-B----SSSS--TT-EEETTTTEEEEEEEE--TT-EEEEEEEEEEEETTEEEEEEEEE-SEEEEEEEEGGG-----S---BHHHHHHH-TTTT--HHHHHH-----TT-BS------SSSEEEEEEPEE--HHHHTSTTSTT-TTEEEEEEETTEEEEEEE--TTSTTGGG--EEEEEEE--S---EEEEEEEEEESSTT---EEEEEEEEE-